Protein AF-0000000082424110 (afdb_homodimer)

Radius of gyration: 26.28 Å; Cα contacts (8 Å, |Δi|>4): 1183; chains: 2; bounding box: 87×70×85 Å

Organism: NCBI:txid245042

Structure (mmCIF, N/CA/C/O backbone):
data_AF-0000000082424110-model_v1
#
loop_
_entity.id
_entity.type
_entity.pdbx_description
1 polymer 'rRNA methyltransferase 3'
#
loop_
_atom_site.group_PDB
_atom_site.id
_atom_site.type_symbol
_atom_site.label_atom_id
_atom_site.label_alt_id
_atom_site.label_comp_id
_atom_site.label_asym_id
_atom_site.label_entity_id
_atom_site.label_seq_id
_atom_site.pdbx_PDB_ins_code
_atom_site.Cartn_x
_atom_site.Cartn_y
_atom_site.Cartn_z
_atom_site.occupancy
_atom_site.B_iso_or_equiv
_atom_site.auth_seq_id
_atom_site.auth_comp_id
_atom_site.auth_asym_id
_atom_site.auth_atom_id
_atom_site.pdbx_PDB_model_num
ATOM 1 N N . LYS A 1 1 ? -2.545 -5.008 -34.219 1 56.53 1 LYS A N 1
ATOM 2 C CA . LYS A 1 1 ? -2.785 -6.344 -33.688 1 56.53 1 LYS A CA 1
ATOM 3 C C . LYS A 1 1 ? -2.18 -6.504 -32.281 1 56.53 1 LYS A C 1
ATOM 5 O O . LYS A 1 1 ? -2.873 -6.891 -31.344 1 56.53 1 LYS A O 1
ATOM 10 N N . VAL A 1 2 ? -0.87 -6.203 -32.281 1 58.41 2 VAL A N 1
ATOM 11 C CA . VAL A 1 2 ? -0.17 -6.34 -31.016 1 58.41 2 VAL A CA 1
ATOM 12 C C . VAL A 1 2 ? -0.842 -5.465 -29.969 1 58.41 2 VAL A C 1
ATOM 14 O O . VAL A 1 2 ? -1.063 -5.906 -28.828 1 58.41 2 VAL A O 1
ATOM 17 N N . VAL A 1 3 ? -1.273 -4.34 -30.469 1 57.69 3 VAL A N 1
ATOM 18 C CA . VAL A 1 3 ? -1.892 -3.359 -29.578 1 57.69 3 VAL A CA 1
ATOM 19 C C . VAL A 1 3 ? -3.209 -3.91 -29.047 1 57.69 3 VAL A C 1
ATOM 21 O O . VAL A 1 3 ? -3.523 -3.732 -27.859 1 57.69 3 VAL A O 1
ATOM 24 N N . THR A 1 4 ? -3.883 -4.547 -29.984 1 59.84 4 THR A N 1
ATOM 25 C CA . THR A 1 4 ? -5.188 -5.078 -29.594 1 59.84 4 THR A CA 1
ATOM 26 C C . THR A 1 4 ? -5.039 -6.148 -28.531 1 59.84 4 THR A C 1
ATOM 28 O O . THR A 1 4 ? -5.828 -6.203 -27.578 1 59.84 4 THR A O 1
ATOM 31 N N . ILE A 1 5 ? -4.039 -6.977 -28.641 1 59.06 5 ILE A N 1
ATOM 32 C CA . ILE A 1 5 ? -3.789 -8.039 -27.672 1 59.06 5 ILE A CA 1
ATOM 33 C C . ILE A 1 5 ? -3.496 -7.422 -26.312 1 59.06 5 ILE A C 1
ATOM 35 O O . ILE A 1 5 ? -3.986 -7.902 -25.281 1 59.06 5 ILE A O 1
ATOM 39 N N . ALA A 1 6 ? -2.748 -6.363 -26.375 1 60.12 6 ALA A N 1
ATOM 40 C CA . ALA A 1 6 ? -2.287 -5.723 -25.141 1 60.12 6 ALA A CA 1
ATOM 41 C C . ALA A 1 6 ? -3.443 -5.055 -24.406 1 60.12 6 ALA A C 1
ATOM 43 O O . ALA A 1 6 ? -3.508 -5.098 -23.172 1 60.12 6 ALA A O 1
ATOM 44 N N . LYS A 1 7 ? -4.344 -4.578 -25.109 1 63.31 7 LYS A N 1
ATOM 45 C CA . LYS A 1 7 ? -5.277 -3.66 -24.453 1 63.31 7 LYS A CA 1
ATOM 46 C C . LYS A 1 7 ? -6.641 -4.312 -24.25 1 63.31 7 LYS A C 1
ATOM 48 O O . LYS A 1 7 ? -7.418 -3.885 -23.391 1 63.31 7 LYS A O 1
ATOM 53 N N . SER A 1 8 ? -6.844 -5.441 -24.922 1 70.75 8 SER A N 1
ATOM 54 C CA . SER A 1 8 ? -8.195 -5.988 -24.875 1 70.75 8 SER A CA 1
ATOM 55 C C . SER A 1 8 ? -8.266 -7.238 -24 1 70.75 8 SER A C 1
ATOM 57 O O . SER A 1 8 ? -7.691 -8.273 -24.344 1 70.75 8 SER A O 1
ATOM 59 N N . LYS A 1 9 ? -8.938 -7.094 -22.906 1 72.56 9 LYS A N 1
ATOM 60 C CA . LYS A 1 9 ? -9.203 -8.266 -22.078 1 72.56 9 LYS A CA 1
ATOM 61 C C . LYS A 1 9 ? -9.875 -9.367 -22.891 1 72.56 9 LYS A C 1
ATOM 63 O O . LYS A 1 9 ? -9.531 -10.547 -22.734 1 72.56 9 LYS A O 1
ATOM 68 N N . LYS A 1 10 ? -10.859 -8.953 -23.609 1 68.25 10 LYS A N 1
ATOM 69 C CA . LYS A 1 10 ? -11.578 -9.898 -24.453 1 68.25 10 LYS A CA 1
ATOM 70 C C . LYS A 1 10 ? -10.617 -10.695 -25.328 1 68.25 10 LYS A C 1
ATOM 72 O O . LYS A 1 10 ? -10.773 -11.906 -25.484 1 68.25 10 LYS A O 1
ATOM 77 N N . PHE A 1 11 ? -9.703 -10.031 -25.875 1 71.56 11 PHE A N 1
ATOM 78 C CA . PHE A 1 11 ? -8.711 -10.68 -26.719 1 71.56 11 PHE A CA 1
ATOM 79 C C . PHE A 1 11 ? -7.867 -11.664 -25.922 1 71.56 11 PHE A C 1
ATOM 81 O O . PHE A 1 11 ? -7.652 -12.797 -26.344 1 71.56 11 PHE A O 1
ATOM 88 N N . ARG A 1 12 ? -7.418 -11.266 -24.75 1 75.38 12 ARG A N 1
ATOM 89 C CA . ARG A 1 12 ? -6.625 -12.117 -23.875 1 75.38 12 ARG A CA 1
ATOM 90 C C . ARG A 1 12 ? -7.398 -13.375 -23.484 1 75.38 12 ARG A C 1
ATOM 92 O O . ARG A 1 12 ? -6.855 -14.484 -23.531 1 75.38 12 ARG A O 1
ATOM 99 N N . ASP A 1 13 ? -8.594 -13.148 -23.141 1 73.81 13 ASP A N 1
ATOM 100 C CA . ASP A 1 13 ? -9.43 -14.273 -22.719 1 73.81 13 ASP A CA 1
ATOM 101 C C . ASP A 1 13 ? -9.727 -15.203 -23.891 1 73.81 13 ASP A C 1
ATOM 103 O O . ASP A 1 13 ? -9.711 -16.438 -23.734 1 73.81 13 ASP A O 1
ATOM 107 N N . ASN A 1 14 ? -10.016 -14.586 -25 1 75.25 14 ASN A N 1
ATOM 108 C CA . ASN A 1 14 ? -10.406 -15.367 -26.156 1 75.25 14 ASN A CA 1
ATOM 109 C C . ASN A 1 14 ? -9.219 -16.109 -26.766 1 75.25 14 ASN A C 1
ATOM 111 O O . ASN A 1 14 ? -9.367 -17.25 -27.234 1 75.25 14 ASN A O 1
ATOM 115 N N . HIS A 1 15 ? -8.109 -15.57 -26.594 1 81.19 15 HIS A N 1
ATOM 116 C CA . HIS A 1 15 ? -6.977 -16.156 -27.297 1 81.19 15 HIS A CA 1
ATOM 117 C C . HIS A 1 15 ? -5.996 -16.797 -26.328 1 81.19 15 HIS A C 1
ATOM 119 O O . HIS A 1 15 ? -5.098 -17.531 -26.75 1 81.19 15 HIS A O 1
ATOM 125 N N . GLY A 1 16 ? -6.164 -16.594 -25.047 1 89.19 16 GLY A N 1
ATOM 126 C CA . GLY A 1 16 ? -5.289 -17.188 -24.047 1 89.19 16 GLY A CA 1
ATOM 127 C C . GLY A 1 16 ? -3.871 -16.641 -24.109 1 89.19 16 GLY A C 1
ATOM 128 O O . GLY A 1 16 ? -2.906 -17.406 -23.969 1 89.19 16 GLY A O 1
ATOM 129 N N . LYS A 1 17 ? -3.822 -15.375 -24.453 1 92.12 17 LYS A N 1
ATOM 130 C CA . LYS A 1 17 ? -2.512 -14.75 -24.594 1 92.12 17 LYS A CA 1
ATOM 131 C C . LYS A 1 17 ? -2.385 -13.539 -23.672 1 92.12 17 LYS A C 1
ATOM 133 O O . LYS A 1 17 ? -3.389 -12.93 -23.297 1 92.12 17 LYS A O 1
ATOM 138 N N . VAL A 1 18 ? -1.139 -13.32 -23.25 1 93 18 VAL A N 1
ATOM 139 C CA . VAL A 1 18 ? -0.855 -12.133 -22.453 1 93 18 VAL A CA 1
ATOM 140 C C . VAL A 1 18 ? 0.313 -11.367 -23.062 1 93 18 VAL A C 1
ATOM 142 O O . VAL A 1 18 ? 1.153 -11.945 -23.75 1 93 18 VAL A O 1
ATOM 145 N N . LEU A 1 19 ? 0.313 -10.094 -22.859 1 92.56 19 LEU A N 1
ATOM 146 C CA . LEU A 1 19 ? 1.378 -9.219 -23.344 1 92.56 19 LEU A CA 1
ATOM 147 C C . LEU A 1 19 ? 2.275 -8.773 -22.188 1 92.56 19 LEU A C 1
ATOM 149 O O . LEU A 1 19 ? 1.79 -8.258 -21.172 1 92.56 19 LEU A O 1
ATOM 153 N N . LEU A 1 20 ? 3.514 -9.047 -22.328 1 94.19 20 LEU A N 1
ATOM 154 C CA . LEU A 1 20 ? 4.504 -8.625 -21.344 1 94.19 20 LEU A CA 1
ATOM 155 C C . LEU A 1 20 ? 5.465 -7.605 -21.938 1 94.19 20 LEU A C 1
ATOM 157 O O . LEU A 1 20 ? 5.852 -7.715 -23.109 1 94.19 20 LEU A O 1
ATOM 161 N N . GLU A 1 21 ? 5.773 -6.688 -21.109 1 92.81 21 GLU A N 1
ATOM 162 C CA . GLU A 1 21 ? 6.652 -5.625 -21.578 1 92.81 21 GLU A CA 1
ATOM 163 C C . GLU A 1 21 ? 7.859 -5.457 -20.656 1 92.81 21 GLU A C 1
ATOM 165 O O . GLU A 1 21 ? 7.734 -5.547 -19.438 1 92.81 21 GLU A O 1
ATOM 170 N N . GLY A 1 22 ? 9.031 -5.203 -21.281 1 91.81 22 GLY A N 1
ATOM 171 C CA . GLY A 1 22 ? 10.234 -4.898 -20.531 1 91.81 22 GLY A CA 1
ATOM 172 C C . GLY A 1 22 ? 11.086 -6.121 -20.25 1 91.81 22 GLY A C 1
ATOM 173 O O . GLY A 1 22 ? 10.562 -7.234 -20.125 1 91.81 22 GLY A O 1
ATOM 174 N N . HIS A 1 23 ? 12.328 -5.922 -20.125 1 92.44 23 HIS A N 1
ATOM 175 C CA . HIS A 1 23 ? 13.312 -6.992 -19.984 1 92.44 23 HIS A CA 1
ATOM 176 C C . HIS A 1 23 ? 13.078 -7.785 -18.703 1 92.44 23 HIS A C 1
ATOM 178 O O . HIS A 1 23 ? 13.031 -9.016 -18.719 1 92.44 23 HIS A O 1
ATOM 184 N N . ARG A 1 24 ? 12.914 -7.066 -17.672 1 91.62 24 ARG A N 1
ATOM 185 C CA . ARG A 1 24 ? 12.82 -7.727 -16.375 1 91.62 24 ARG A CA 1
ATOM 186 C C . ARG A 1 24 ? 11.602 -8.648 -16.312 1 91.62 24 ARG A C 1
ATOM 188 O O . ARG A 1 24 ? 11.719 -9.812 -15.914 1 91.62 24 ARG A O 1
ATOM 195 N N . LEU A 1 25 ? 10.461 -8.156 -16.734 1 94 25 LEU A N 1
ATOM 196 C CA . LEU A 1 25 ? 9.227 -8.93 -16.672 1 94 25 LEU A CA 1
ATOM 197 C C . LEU A 1 25 ? 9.289 -10.141 -17.594 1 94 25 LEU A C 1
ATOM 199 O O . LEU A 1 25 ? 8.875 -11.234 -17.234 1 94 25 LEU A O 1
ATOM 203 N N . ILE A 1 26 ? 9.812 -9.953 -18.719 1 95.19 26 ILE A N 1
ATOM 204 C CA . ILE A 1 26 ? 9.922 -11.031 -19.703 1 95.19 26 ILE A CA 1
ATOM 205 C C . ILE A 1 26 ? 10.922 -12.078 -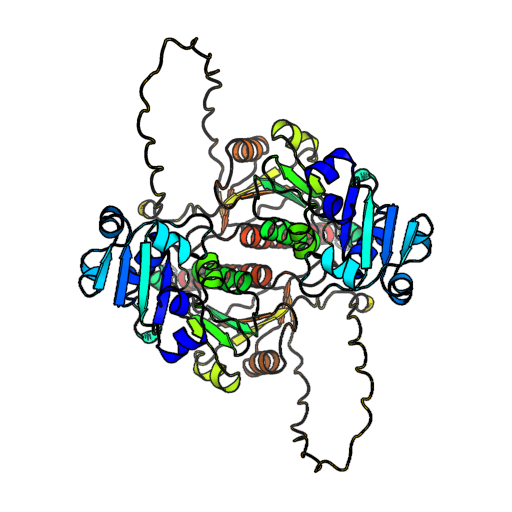19.203 1 95.19 26 ILE A C 1
ATOM 207 O O . ILE A 1 26 ? 10.672 -13.281 -19.312 1 95.19 26 ILE A O 1
ATOM 211 N N . LYS A 1 27 ? 12 -11.617 -18.672 1 94.62 27 LYS A N 1
ATOM 212 C CA . LYS A 1 27 ? 12.977 -12.547 -18.109 1 94.62 27 LYS A CA 1
ATOM 213 C C . LYS A 1 27 ? 12.367 -13.375 -16.984 1 94.62 27 LYS A C 1
ATOM 215 O O . LYS A 1 27 ? 12.539 -14.594 -16.938 1 94.62 27 LYS A O 1
ATOM 220 N N . ASP A 1 28 ? 11.648 -12.734 -16.062 1 94.12 28 ASP A N 1
ATOM 221 C CA . ASP A 1 28 ? 10.969 -13.438 -14.977 1 94.12 28 ASP A CA 1
ATOM 222 C C . ASP A 1 28 ? 9.984 -14.477 -15.516 1 94.12 28 ASP A C 1
ATOM 224 O O . ASP A 1 28 ? 9.898 -15.586 -14.992 1 94.12 28 ASP A O 1
ATOM 228 N N . ALA A 1 29 ? 9.258 -14.094 -16.547 1 95.75 29 ALA A N 1
ATOM 229 C CA . ALA A 1 29 ? 8.289 -14.992 -17.156 1 95.75 29 ALA A CA 1
ATOM 230 C C . ALA A 1 29 ? 8.969 -16.234 -17.75 1 95.75 29 ALA A C 1
ATOM 232 O O . ALA A 1 29 ? 8.547 -17.359 -17.484 1 95.75 29 ALA A O 1
ATOM 233 N N . LEU A 1 30 ? 10.023 -16 -18.453 1 95.19 30 LEU A N 1
ATOM 234 C CA . LEU A 1 30 ? 10.75 -17.094 -19.094 1 95.19 30 LEU A CA 1
ATOM 235 C C . LEU A 1 30 ? 11.352 -18.031 -18.047 1 95.19 30 LEU A C 1
ATOM 237 O O . LEU A 1 30 ? 11.258 -19.25 -18.188 1 95.19 30 LEU A O 1
ATOM 241 N N . GLU A 1 31 ? 11.867 -17.438 -17.047 1 92.75 31 GLU A N 1
ATOM 242 C CA . GLU A 1 31 ? 12.492 -18.219 -15.984 1 92.75 31 GLU A CA 1
ATOM 243 C C . GLU A 1 31 ? 11.461 -19.047 -15.234 1 92.75 31 GLU A C 1
ATOM 245 O O . GLU A 1 31 ? 11.773 -20.141 -14.734 1 92.75 31 GLU A O 1
ATOM 250 N N . ALA A 1 32 ? 10.266 -18.578 -15.18 1 93.75 32 ALA A N 1
ATOM 251 C CA . ALA A 1 32 ? 9.203 -19.281 -14.477 1 93.75 32 ALA A CA 1
ATOM 252 C C . ALA A 1 32 ? 8.523 -20.312 -15.383 1 93.75 32 ALA A C 1
ATOM 254 O O . ALA A 1 32 ? 7.578 -20.984 -14.977 1 93.75 32 ALA A O 1
ATOM 255 N N . GLY A 1 33 ? 8.961 -20.359 -16.625 1 92.69 33 GLY A N 1
ATOM 256 C CA . GLY A 1 33 ? 8.469 -21.391 -17.531 1 92.69 33 GLY A CA 1
ATOM 257 C C . GLY A 1 33 ? 7.324 -20.922 -18.406 1 92.69 33 GLY A C 1
ATOM 258 O O . GLY A 1 33 ? 6.656 -21.734 -19.062 1 92.69 33 GLY A O 1
ATOM 259 N N . ALA A 1 34 ? 7.031 -19.609 -18.359 1 94.62 34 ALA A N 1
ATOM 260 C CA . ALA A 1 34 ? 6.031 -19.094 -19.281 1 94.62 34 ALA A CA 1
ATOM 261 C C . ALA A 1 34 ? 6.461 -19.312 -20.734 1 94.62 34 ALA A C 1
ATOM 263 O O . ALA A 1 34 ? 7.652 -19.25 -21.047 1 94.62 34 ALA A O 1
ATOM 264 N N . VAL A 1 35 ? 5.504 -19.516 -21.609 1 94 35 VAL A N 1
ATOM 265 C CA . VAL A 1 35 ? 5.789 -19.906 -22.984 1 94 35 VAL A CA 1
ATOM 266 C C . VAL A 1 35 ? 5.676 -18.688 -23.906 1 94 35 VAL A C 1
ATOM 268 O O . VAL A 1 35 ? 4.574 -18.203 -24.172 1 94 35 VAL A O 1
ATOM 271 N N . PRO A 1 36 ? 6.797 -18.266 -24.391 1 95.31 36 PRO A N 1
ATOM 272 C CA . PRO A 1 36 ? 6.734 -17.156 -25.344 1 95.31 36 PRO A CA 1
ATOM 273 C C . PRO A 1 36 ? 6.246 -17.578 -26.734 1 95.31 36 PRO A C 1
ATOM 275 O O . PRO A 1 36 ? 6.621 -18.656 -27.203 1 95.31 36 PRO A O 1
ATOM 278 N N . GLN A 1 37 ? 5.348 -16.797 -27.281 1 94.5 37 GLN A N 1
ATOM 279 C CA . GLN A 1 37 ? 4.902 -17.031 -28.641 1 94.5 37 GLN A CA 1
ATOM 280 C C . GLN A 1 37 ? 5.645 -16.125 -29.625 1 94.5 37 GLN A C 1
ATOM 282 O O . GLN A 1 37 ? 6.211 -16.594 -30.609 1 94.5 37 GLN A O 1
ATOM 287 N N . THR A 1 38 ? 5.629 -14.859 -29.344 1 94.69 38 THR A N 1
ATOM 288 C CA . THR A 1 38 ? 6.305 -13.875 -30.188 1 94.69 38 THR A CA 1
ATOM 289 C C . THR A 1 38 ? 7.016 -12.828 -29.328 1 94.69 38 THR A C 1
ATOM 291 O O . THR A 1 38 ? 6.441 -12.32 -28.359 1 94.69 38 THR A O 1
ATOM 294 N N . LEU A 1 39 ? 8.273 -12.555 -29.625 1 95.38 39 LEU A N 1
ATOM 295 C CA . LEU A 1 39 ? 9.023 -11.469 -29 1 95.38 39 LEU A CA 1
ATOM 296 C C . LEU A 1 39 ? 9.312 -10.359 -30.016 1 95.38 39 LEU A C 1
ATOM 298 O O . LEU A 1 39 ? 9.867 -10.617 -31.078 1 95.38 39 LEU A O 1
ATOM 302 N N . PHE A 1 40 ? 8.875 -9.156 -29.703 1 94.69 40 PHE A N 1
ATOM 303 C CA . PHE A 1 40 ? 9.18 -7.973 -30.5 1 94.69 40 PHE A CA 1
ATOM 304 C C . PHE A 1 40 ? 10.312 -7.176 -29.859 1 94.69 40 PHE A C 1
ATOM 306 O O . PHE A 1 40 ? 10.297 -6.895 -28.672 1 94.69 40 PHE A O 1
ATOM 313 N N . PHE A 1 41 ? 11.344 -6.883 -30.594 1 95.69 41 PHE A N 1
ATOM 314 C CA . PHE A 1 41 ? 12.492 -6.176 -30.047 1 95.69 41 PHE A CA 1
ATOM 315 C C . PHE A 1 41 ? 13.039 -5.16 -31.047 1 95.69 41 PHE A C 1
ATOM 317 O O . PHE A 1 41 ? 12.953 -5.363 -32.25 1 95.69 41 PHE A O 1
ATOM 324 N N . SER A 1 42 ? 13.531 -4.07 -30.516 1 95.5 42 SER A N 1
ATOM 325 C CA . SER A 1 42 ? 14.031 -3.012 -31.391 1 95.5 42 SER A CA 1
ATOM 326 C C . SER A 1 42 ? 15.523 -3.189 -31.672 1 95.5 42 SER A C 1
ATOM 328 O O . SER A 1 42 ? 16.016 -2.746 -32.719 1 95.5 42 SER A O 1
ATOM 330 N N . THR A 1 43 ? 16.266 -3.756 -30.734 1 94.94 43 THR A N 1
ATOM 331 C CA . THR A 1 43 ? 17.688 -4.051 -30.922 1 94.94 43 THR A CA 1
ATOM 332 C C . THR A 1 43 ? 18 -5.473 -30.469 1 94.94 43 THR A C 1
ATOM 334 O O . THR A 1 43 ? 17.391 -5.992 -29.547 1 94.94 43 THR A O 1
ATOM 337 N N . VAL A 1 44 ? 18.938 -6.074 -31.078 1 92.31 44 VAL A N 1
ATOM 338 C CA . VAL A 1 44 ? 19.328 -7.449 -30.797 1 92.31 44 VAL A CA 1
ATOM 339 C C . VAL A 1 44 ? 19.859 -7.547 -29.359 1 92.31 44 VAL A C 1
ATOM 341 O O . VAL A 1 44 ? 19.75 -8.594 -28.719 1 92.31 44 VAL A O 1
ATOM 344 N N . GLY A 1 45 ? 20.359 -6.445 -28.891 1 91.94 45 GLY A N 1
ATOM 345 C CA . GLY A 1 45 ? 20.859 -6.391 -27.531 1 91.94 45 GLY A CA 1
ATOM 346 C C . GLY A 1 45 ? 19.828 -6.77 -26.5 1 91.94 45 GLY A C 1
ATOM 347 O O . GLY A 1 45 ? 20.156 -7.352 -25.453 1 91.94 45 GLY A O 1
ATOM 348 N N . HIS A 1 46 ? 18.625 -6.496 -26.781 1 91.19 46 HIS A N 1
ATOM 349 C CA . HIS A 1 46 ? 17.547 -6.82 -25.859 1 91.19 46 HIS A CA 1
ATOM 350 C C . HIS A 1 46 ? 17.375 -8.328 -25.703 1 91.19 46 HIS A C 1
ATOM 352 O O . HIS A 1 46 ? 17.047 -8.82 -24.625 1 91.19 46 HIS A O 1
ATOM 358 N N . LEU A 1 47 ? 17.609 -9.07 -26.766 1 91.75 47 LEU A N 1
ATOM 359 C CA . LEU A 1 47 ? 17.453 -10.523 -26.75 1 91.75 47 LEU A CA 1
ATOM 360 C C . LEU A 1 47 ? 18.609 -11.188 -26 1 91.75 47 LEU A C 1
ATOM 362 O O . LEU A 1 47 ? 18.438 -12.242 -25.391 1 91.75 47 LEU A O 1
ATOM 366 N N . LYS A 1 48 ? 19.734 -10.516 -26.016 1 90.31 48 LYS A N 1
ATOM 367 C CA . LYS A 1 48 ? 20.938 -11.078 -25.406 1 90.31 48 LYS A CA 1
ATOM 368 C C . LYS A 1 48 ? 20.812 -11.109 -23.891 1 90.31 48 LYS A C 1
ATOM 370 O O . LYS A 1 48 ? 21.5 -11.875 -23.219 1 90.31 48 LYS A O 1
ATOM 375 N N . LEU A 1 49 ? 19.938 -10.281 -23.391 1 89.06 49 LEU A N 1
ATOM 376 C CA . LEU A 1 49 ? 19.734 -10.195 -21.953 1 89.06 49 LEU A CA 1
ATOM 377 C C . LEU A 1 49 ? 18.781 -11.273 -21.469 1 89.06 49 LEU A C 1
ATOM 379 O O . LEU A 1 49 ? 18.594 -11.445 -20.266 1 89.06 49 LEU A O 1
ATOM 383 N N . LEU A 1 50 ? 18.156 -12.023 -22.438 1 93.56 50 LEU A N 1
ATOM 384 C CA . LEU A 1 50 ? 17.172 -13.039 -22.094 1 93.56 50 LEU A CA 1
ATOM 385 C C . LEU A 1 50 ? 17.797 -14.43 -22.094 1 93.56 50 LEU A C 1
ATOM 387 O O . LEU A 1 50 ? 18.797 -14.664 -22.781 1 93.56 50 LEU A O 1
ATOM 391 N N . PRO A 1 51 ? 17.266 -15.297 -21.297 1 90.88 51 PRO A N 1
ATOM 392 C CA . PRO A 1 51 ? 17.766 -16.672 -21.375 1 90.88 51 PRO A CA 1
ATOM 393 C C . PRO A 1 51 ? 17.547 -17.312 -22.75 1 90.88 51 PRO A C 1
ATOM 395 O O . PRO A 1 51 ? 16.406 -17.594 -23.125 1 90.88 51 PRO A O 1
ATOM 398 N N . GLU A 1 52 ? 18.578 -17.656 -23.391 1 88.5 52 GLU A N 1
ATOM 399 C CA . GLU A 1 52 ? 18.562 -18.062 -24.797 1 88.5 52 GLU A CA 1
ATOM 400 C C . GLU A 1 52 ? 17.75 -19.344 -24.984 1 88.5 52 GLU A C 1
ATOM 402 O O . GLU A 1 52 ? 16.984 -19.453 -25.953 1 88.5 52 GLU A O 1
ATOM 407 N N . ALA A 1 53 ? 17.953 -20.219 -24.094 1 88.38 53 ALA A N 1
ATOM 408 C CA . ALA A 1 53 ? 17.297 -21.516 -24.219 1 88.38 53 ALA A CA 1
ATOM 409 C C . ALA A 1 53 ? 15.773 -21.375 -24.203 1 88.38 53 ALA A C 1
ATOM 411 O O . ALA A 1 53 ? 15.07 -22.172 -24.828 1 88.38 53 ALA A O 1
ATOM 412 N N . GLN A 1 54 ? 15.336 -20.297 -23.609 1 88.38 54 GLN A N 1
ATOM 413 C CA . GLN A 1 54 ? 13.898 -20.156 -23.406 1 88.38 54 GLN A CA 1
ATOM 414 C C . GLN A 1 54 ? 13.258 -19.359 -24.547 1 88.38 54 GLN A C 1
ATOM 416 O O . GLN A 1 54 ? 12.031 -19.344 -24.688 1 88.38 54 GLN A O 1
ATOM 421 N N . ILE A 1 55 ? 14.07 -18.719 -25.344 1 91.56 55 ILE A N 1
ATOM 422 C CA . ILE A 1 55 ? 13.453 -17.891 -26.375 1 91.56 55 ILE A CA 1
ATOM 423 C C . ILE A 1 55 ? 13.57 -18.578 -27.734 1 91.56 55 ILE A C 1
ATOM 425 O O . ILE A 1 55 ? 13.07 -18.078 -28.734 1 91.56 55 ILE A O 1
ATOM 429 N N . LYS A 1 56 ? 14.18 -19.719 -27.75 1 88.06 56 LYS A N 1
ATOM 430 C CA . LYS A 1 56 ? 14.422 -20.422 -29 1 88.06 56 LYS A CA 1
ATOM 431 C C . LYS A 1 56 ? 13.117 -20.797 -29.688 1 88.06 56 LYS A C 1
ATOM 433 O O . LYS A 1 56 ? 13.039 -20.812 -30.922 1 88.06 56 LYS A O 1
ATOM 438 N N . ARG A 1 57 ? 12.156 -21.047 -28.938 1 85.75 57 ARG A N 1
ATOM 439 C CA . ARG A 1 57 ? 10.906 -21.531 -29.516 1 85.75 57 ARG A CA 1
ATOM 440 C C . ARG A 1 57 ? 9.977 -20.375 -29.859 1 85.75 57 ARG A C 1
ATOM 442 O O . ARG A 1 57 ? 8.938 -20.562 -30.484 1 85.75 57 ARG A O 1
ATOM 449 N N . ALA A 1 58 ? 10.32 -19.203 -29.547 1 94.25 58 ALA A N 1
ATOM 450 C CA . ALA A 1 58 ? 9.469 -18.047 -29.797 1 94.25 58 ALA A CA 1
ATOM 451 C C . ALA A 1 58 ? 9.742 -17.453 -31.172 1 94.25 58 ALA A C 1
ATOM 453 O O . ALA A 1 58 ? 10.852 -17.562 -31.703 1 94.25 58 ALA A O 1
ATOM 454 N N . SER A 1 59 ? 8.742 -16.922 -31.844 1 95.5 59 SER A N 1
ATOM 455 C CA . SER A 1 59 ? 8.953 -16.078 -33 1 95.5 59 SER A CA 1
ATOM 456 C C . SER A 1 59 ? 9.617 -14.758 -32.625 1 95.5 59 SER A C 1
ATOM 458 O O . SER A 1 59 ? 9.117 -14.031 -31.781 1 95.5 59 SER A O 1
ATOM 460 N N . LEU A 1 60 ? 10.781 -14.516 -33.188 1 95.69 60 LEU A N 1
ATOM 461 C CA . LEU A 1 60 ? 11.508 -13.289 -32.906 1 95.69 60 LEU A CA 1
ATOM 462 C C . LEU A 1 60 ? 11.297 -12.266 -34 1 95.69 60 LEU A C 1
ATOM 464 O O . LEU A 1 60 ? 11.609 -12.531 -35.188 1 95.69 60 LEU A O 1
ATOM 468 N N . VAL A 1 61 ? 10.727 -11.125 -33.656 1 95.69 61 VAL A N 1
ATOM 469 C CA . VAL A 1 61 ? 10.367 -10.133 -34.656 1 95.69 61 VAL A CA 1
ATOM 470 C C . VAL A 1 61 ? 11.039 -8.797 -34.344 1 95.69 61 VAL A C 1
ATOM 472 O O . VAL A 1 61 ? 10.703 -8.156 -33.344 1 95.69 61 VAL A O 1
ATOM 475 N N . LYS A 1 62 ? 11.977 -8.43 -35.094 1 95.62 62 LYS A N 1
ATOM 476 C CA . LYS A 1 62 ? 12.586 -7.109 -34.938 1 95.62 62 LYS A CA 1
ATOM 477 C C . LYS A 1 62 ? 11.672 -6.012 -35.469 1 95.62 62 LYS A C 1
ATOM 479 O O . LYS A 1 62 ? 11.141 -6.117 -36.594 1 95.62 62 LYS A O 1
ATOM 484 N N . VAL A 1 63 ? 11.422 -5.055 -34.719 1 94.56 63 VAL A N 1
ATOM 485 C CA . VAL A 1 63 ? 10.562 -3.943 -35.125 1 94.56 63 VAL A CA 1
ATOM 486 C C . VAL A 1 63 ? 11.25 -2.619 -34.812 1 94.56 63 VAL A C 1
ATOM 488 O O . VAL A 1 63 ? 12.258 -2.594 -34.094 1 94.56 63 VAL A O 1
ATOM 491 N N . LYS A 1 64 ? 10.711 -1.486 -35.344 1 94.12 64 LYS A N 1
ATOM 492 C CA . LYS A 1 64 ? 11.227 -0.167 -35 1 94.12 64 LYS A CA 1
ATOM 493 C C . LYS A 1 64 ? 10.852 0.211 -33.562 1 94.12 64 LYS A C 1
ATOM 495 O O . LYS A 1 64 ? 9.781 -0.153 -33.062 1 94.12 64 LYS A O 1
ATOM 500 N N . PHE A 1 65 ? 11.75 0.942 -33 1 93 65 PHE A N 1
ATOM 501 C CA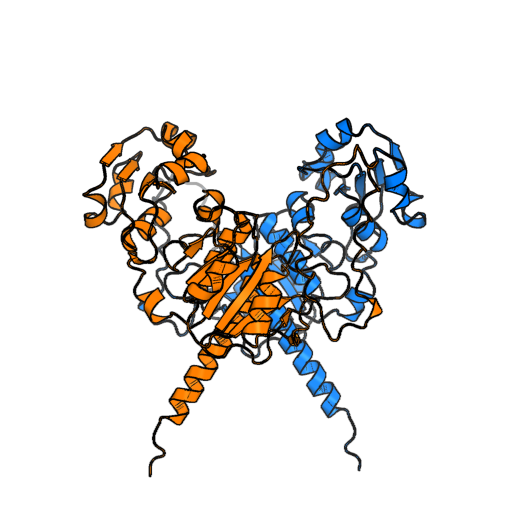 . PHE A 1 65 ? 11.477 1.4 -31.625 1 93 65 PHE A CA 1
ATOM 502 C C . PHE A 1 65 ? 10.172 2.184 -31.578 1 93 65 PHE A C 1
ATOM 504 O O . PHE A 1 65 ? 9.422 2.082 -30.609 1 93 65 PHE A O 1
ATOM 511 N N . GLU A 1 66 ? 9.875 2.893 -32.594 1 91.06 66 GLU A N 1
ATOM 512 C CA . GLU A 1 66 ? 8.664 3.707 -32.688 1 91.06 66 GLU A CA 1
ATOM 513 C C . GLU A 1 66 ? 7.406 2.838 -32.625 1 91.06 66 GLU A C 1
ATOM 515 O O . GLU A 1 66 ? 6.383 3.25 -32.094 1 91.06 66 GLU A O 1
ATOM 520 N N . ASP A 1 67 ? 7.516 1.674 -33.188 1 89 67 ASP A N 1
ATOM 521 C CA . ASP A 1 67 ? 6.391 0.742 -33.125 1 89 67 ASP A CA 1
ATOM 522 C C . ASP A 1 67 ? 6.121 0.28 -31.703 1 89 67 ASP A C 1
ATOM 524 O O . ASP A 1 67 ? 4.977 0.28 -31.25 1 89 67 ASP A O 1
ATOM 528 N N . ILE A 1 68 ? 7.203 -0.014 -31.016 1 88.69 68 ILE A N 1
ATOM 529 C CA . ILE A 1 68 ? 7.074 -0.47 -29.641 1 88.69 68 ILE A CA 1
ATOM 530 C C . ILE A 1 68 ? 6.508 0.654 -28.766 1 88.69 68 ILE A C 1
ATOM 532 O O . ILE A 1 68 ? 5.66 0.415 -27.906 1 88.69 68 ILE A O 1
ATOM 536 N N . LYS A 1 69 ? 6.938 1.781 -29 1 86.75 69 LYS A N 1
ATOM 537 C CA . LYS A 1 69 ? 6.449 2.945 -28.266 1 86.75 69 LYS A CA 1
ATOM 538 C C . LYS A 1 69 ? 4.941 3.1 -28.422 1 86.75 69 LYS A C 1
ATOM 540 O O . LYS A 1 69 ? 4.246 3.465 -27.469 1 86.75 69 LYS A O 1
ATOM 545 N N . THR A 1 70 ? 4.48 2.775 -29.562 1 85.12 70 THR A N 1
ATOM 546 C CA . THR A 1 70 ? 3.059 2.916 -29.859 1 85.12 70 THR A CA 1
ATOM 547 C C . THR A 1 70 ? 2.248 1.827 -29.172 1 85.12 70 THR A C 1
ATOM 549 O O . THR A 1 70 ? 1.107 2.059 -28.766 1 85.12 70 THR A O 1
ATOM 552 N N . TRP A 1 71 ? 2.891 0.692 -29.031 1 82.94 71 TRP A N 1
ATOM 553 C CA . TRP A 1 71 ? 2.186 -0.447 -28.453 1 82.94 71 TRP A CA 1
ATOM 554 C C . TRP A 1 71 ? 2.266 -0.42 -26.938 1 82.94 71 TRP A C 1
ATOM 556 O O . TRP A 1 71 ? 1.439 -1.031 -26.25 1 82.94 71 TRP A O 1
ATOM 566 N N . SER A 1 72 ? 3.225 0.311 -26.438 1 82.12 72 SER A N 1
ATOM 567 C CA . SER A 1 72 ? 3.545 0.25 -25.016 1 82.12 72 SER A CA 1
ATOM 568 C C . SER A 1 72 ? 2.66 1.193 -24.219 1 82.12 72 SER A C 1
ATOM 570 O O . SER A 1 72 ? 2.285 2.266 -24.688 1 82.12 72 SER A O 1
ATOM 572 N N . ASP A 1 73 ? 2.283 0.753 -23.078 1 77.5 73 ASP A N 1
ATOM 573 C CA . ASP A 1 73 ? 1.569 1.591 -22.125 1 77.5 73 ASP A CA 1
ATOM 574 C C . ASP A 1 73 ? 2.541 2.293 -21.172 1 77.5 73 ASP A C 1
ATOM 576 O O . ASP A 1 73 ? 2.121 3.045 -20.297 1 77.5 73 ASP A O 1
ATOM 580 N N . LEU A 1 74 ? 3.803 2.043 -21.391 1 77.81 74 LEU A N 1
ATOM 581 C CA . LEU A 1 74 ? 4.801 2.627 -20.5 1 77.81 74 LEU A CA 1
ATOM 582 C C . LEU A 1 74 ? 5.211 4.016 -20.984 1 77.81 74 LEU A C 1
ATOM 584 O O . LEU A 1 74 ? 5.242 4.277 -22.188 1 77.81 74 LEU A O 1
ATOM 588 N N . VAL A 1 75 ? 5.52 4.855 -20.016 1 73.62 75 VAL A N 1
ATOM 589 C CA . VAL A 1 75 ? 6.023 6.188 -20.328 1 73.62 75 VAL A CA 1
ATOM 590 C C . VAL A 1 75 ? 7.391 6.074 -21 1 73.62 75 VAL A C 1
ATOM 592 O O . VAL A 1 75 ? 7.699 6.836 -21.922 1 73.62 75 VAL A O 1
ATOM 595 N N . THR A 1 76 ? 8.18 5.098 -20.5 1 79.69 76 THR A N 1
ATOM 596 C CA . THR A 1 76 ? 9.5 4.875 -21.078 1 79.69 76 THR A CA 1
ATOM 597 C C . THR A 1 76 ? 9.664 3.418 -21.5 1 79.69 76 THR A C 1
ATOM 599 O O . THR A 1 76 ? 10.258 2.619 -20.766 1 79.69 76 THR A O 1
ATOM 602 N N . PRO A 1 77 ? 9.242 3.18 -22.656 1 85.81 77 PRO A N 1
ATOM 603 C CA . PRO A 1 77 ? 9.367 1.795 -23.125 1 85.81 77 PRO A CA 1
ATOM 604 C C . PRO A 1 77 ? 10.812 1.336 -23.234 1 85.81 77 PRO A C 1
ATOM 606 O O . PRO A 1 77 ? 11.695 2.141 -23.547 1 85.81 77 PRO A O 1
ATOM 609 N N . GLN A 1 78 ? 11.055 0.083 -23.031 1 86.75 78 GLN A N 1
ATOM 610 C CA . GLN A 1 78 ? 12.414 -0.443 -23.016 1 86.75 78 GLN A CA 1
ATOM 611 C C . GLN A 1 78 ? 12.773 -1.067 -24.359 1 86.75 78 GLN A C 1
ATOM 613 O O . GLN A 1 78 ? 13.906 -1.492 -24.578 1 86.75 78 GLN A O 1
ATOM 618 N N . GLY A 1 79 ? 11.82 -1.23 -25.328 1 91.31 79 GLY A N 1
ATOM 619 C CA . GLY A 1 79 ? 12.125 -1.734 -26.656 1 91.31 79 GLY A CA 1
ATOM 620 C C . GLY A 1 79 ? 11.922 -3.232 -26.797 1 91.31 79 GLY A C 1
ATOM 621 O O . GLY A 1 79 ? 12.391 -3.846 -27.75 1 91.31 79 GLY A O 1
ATOM 622 N N . LEU A 1 80 ? 11.367 -3.826 -25.828 1 94.25 80 LEU A N 1
ATOM 623 C CA . LEU A 1 80 ? 11.125 -5.266 -25.812 1 94.25 80 LEU A CA 1
ATOM 624 C C . LEU A 1 80 ? 9.711 -5.578 -25.344 1 94.25 80 LEU A C 1
ATOM 626 O O . LEU A 1 80 ? 9.297 -5.125 -24.266 1 94.25 80 LEU A O 1
ATOM 630 N N . LEU A 1 81 ? 8.977 -6.258 -26.234 1 93.56 81 LEU A N 1
ATOM 631 C CA . LEU A 1 81 ? 7.621 -6.719 -25.953 1 93.56 81 LEU A CA 1
ATOM 632 C C . LEU A 1 81 ? 7.473 -8.203 -26.281 1 93.56 81 LEU A C 1
ATOM 634 O O . LEU A 1 81 ? 8.102 -8.703 -27.219 1 93.56 81 LEU A O 1
ATOM 638 N N . GLY A 1 82 ? 6.648 -8.898 -25.5 1 93.56 82 GLY A N 1
ATOM 639 C CA . GLY A 1 82 ? 6.457 -10.312 -25.766 1 93.56 82 GLY A CA 1
ATOM 640 C C . GLY A 1 82 ? 5.016 -10.758 -25.594 1 93.56 82 GLY A C 1
ATOM 641 O O . GLY A 1 82 ? 4.328 -10.32 -24.672 1 93.56 82 GLY A O 1
ATOM 642 N N . ILE A 1 83 ? 4.586 -11.531 -26.516 1 93 83 ILE A N 1
ATOM 643 C CA . ILE A 1 83 ? 3.311 -12.227 -26.406 1 93 83 ILE A CA 1
ATOM 644 C C . ILE A 1 83 ? 3.539 -13.641 -25.875 1 93 83 ILE A C 1
ATOM 646 O O . ILE A 1 83 ? 4.348 -14.391 -26.422 1 93 83 ILE A O 1
ATOM 650 N N . PHE A 1 84 ? 2.883 -13.914 -24.844 1 95.06 84 PHE A N 1
ATOM 651 C CA . PHE A 1 84 ? 2.998 -15.219 -24.188 1 95.06 84 PHE A CA 1
ATOM 652 C C . PHE A 1 84 ? 1.647 -15.922 -24.156 1 95.06 84 PHE A C 1
ATOM 654 O O . PHE A 1 84 ? 0.602 -15.273 -24.156 1 95.06 84 PHE A O 1
ATOM 661 N N . SER A 1 85 ? 1.744 -17.281 -24.125 1 93.38 85 SER A N 1
ATOM 662 C CA . SER A 1 85 ? 0.548 -17.984 -23.688 1 93.38 85 SER A CA 1
ATOM 663 C C . SER A 1 85 ? 0.199 -17.656 -22.25 1 93.38 85 SER A C 1
ATOM 665 O O . SER A 1 85 ? 1.087 -17.547 -21.391 1 93.38 85 SER A O 1
ATOM 667 N N . LYS A 1 86 ? -1.039 -17.453 -22.031 1 92.75 86 LYS A N 1
ATOM 668 C CA . LYS A 1 86 ? -1.449 -17.203 -20.641 1 92.75 86 LYS A CA 1
ATOM 669 C C . LYS A 1 86 ? -0.945 -18.312 -19.719 1 92.75 86 LYS A C 1
ATOM 671 O O . LYS A 1 86 ? -1.212 -19.484 -19.953 1 92.75 86 LYS A O 1
ATOM 676 N N . PRO A 1 87 ? -0.272 -17.938 -18.703 1 93.25 87 PRO A N 1
ATOM 677 C CA . PRO A 1 87 ? 0.328 -18.953 -17.844 1 93.25 87 PRO A CA 1
ATOM 678 C C . PRO A 1 87 ? -0.713 -19.766 -17.078 1 93.25 87 PRO A C 1
ATOM 680 O O . PRO A 1 87 ? -1.709 -19.203 -16.609 1 93.25 87 PRO A O 1
ATOM 683 N N . ASP A 1 88 ? -0.492 -21.062 -17.016 1 93.56 88 ASP A N 1
ATOM 684 C CA . ASP A 1 88 ? -1.198 -21.969 -16.109 1 93.56 88 ASP A CA 1
ATOM 685 C C . ASP A 1 88 ? -0.431 -22.156 -14.812 1 93.56 88 ASP A C 1
ATOM 687 O O . ASP A 1 88 ? 0.647 -22.75 -14.797 1 93.56 88 ASP A O 1
ATOM 691 N N . PRO A 1 89 ? -1.015 -21.734 -13.719 1 93.75 89 PRO A N 1
ATOM 692 C CA . PRO A 1 89 ? -0.287 -21.812 -12.453 1 93.75 89 PRO A CA 1
ATOM 693 C C . PRO A 1 89 ? 0.179 -23.219 -12.117 1 93.75 89 PRO A C 1
ATOM 695 O O . PRO A 1 89 ? 1.209 -23.406 -11.469 1 93.75 89 PRO A O 1
ATOM 698 N N . ALA A 1 90 ? -0.487 -24.203 -12.555 1 92.62 90 ALA A N 1
ATOM 699 C CA . ALA A 1 90 ? -0.146 -25.594 -12.258 1 92.62 90 ALA A CA 1
ATOM 700 C C . ALA A 1 90 ? 1.062 -26.047 -13.07 1 92.62 90 ALA A C 1
ATOM 702 O O . ALA A 1 90 ? 1.719 -27.031 -12.719 1 92.62 90 ALA A O 1
ATOM 703 N N . LYS A 1 91 ? 1.402 -25.359 -14.086 1 93.12 91 LYS A N 1
ATOM 704 C CA . LYS A 1 91 ? 2.455 -25.797 -15 1 93.12 91 LYS A CA 1
ATOM 705 C C . LYS A 1 91 ? 3.697 -24.922 -14.867 1 93.12 91 LYS A C 1
ATOM 707 O O . LYS A 1 91 ? 4.746 -25.234 -15.438 1 93.12 91 LYS A O 1
ATOM 712 N N . MET A 1 92 ? 3.531 -23.891 -14.125 1 94.12 92 MET A N 1
ATOM 713 C CA . MET A 1 92 ? 4.645 -22.969 -13.977 1 94.12 92 MET A CA 1
ATOM 714 C C . MET A 1 92 ? 5.727 -23.547 -13.078 1 94.12 92 MET A C 1
ATOM 716 O O . MET A 1 92 ? 5.43 -24.312 -12.156 1 94.12 92 MET A O 1
ATOM 720 N N . SER A 1 93 ? 6.934 -23.203 -13.438 1 94.25 93 SER A N 1
ATOM 721 C CA . SER A 1 93 ? 8.086 -23.531 -12.602 1 94.25 93 SER A CA 1
ATOM 722 C C . SER A 1 93 ? 8.562 -22.312 -11.82 1 94.25 93 SER A C 1
ATOM 724 O O . SER A 1 93 ? 9.508 -21.641 -12.242 1 94.25 93 SER A O 1
ATOM 726 N N . TYR A 1 94 ? 8 -22.125 -10.68 1 93.81 94 TYR A N 1
ATOM 727 C CA . TYR A 1 94 ? 8.336 -20.953 -9.867 1 93.81 94 TYR A CA 1
ATOM 728 C C . TYR A 1 94 ? 9.773 -21.031 -9.375 1 93.81 94 TYR A C 1
ATOM 730 O O . TYR A 1 94 ? 10.32 -22.109 -9.188 1 93.81 94 TYR A O 1
ATOM 738 N N . PRO A 1 95 ? 10.383 -19.875 -9.156 1 93.31 95 PRO A N 1
ATOM 739 C CA . PRO A 1 95 ? 11.781 -19.828 -8.734 1 93.31 95 PRO A CA 1
ATOM 740 C C . PRO A 1 95 ? 12.039 -20.625 -7.453 1 93.31 95 PRO A C 1
ATOM 742 O O . PRO A 1 95 ? 11.211 -20.609 -6.543 1 93.31 95 PRO A O 1
ATOM 745 N N . ALA A 1 96 ? 13.195 -21.219 -7.395 1 93.81 96 ALA A N 1
ATOM 746 C CA . ALA A 1 96 ? 13.57 -22.062 -6.262 1 93.81 96 ALA A CA 1
ATOM 747 C C . ALA A 1 96 ? 13.5 -21.281 -4.949 1 93.81 96 ALA A C 1
ATOM 749 O O . ALA A 1 96 ? 13.086 -21.812 -3.922 1 93.81 96 ALA A O 1
ATOM 750 N N . ALA A 1 97 ? 13.906 -20.031 -5.027 1 92.75 97 ALA A N 1
ATOM 751 C CA . ALA A 1 97 ? 13.898 -19.203 -3.824 1 92.75 97 ALA A CA 1
ATOM 752 C C . ALA A 1 97 ? 12.477 -19.031 -3.293 1 92.75 97 ALA A C 1
ATOM 754 O O . ALA A 1 97 ? 12.258 -19.047 -2.08 1 92.75 97 ALA A O 1
ATOM 755 N N . GLN A 1 98 ? 11.578 -18.844 -4.184 1 93.56 98 GLN A N 1
ATOM 756 C CA . GLN A 1 98 ? 10.188 -18.688 -3.785 1 93.56 98 GLN A CA 1
ATOM 757 C C . GLN A 1 98 ? 9.641 -19.969 -3.168 1 93.56 98 GLN A C 1
ATOM 759 O O . GLN A 1 98 ? 8.953 -19.938 -2.148 1 93.56 98 GLN A O 1
ATOM 764 N N . LEU A 1 99 ? 9.961 -21.062 -3.811 1 95.06 99 LEU A N 1
ATOM 765 C CA . LEU A 1 99 ? 9.492 -22.359 -3.324 1 95.06 99 LEU A CA 1
ATOM 766 C C . LEU A 1 99 ? 10.062 -22.656 -1.943 1 95.06 99 LEU A C 1
ATOM 768 O O . LEU A 1 99 ? 9.352 -23.156 -1.066 1 95.06 99 LEU A O 1
ATOM 772 N N . ALA A 1 100 ? 11.305 -22.266 -1.746 1 95.75 100 ALA A N 1
ATOM 773 C CA . ALA A 1 100 ? 12 -22.547 -0.492 1 95.75 100 ALA A CA 1
ATOM 774 C C . ALA A 1 100 ? 11.469 -21.656 0.636 1 95.75 100 ALA A C 1
ATOM 776 O O . ALA A 1 100 ? 11.57 -22.016 1.812 1 95.75 100 ALA A O 1
ATOM 777 N N . ASN A 1 101 ? 10.891 -20.547 0.29 1 96.06 101 ASN A N 1
ATOM 778 C CA . ASN A 1 101 ? 10.445 -19.578 1.301 1 96.06 101 ASN A CA 1
ATOM 779 C C . ASN A 1 101 ? 8.922 -19.5 1.354 1 96.06 101 ASN A C 1
ATOM 781 O O . ASN A 1 101 ? 8.367 -18.562 1.95 1 96.06 101 ASN A O 1
ATOM 785 N N . SER A 1 102 ? 8.336 -20.484 0.687 1 97.06 102 SER A N 1
ATOM 786 C CA . SER A 1 102 ? 6.875 -20.516 0.676 1 97.06 102 SER A CA 1
ATOM 787 C C . SER A 1 102 ? 6.32 -20.844 2.059 1 97.06 102 SER A C 1
ATOM 789 O O . SER A 1 102 ? 6.852 -21.703 2.758 1 97.06 102 SER A O 1
ATOM 791 N N . LEU A 1 103 ? 5.301 -20.062 2.504 1 98.12 103 LEU A N 1
ATOM 792 C CA . LEU A 1 103 ? 4.605 -20.281 3.768 1 98.12 103 LEU A CA 1
ATOM 793 C C . LEU A 1 103 ? 3.191 -20.797 3.527 1 98.12 103 LEU A C 1
ATOM 795 O O . LEU A 1 103 ? 2.609 -20.562 2.467 1 98.12 103 LEU A O 1
ATOM 799 N N . PRO A 1 104 ? 2.66 -21.672 4.438 1 98.12 104 PRO A N 1
ATOM 800 C CA . PRO A 1 104 ? 1.271 -22.109 4.312 1 98.12 104 PRO A CA 1
ATOM 801 C C . PRO A 1 104 ? 0.262 -21 4.566 1 98.12 104 PRO A C 1
ATOM 803 O O . PRO A 1 104 ? -0.644 -21.156 5.387 1 98.12 104 PRO A O 1
ATOM 806 N N . LEU A 1 105 ? 0.441 -19.953 3.861 1 98.69 105 LEU A N 1
ATOM 807 C CA . LEU A 1 105 ? -0.341 -18.719 3.904 1 98.69 105 LEU A CA 1
ATOM 808 C C . LEU A 1 105 ? -0.917 -18.391 2.529 1 98.69 105 LEU A C 1
ATOM 810 O O . LEU A 1 105 ? -0.172 -18.25 1.557 1 98.69 105 LEU A O 1
ATOM 814 N N . LEU A 1 106 ? -2.201 -18.375 2.443 1 98.88 106 LEU A N 1
ATOM 815 C CA . LEU A 1 106 ? -2.879 -18.062 1.19 1 98.88 106 LEU A CA 1
ATOM 816 C C . LEU A 1 106 ? -3.602 -16.719 1.282 1 98.88 106 LEU A C 1
ATOM 818 O O . LEU A 1 106 ? -3.98 -16.297 2.373 1 98.88 106 LEU A O 1
ATOM 822 N N . LEU A 1 107 ? -3.74 -16.078 0.175 1 98.88 107 LEU A N 1
ATOM 823 C CA . LEU A 1 107 ? -4.434 -14.797 0.088 1 98.88 107 LEU A CA 1
ATOM 824 C C . LEU A 1 107 ? -5.652 -14.906 -0.827 1 98.88 107 LEU A C 1
ATOM 826 O O . LEU A 1 107 ? -5.57 -15.477 -1.913 1 98.88 107 LEU A O 1
ATOM 830 N N . ILE A 1 108 ? -6.758 -14.438 -0.391 1 98.88 108 ILE A N 1
ATOM 831 C CA . ILE A 1 108 ? -7.969 -14.328 -1.201 1 98.88 108 ILE A CA 1
ATOM 832 C C . ILE A 1 108 ? -8.32 -12.852 -1.405 1 98.88 108 ILE A C 1
ATOM 834 O O . ILE A 1 108 ? -8.539 -12.117 -0.438 1 98.88 108 ILE A O 1
ATOM 838 N N . CYS A 1 109 ? -8.289 -12.438 -2.645 1 98.56 109 CYS A N 1
ATOM 839 C CA . CYS A 1 109 ? -8.711 -11.078 -2.979 1 98.56 109 CYS A CA 1
ATOM 840 C C . CYS A 1 109 ? -10.188 -11.031 -3.33 1 98.56 109 CYS A C 1
ATOM 842 O O . CYS A 1 109 ? -10.625 -11.664 -4.293 1 98.56 109 CYS A O 1
ATOM 844 N N . ASN A 1 110 ? -10.938 -10.312 -2.541 1 98.06 110 ASN A N 1
ATOM 845 C CA . ASN A 1 110 ? -12.383 -10.18 -2.695 1 98.06 110 ASN A CA 1
ATOM 846 C C . ASN A 1 110 ? -12.758 -8.883 -3.41 1 98.06 110 ASN A C 1
ATOM 848 O O . ASN A 1 110 ? -12.883 -7.84 -2.775 1 98.06 110 ASN A O 1
ATOM 852 N N . ASN A 1 111 ? -12.945 -8.945 -4.676 1 96.19 111 ASN A N 1
ATOM 853 C CA . ASN A 1 111 ? -13.469 -7.859 -5.496 1 96.19 111 ASN A CA 1
ATOM 854 C C . ASN A 1 111 ? -12.531 -6.66 -5.504 1 96.19 111 ASN A C 1
ATOM 856 O O . ASN A 1 111 ? -12.953 -5.527 -5.27 1 96.19 111 ASN A O 1
ATOM 860 N N . ILE A 1 112 ? -11.227 -6.898 -5.695 1 97.62 112 ILE A N 1
ATOM 861 C CA . ILE A 1 112 ? -10.25 -5.832 -5.887 1 97.62 112 ILE A CA 1
ATOM 862 C C . ILE A 1 112 ? -10.336 -5.305 -7.316 1 97.62 112 ILE A C 1
ATOM 864 O O . ILE A 1 112 ? -9.93 -5.984 -8.258 1 97.62 112 ILE A O 1
ATOM 868 N N . ARG A 1 113 ? -10.75 -4.066 -7.473 1 95.69 113 ARG A N 1
ATOM 869 C CA . ARG A 1 113 ? -11.078 -3.57 -8.805 1 95.69 113 ARG A CA 1
ATOM 870 C C . ARG A 1 113 ? -9.969 -2.672 -9.344 1 95.69 113 ARG A C 1
ATOM 872 O O . ARG A 1 113 ? -9.789 -2.557 -10.555 1 95.69 113 ARG A O 1
ATOM 879 N N . ASP A 1 114 ? -9.242 -2.041 -8.562 1 95.81 114 ASP A N 1
ATOM 880 C CA . ASP A 1 114 ? -8.188 -1.136 -8.992 1 95.81 114 ASP A CA 1
ATOM 881 C C . ASP A 1 114 ? -6.941 -1.911 -9.43 1 95.81 114 ASP A C 1
ATOM 883 O O . ASP A 1 114 ? -6.371 -2.672 -8.641 1 95.81 114 ASP A O 1
ATOM 887 N N . PRO A 1 115 ? -6.438 -1.73 -10.625 1 96.5 115 PRO A N 1
ATOM 888 C CA . PRO A 1 115 ? -5.289 -2.494 -11.117 1 96.5 115 PRO A CA 1
ATOM 889 C C . PRO A 1 115 ? -4.016 -2.232 -10.32 1 96.5 115 PRO A C 1
ATOM 891 O O . PRO A 1 115 ? -3.232 -3.154 -10.086 1 96.5 115 PRO A O 1
ATOM 894 N N . GLY A 1 116 ? -3.805 -0.996 -9.922 1 96.19 116 GLY A N 1
ATOM 895 C CA . GLY A 1 116 ? -2.648 -0.696 -9.094 1 96.19 116 GLY A CA 1
ATOM 896 C C . GLY A 1 116 ? -2.662 -1.428 -7.762 1 96.19 116 GLY A C 1
ATOM 897 O O . GLY A 1 116 ? -1.641 -1.975 -7.34 1 96.19 116 GLY A O 1
ATOM 898 N N . ASN A 1 117 ? -3.84 -1.463 -7.152 1 97.19 117 ASN A N 1
ATOM 899 C CA . ASN A 1 117 ? -3.994 -2.174 -5.891 1 97.19 117 ASN A CA 1
ATOM 900 C C . ASN A 1 117 ? -3.734 -3.668 -6.051 1 97.19 117 ASN A C 1
ATOM 902 O O . ASN A 1 117 ? -2.982 -4.262 -5.277 1 97.19 117 ASN A O 1
ATOM 906 N N . LEU A 1 118 ? -4.348 -4.219 -7.09 1 98.44 118 LEU A N 1
ATOM 907 C CA . LEU A 1 118 ? -4.18 -5.66 -7.262 1 98.44 118 LEU A CA 1
ATOM 908 C C . LEU A 1 118 ? -2.717 -6.012 -7.5 1 98.44 118 LEU A C 1
ATOM 910 O O . LEU A 1 118 ? -2.191 -6.945 -6.887 1 98.44 118 LEU A O 1
ATOM 914 N N . GLY A 1 119 ? -2.078 -5.27 -8.406 1 98.12 119 GLY A N 1
ATOM 915 C CA . GLY A 1 119 ? -0.667 -5.527 -8.648 1 98.12 119 GLY A CA 1
ATOM 916 C C . GLY A 1 119 ? 0.179 -5.43 -7.391 1 98.12 119 GLY A C 1
ATOM 917 O O . GLY A 1 119 ? 1.011 -6.301 -7.125 1 98.12 119 GLY A O 1
ATOM 918 N N . THR A 1 120 ? -0.047 -4.406 -6.617 1 97.69 120 THR A N 1
ATOM 919 C CA . THR A 1 120 ? 0.702 -4.168 -5.391 1 97.69 120 THR A CA 1
ATOM 920 C C . THR A 1 120 ? 0.429 -5.266 -4.367 1 97.69 120 THR A C 1
ATOM 922 O O . THR A 1 120 ? 1.335 -5.691 -3.646 1 97.69 120 THR A O 1
ATOM 925 N N . ILE A 1 121 ? -0.799 -5.711 -4.312 1 98.69 121 ILE A N 1
ATOM 926 C CA . ILE A 1 121 ? -1.181 -6.793 -3.41 1 98.69 121 ILE A CA 1
ATOM 927 C C . ILE A 1 121 ? -0.451 -8.07 -3.805 1 98.69 121 ILE A C 1
ATOM 929 O O . ILE A 1 121 ? 0.087 -8.781 -2.947 1 98.69 121 ILE A O 1
ATOM 933 N N . LEU A 1 122 ? -0.407 -8.359 -5.109 1 98.62 122 LEU A N 1
ATOM 934 C CA . LEU A 1 122 ? 0.303 -9.531 -5.602 1 98.62 122 LEU A CA 1
ATOM 935 C C . LEU A 1 122 ? 1.786 -9.461 -5.25 1 98.62 122 LEU A C 1
ATOM 937 O O . LEU A 1 122 ? 2.387 -10.461 -4.855 1 98.62 122 LEU A O 1
ATOM 941 N N . ARG A 1 123 ? 2.328 -8.273 -5.391 1 98.19 123 ARG A N 1
ATOM 942 C CA . ARG A 1 123 ? 3.727 -8.047 -5.039 1 98.19 123 ARG A CA 1
ATOM 943 C C . ARG A 1 123 ? 3.973 -8.32 -3.561 1 98.19 123 ARG A C 1
ATOM 945 O O . ARG A 1 123 ? 4.969 -8.945 -3.197 1 98.19 123 ARG A O 1
ATOM 952 N N . SER A 1 124 ? 3.092 -7.879 -2.686 1 98.5 124 SER A N 1
ATOM 953 C CA . SER A 1 124 ? 3.186 -8.133 -1.253 1 98.5 124 SER A CA 1
ATOM 954 C C . SER A 1 124 ? 3.051 -9.625 -0.949 1 98.5 124 SER A C 1
ATOM 956 O O . SER A 1 124 ? 3.752 -10.156 -0.084 1 98.5 124 SER A O 1
ATOM 958 N N . ALA A 1 125 ? 2.143 -10.289 -1.657 1 98.81 125 ALA A N 1
ATOM 959 C CA . ALA A 1 125 ? 1.933 -11.719 -1.455 1 98.81 125 ALA A CA 1
ATOM 960 C C . ALA A 1 125 ? 3.188 -12.516 -1.807 1 98.81 125 ALA A C 1
ATOM 962 O O . ALA A 1 125 ? 3.611 -13.383 -1.045 1 98.81 125 ALA A O 1
ATOM 963 N N . ALA A 1 126 ? 3.775 -12.18 -2.951 1 98.25 126 ALA A N 1
ATOM 964 C CA . ALA A 1 126 ? 5.02 -12.82 -3.357 1 98.25 126 ALA A CA 1
ATOM 965 C C . ALA A 1 126 ? 6.129 -12.555 -2.344 1 98.25 126 ALA A C 1
ATOM 967 O O . ALA A 1 126 ? 6.855 -13.477 -1.953 1 98.25 126 ALA A O 1
ATOM 968 N N . GLY A 1 127 ? 6.23 -11.289 -1.929 1 97.75 127 GLY A N 1
ATOM 969 C CA . GLY A 1 127 ? 7.25 -10.898 -0.971 1 97.75 127 GLY A CA 1
ATOM 970 C C . GLY A 1 127 ? 7.094 -11.57 0.379 1 97.75 127 GLY A C 1
ATOM 971 O O . GLY A 1 127 ? 8.086 -11.867 1.05 1 97.75 127 GLY A O 1
ATOM 972 N N . ALA A 1 128 ? 5.844 -11.789 0.801 1 98.25 128 ALA A N 1
ATOM 973 C CA . ALA A 1 128 ? 5.562 -12.422 2.088 1 98.25 128 ALA A CA 1
ATOM 974 C C . ALA A 1 128 ? 5.777 -13.93 2.012 1 98.25 128 ALA A C 1
ATOM 976 O O . ALA A 1 128 ? 5.902 -14.602 3.041 1 98.25 128 ALA A O 1
ATOM 977 N N . GLY A 1 129 ? 5.805 -14.445 0.799 1 98.25 129 GLY A N 1
ATOM 978 C CA . GLY A 1 129 ? 5.973 -15.883 0.63 1 98.25 129 GLY A CA 1
ATOM 979 C C . GLY A 1 129 ? 4.664 -16.641 0.65 1 98.25 129 GLY A C 1
ATOM 980 O O . GLY A 1 129 ? 4.613 -17.797 1.098 1 98.25 129 GLY A O 1
ATOM 981 N N . CYS A 1 130 ? 3.578 -16.016 0.203 1 98.62 130 CYS A N 1
ATOM 982 C CA . CYS A 1 130 ? 2.291 -16.703 0.132 1 98.62 130 CYS A CA 1
ATOM 983 C C . CYS A 1 130 ? 2.369 -17.922 -0.775 1 98.62 130 CYS A C 1
ATOM 985 O O . CYS A 1 130 ? 3.033 -17.891 -1.813 1 98.62 130 CYS A O 1
ATOM 987 N N . LYS A 1 131 ? 1.64 -18.891 -0.392 1 98.12 131 LYS A N 1
ATOM 988 C CA . LYS A 1 131 ? 1.613 -20.125 -1.164 1 98.12 131 LYS A CA 1
ATOM 989 C C . LYS A 1 131 ? 0.807 -19.969 -2.449 1 98.12 131 LYS A C 1
ATOM 991 O O . LYS A 1 131 ? 1.125 -20.562 -3.473 1 98.12 131 LYS A O 1
ATOM 996 N N . LYS A 1 132 ? -0.191 -19.172 -2.336 1 98.06 132 LYS A N 1
ATOM 997 C CA . LYS A 1 132 ? -1.146 -19.031 -3.432 1 98.06 132 LYS A CA 1
ATOM 998 C C . LYS A 1 132 ? -2.02 -17.797 -3.232 1 98.06 132 LYS A C 1
ATOM 1000 O O . LYS A 1 132 ? -2.273 -17.375 -2.098 1 98.06 132 LYS A O 1
ATOM 1005 N N . VAL A 1 133 ? -2.439 -17.219 -4.379 1 98.81 133 VAL A N 1
ATOM 1006 C CA . VAL A 1 133 ? -3.383 -16.109 -4.34 1 98.81 133 VAL A CA 1
ATOM 1007 C C . VAL A 1 133 ? -4.637 -16.453 -5.133 1 98.81 133 VAL A C 1
ATOM 1009 O O . VAL A 1 133 ? -4.551 -16.906 -6.281 1 98.81 133 VAL A O 1
ATOM 1012 N N . LEU A 1 134 ? -5.781 -16.297 -4.516 1 98.88 134 LEU A N 1
ATOM 1013 C CA . LEU A 1 134 ? -7.074 -16.516 -5.16 1 98.88 134 LEU A CA 1
ATOM 1014 C C . LEU A 1 134 ? -7.781 -15.18 -5.41 1 98.88 134 LEU A C 1
ATOM 1016 O O . LEU A 1 134 ? -7.875 -14.344 -4.512 1 98.88 134 LEU A O 1
ATOM 1020 N N . LEU A 1 135 ? -8.211 -14.969 -6.641 1 98.69 135 LEU A N 1
ATOM 1021 C CA . LEU A 1 135 ? -8.969 -13.781 -7.023 1 98.69 135 LEU A CA 1
ATOM 1022 C C . LEU A 1 135 ? -10.414 -14.141 -7.348 1 98.69 135 LEU A C 1
ATOM 1024 O O . LEU A 1 135 ? -10.672 -14.93 -8.266 1 98.69 135 LEU A O 1
ATOM 1028 N N . THR A 1 136 ? -11.312 -13.547 -6.629 1 98.19 136 THR A N 1
ATOM 1029 C CA . THR A 1 136 ? -12.727 -13.812 -6.887 1 98.19 136 THR A CA 1
ATOM 1030 C C . THR A 1 136 ? -13.211 -13.039 -8.109 1 98.19 136 THR A C 1
ATOM 1032 O O . THR A 1 136 ? -12.547 -12.102 -8.562 1 98.19 136 THR A O 1
ATOM 1035 N N . LYS A 1 137 ? -14.375 -13.469 -8.648 1 96.88 137 LYS A N 1
ATOM 1036 C CA . LYS A 1 137 ? -15.039 -12.68 -9.68 1 96.88 137 LYS A CA 1
ATOM 1037 C C . LYS A 1 137 ? -15.266 -11.242 -9.211 1 96.88 137 LYS A C 1
ATOM 1039 O O . LYS A 1 137 ? -15.625 -11.008 -8.055 1 96.88 137 LYS A O 1
ATOM 1044 N N . GLY A 1 138 ? -15.07 -10.312 -10.125 1 94.94 138 GLY A N 1
ATOM 1045 C CA . GLY A 1 138 ? -15.141 -8.898 -9.789 1 94.94 138 GLY A CA 1
ATOM 1046 C C . GLY A 1 138 ? -13.781 -8.242 -9.68 1 94.94 138 GLY A C 1
ATOM 1047 O O . GLY A 1 138 ? -13.656 -7.023 -9.82 1 94.94 138 GLY A O 1
ATOM 1048 N N . CYS A 1 139 ? -12.75 -9.062 -9.359 1 97.25 139 CYS A N 1
ATOM 1049 C CA . CYS A 1 139 ? -11.391 -8.523 -9.383 1 97.25 139 CYS A CA 1
ATOM 1050 C C . CYS A 1 139 ? -10.977 -8.141 -10.797 1 97.25 139 CYS A C 1
ATOM 1052 O O . CYS A 1 139 ? -11.398 -8.773 -11.766 1 97.25 139 CYS A O 1
ATOM 1054 N N . VAL A 1 140 ? -10.227 -7.141 -10.852 1 96.94 140 VAL A N 1
ATOM 1055 C CA . VAL A 1 140 ? -9.656 -6.758 -12.133 1 96.94 140 VAL A CA 1
ATOM 1056 C C . VAL A 1 140 ? -8.812 -7.906 -12.688 1 96.94 140 VAL A C 1
ATOM 1058 O O . VAL A 1 140 ? -8.297 -8.727 -11.922 1 96.94 140 VAL A O 1
ATOM 1061 N N . ASP A 1 141 ? -8.703 -7.98 -14.031 1 95.75 141 ASP A N 1
ATOM 1062 C CA . ASP A 1 141 ? -7.895 -9 -14.68 1 95.75 141 ASP A CA 1
ATOM 1063 C C . ASP A 1 141 ? -6.426 -8.883 -14.273 1 95.75 141 ASP A C 1
ATOM 1065 O O . ASP A 1 141 ? -5.789 -7.863 -14.516 1 95.75 141 ASP A O 1
ATOM 1069 N N . PRO A 1 142 ? -5.867 -9.953 -13.648 1 97.06 142 PRO A N 1
ATOM 1070 C CA . PRO A 1 142 ? -4.484 -9.859 -13.18 1 97.06 142 PRO A CA 1
ATOM 1071 C C . PRO A 1 142 ? -3.479 -9.695 -14.312 1 97.06 142 PRO A C 1
ATOM 1073 O O . PRO A 1 142 ? -2.332 -9.305 -14.078 1 97.06 142 PRO A O 1
ATOM 1076 N N . TRP A 1 143 ? -3.848 -9.836 -15.539 1 95.25 143 TRP A N 1
ATOM 1077 C CA . TRP A 1 143 ? -2.914 -9.82 -16.656 1 95.25 143 TRP A CA 1
ATOM 1078 C C . TRP A 1 143 ? -3.016 -8.508 -17.438 1 95.25 143 TRP A C 1
ATOM 1080 O O . TRP A 1 143 ? -2.363 -8.344 -18.469 1 95.25 143 TRP A O 1
ATOM 1090 N N . GLU A 1 144 ? -3.803 -7.621 -16.875 1 92.31 144 GLU A N 1
ATOM 1091 C CA . GLU A 1 144 ? -3.822 -6.289 -17.469 1 92.31 144 GLU A CA 1
ATOM 1092 C C . GLU A 1 144 ? -2.494 -5.57 -17.25 1 92.31 144 GLU A C 1
ATOM 1094 O O . GLU A 1 144 ? -1.853 -5.742 -16.219 1 92.31 144 GLU A O 1
ATOM 1099 N N . PRO A 1 145 ? -2.125 -4.715 -18.203 1 90.44 145 PRO A N 1
ATOM 1100 C CA . PRO A 1 145 ? -0.806 -4.078 -18.172 1 90.44 145 PRO A CA 1
ATOM 1101 C C . PRO A 1 145 ? -0.54 -3.318 -16.875 1 90.44 145 PRO A C 1
ATOM 1103 O O . PRO A 1 145 ? 0.565 -3.387 -16.328 1 90.44 145 PRO A O 1
ATOM 1106 N N . LYS A 1 146 ? -1.5 -2.631 -16.406 1 92.25 146 LYS A N 1
ATOM 1107 C CA . LYS A 1 146 ? -1.303 -1.848 -15.188 1 92.25 146 LYS A CA 1
ATOM 1108 C C . LYS A 1 146 ? -1.048 -2.754 -13.984 1 92.25 146 LYS A C 1
ATOM 1110 O O . LYS A 1 146 ? -0.263 -2.412 -13.102 1 92.25 146 LYS A O 1
ATOM 1115 N N . VAL A 1 147 ? -1.761 -3.883 -13.938 1 96.62 147 VAL A N 1
ATOM 1116 C CA . VAL A 1 147 ? -1.541 -4.84 -12.859 1 96.62 147 VAL A CA 1
ATOM 1117 C C . VAL A 1 147 ? -0.141 -5.441 -12.977 1 96.62 147 VAL A C 1
ATOM 1119 O O . VAL A 1 147 ? 0.577 -5.559 -11.977 1 96.62 147 VAL A O 1
ATOM 1122 N N . LEU A 1 148 ? 0.25 -5.781 -14.195 1 95.38 148 LEU A N 1
ATOM 1123 C CA . LEU A 1 148 ? 1.571 -6.344 -14.445 1 95.38 148 LEU A CA 1
ATOM 1124 C C . LEU A 1 148 ? 2.668 -5.379 -14.008 1 95.38 148 LEU A C 1
ATOM 1126 O O . LEU A 1 148 ? 3.635 -5.781 -13.359 1 95.38 148 LEU A O 1
ATOM 1130 N N . ARG A 1 149 ? 2.494 -4.188 -14.266 1 92.69 149 ARG A N 1
ATOM 1131 C CA . ARG A 1 149 ? 3.488 -3.182 -13.906 1 92.69 149 ARG A CA 1
ATOM 1132 C C . ARG A 1 149 ? 3.592 -3.031 -12.391 1 92.69 149 ARG A C 1
ATOM 1134 O O . ARG A 1 149 ? 4.695 -3.021 -11.836 1 92.69 149 ARG A O 1
ATOM 1141 N N . ALA A 1 150 ? 2.451 -2.951 -11.75 1 94.44 150 ALA A N 1
ATOM 1142 C CA . ALA A 1 150 ? 2.43 -2.764 -10.305 1 94.44 150 ALA A CA 1
ATOM 1143 C C . ALA A 1 150 ? 2.908 -4.02 -9.578 1 94.44 150 ALA A C 1
ATOM 1145 O O . ALA A 1 150 ? 3.459 -3.936 -8.477 1 94.44 150 ALA A O 1
ATOM 1146 N N . GLY A 1 151 ? 2.727 -5.16 -10.203 1 96.25 151 GLY A N 1
ATOM 1147 C CA . GLY A 1 151 ? 3.094 -6.426 -9.594 1 96.25 151 GLY A CA 1
ATOM 1148 C C . GLY A 1 151 ? 4.59 -6.688 -9.617 1 96.25 151 GLY A C 1
ATOM 1149 O O . GLY A 1 151 ? 5.098 -7.488 -8.836 1 96.25 151 GLY A O 1
ATOM 1150 N N . MET A 1 152 ? 5.301 -6.043 -10.594 1 93.5 152 MET A N 1
ATOM 1151 C CA . MET A 1 152 ? 6.758 -6.105 -10.695 1 93.5 152 MET A CA 1
ATOM 1152 C C . MET A 1 152 ? 7.242 -7.551 -10.672 1 93.5 152 MET A C 1
ATOM 1154 O O . MET A 1 152 ? 8.148 -7.895 -9.906 1 93.5 152 MET A O 1
ATOM 1158 N N . GLY A 1 153 ? 6.578 -8.453 -11.438 1 95.19 153 GLY A N 1
ATOM 1159 C CA . GLY A 1 153 ? 7.043 -9.82 -11.625 1 95.19 153 GLY A CA 1
ATOM 1160 C C . GLY A 1 153 ? 6.41 -10.797 -10.656 1 95.19 153 GLY A C 1
ATOM 1161 O O . GLY A 1 153 ? 6.641 -12.008 -10.75 1 95.19 153 GLY A O 1
ATOM 1162 N N . ALA A 1 154 ? 5.551 -10.312 -9.734 1 97.19 154 ALA A N 1
ATOM 1163 C CA . ALA A 1 154 ? 4.895 -11.164 -8.75 1 97.19 154 ALA A CA 1
ATOM 1164 C C . ALA A 1 154 ? 4.125 -12.297 -9.422 1 97.19 154 ALA A C 1
ATOM 1166 O O . ALA A 1 154 ? 4.023 -13.398 -8.875 1 97.19 154 ALA A O 1
ATOM 1167 N N . HIS A 1 155 ? 3.686 -12.086 -10.633 1 97.31 155 HIS A N 1
ATOM 1168 C CA . HIS A 1 155 ? 2.895 -13.031 -11.406 1 97.31 155 HIS A CA 1
ATOM 1169 C C . HIS A 1 155 ? 3.67 -14.32 -11.664 1 97.31 155 HIS A C 1
ATOM 1171 O O . HIS A 1 155 ? 3.074 -15.367 -11.922 1 97.31 155 HIS A O 1
ATOM 1177 N N . PHE A 1 156 ? 4.902 -14.25 -11.586 1 97.12 156 PHE A N 1
ATOM 1178 C CA . PHE A 1 156 ? 5.742 -15.391 -11.93 1 97.12 156 PHE A CA 1
ATOM 1179 C C . PHE A 1 156 ? 6.461 -15.922 -10.695 1 97.12 156 PHE A C 1
ATOM 1181 O O . PHE A 1 156 ? 7.438 -16.672 -10.812 1 97.12 156 PHE A O 1
ATOM 1188 N N . ARG A 1 157 ? 5.977 -15.516 -9.523 1 96.94 157 ARG A N 1
ATOM 1189 C CA . ARG A 1 157 ? 6.59 -15.945 -8.266 1 96.94 157 ARG A CA 1
ATOM 1190 C C . ARG A 1 157 ? 5.57 -16.625 -7.367 1 96.94 157 ARG A C 1
ATOM 1192 O O . ARG A 1 157 ? 5.934 -17.469 -6.539 1 96.94 157 ARG A O 1
ATOM 1199 N N . VAL A 1 158 ? 4.328 -16.297 -7.5 1 97.12 158 VAL A N 1
ATOM 1200 C CA . VAL A 1 158 ? 3.277 -16.891 -6.684 1 97.12 158 VAL A CA 1
ATOM 1201 C C . VAL A 1 158 ? 2.117 -17.328 -7.578 1 97.12 158 VAL A C 1
ATOM 1203 O O . VAL A 1 158 ? 1.723 -16.594 -8.492 1 97.12 158 VAL A O 1
ATOM 1206 N N . PRO A 1 159 ? 1.597 -18.531 -7.41 1 97.81 159 PRO A N 1
ATOM 1207 C CA . PRO A 1 159 ? 0.441 -18.969 -8.195 1 97.81 159 PRO A CA 1
ATOM 1208 C C . PRO A 1 159 ? -0.789 -18.094 -7.973 1 97.81 159 PRO A C 1
ATOM 1210 O O . PRO A 1 159 ? -1.138 -17.797 -6.824 1 97.81 159 PRO A O 1
ATOM 1213 N N . ILE A 1 160 ? -1.412 -17.703 -9.062 1 98.38 160 ILE A N 1
ATOM 1214 C CA . ILE A 1 160 ? -2.609 -16.875 -9.039 1 98.38 160 ILE A CA 1
ATOM 1215 C C . ILE A 1 160 ? -3.762 -17.609 -9.727 1 98.38 160 ILE A C 1
ATOM 1217 O O . ILE A 1 160 ? -3.65 -18 -10.883 1 98.38 160 ILE A O 1
ATOM 1221 N N . VAL A 1 161 ? -4.805 -17.859 -9.055 1 98.19 161 VAL A N 1
ATOM 1222 C CA . VAL A 1 161 ? -6.035 -18.406 -9.617 1 98.19 161 VAL A CA 1
ATOM 1223 C C . VAL A 1 161 ? -7.129 -17.328 -9.617 1 98.19 161 VAL A C 1
ATOM 1225 O O . VAL A 1 161 ? -7.547 -16.875 -8.555 1 98.19 161 VAL A O 1
ATOM 1228 N N . ALA A 1 162 ? -7.57 -17.016 -10.82 1 97 162 ALA A N 1
ATOM 1229 C CA . ALA A 1 162 ? -8.422 -15.836 -10.938 1 97 162 ALA A CA 1
ATOM 1230 C C . ALA A 1 162 ? -9.836 -16.219 -11.359 1 97 162 ALA A C 1
ATOM 1232 O O . ALA A 1 162 ? -10.094 -17.375 -11.719 1 97 162 ALA A O 1
ATOM 1233 N N . ASN A 1 163 ? -10.695 -15.258 -11.273 1 96 163 ASN A N 1
ATOM 1234 C CA . ASN A 1 163 ? -12.07 -15.328 -11.75 1 96 163 ASN A CA 1
ATOM 1235 C C . ASN A 1 163 ? -12.844 -16.453 -11.062 1 96 163 ASN A C 1
ATOM 1237 O O . ASN A 1 163 ? -13.547 -17.219 -11.719 1 96 163 ASN A O 1
ATOM 1241 N N . LEU A 1 164 ? -12.695 -16.547 -9.766 1 97.94 164 LEU A N 1
ATOM 1242 C CA . LEU A 1 164 ? -13.336 -17.609 -9 1 97.94 164 LEU A CA 1
ATOM 1243 C C . LEU A 1 164 ? -14.688 -17.156 -8.469 1 97.94 164 LEU A C 1
ATOM 1245 O O . LEU A 1 164 ? -14.805 -16.078 -7.887 1 97.94 164 LEU A O 1
ATOM 1249 N N . ASP A 1 165 ? -15.641 -18 -8.68 1 97.56 165 ASP A N 1
ATOM 1250 C CA . ASP A 1 165 ? -16.859 -17.875 -7.891 1 97.56 165 ASP A CA 1
ATOM 1251 C C . ASP A 1 165 ? -16.625 -18.297 -6.441 1 97.56 165 ASP A C 1
ATOM 1253 O O . ASP A 1 165 ? -15.82 -19.188 -6.176 1 97.56 165 ASP A O 1
ATOM 1257 N N . TRP A 1 166 ? -17.375 -17.703 -5.531 1 96.75 166 TRP A N 1
ATOM 1258 C CA . TRP A 1 166 ? -17.188 -18 -4.117 1 96.75 166 TRP A CA 1
ATOM 1259 C C . TRP A 1 166 ? -17.438 -19.484 -3.846 1 96.75 166 TRP A C 1
ATOM 1261 O O . TRP A 1 166 ? -16.812 -20.078 -2.955 1 96.75 166 TRP A O 1
ATOM 1271 N N . GLU A 1 167 ? -18.25 -20.109 -4.641 1 96.56 167 GLU A N 1
ATOM 1272 C CA . GLU A 1 167 ? -18.531 -21.547 -4.496 1 96.56 167 GLU A CA 1
ATOM 1273 C C . GLU A 1 167 ? -17.312 -22.391 -4.824 1 96.56 167 GLU A C 1
ATOM 1275 O O . GLU A 1 167 ? -17.172 -23.5 -4.32 1 96.56 167 GLU A O 1
ATOM 1280 N N . SER A 1 168 ? -16.453 -21.797 -5.605 1 97.38 168 SER A N 1
ATOM 1281 C CA . SER A 1 168 ? -15.281 -22.547 -6.059 1 97.38 168 SER A CA 1
ATOM 1282 C C . SER A 1 168 ? -14.07 -22.266 -5.18 1 97.38 168 SER A C 1
ATOM 1284 O O . SER A 1 168 ? -13.07 -22.984 -5.238 1 97.38 168 SER A O 1
ATOM 1286 N N . VAL A 1 169 ? -14.086 -21.281 -4.32 1 98.12 169 VAL A N 1
ATOM 1287 C CA . VAL A 1 169 ? -12.945 -20.844 -3.52 1 98.12 169 VAL A CA 1
ATOM 1288 C C . VAL A 1 169 ? -12.5 -21.984 -2.596 1 98.12 169 VAL A C 1
ATOM 1290 O O . VAL A 1 169 ? -11.32 -22.328 -2.547 1 98.12 169 VAL A O 1
ATOM 1293 N N . PRO A 1 170 ? -13.438 -22.703 -1.91 1 97.62 170 PRO A N 1
ATOM 1294 C CA . PRO A 1 170 ? -13.016 -23.734 -0.96 1 97.62 170 PRO A CA 1
ATOM 1295 C C . PRO A 1 170 ? -12.258 -24.875 -1.628 1 97.62 170 PRO A C 1
ATOM 1297 O O . PRO A 1 170 ? -11.367 -25.469 -1.013 1 97.62 170 PRO A O 1
ATOM 1300 N N . THR A 1 171 ? -12.547 -25.156 -2.902 1 97.19 171 THR A N 1
ATOM 1301 C CA . THR A 1 171 ? -11.898 -26.25 -3.6 1 97.19 171 THR A CA 1
ATOM 1302 C C . THR A 1 171 ? -10.445 -25.922 -3.912 1 97.19 171 THR A C 1
ATOM 1304 O O . THR A 1 171 ? -9.664 -26.797 -4.262 1 97.19 171 THR A O 1
ATOM 1307 N N . ASN A 1 172 ? -10.094 -24.672 -3.805 1 97.75 172 ASN A N 1
ATOM 1308 C CA . ASN A 1 172 ? -8.727 -24.219 -4.07 1 97.75 172 ASN A CA 1
ATOM 1309 C C . ASN A 1 172 ? -7.938 -24.047 -2.777 1 97.75 172 ASN A C 1
ATOM 1311 O O . ASN A 1 172 ? -6.797 -23.594 -2.801 1 97.75 172 ASN A O 1
ATOM 1315 N N . LEU A 1 173 ? -8.562 -24.344 -1.684 1 98.19 173 LEU A N 1
ATOM 1316 C CA . LEU A 1 173 ? -7.93 -24.219 -0.375 1 98.19 173 LEU A CA 1
ATOM 1317 C C . LEU A 1 173 ? -7.609 -25.578 0.217 1 98.19 173 LEU A C 1
ATOM 1319 O O . LEU A 1 173 ? -8.344 -26.547 -0.011 1 98.19 173 LEU A O 1
ATOM 1323 N N . PRO A 1 174 ? -6.496 -25.672 0.945 1 97.12 174 PRO A N 1
ATOM 1324 C CA . PRO A 1 174 ? -6.191 -26.953 1.585 1 97.12 174 PRO A CA 1
ATOM 1325 C C . PRO A 1 174 ? -7.195 -27.312 2.674 1 97.12 174 PRO A C 1
ATOM 1327 O O . PRO A 1 174 ? -7.836 -26.438 3.256 1 97.12 174 PRO A O 1
ATOM 1330 N N . ALA A 1 175 ? -7.223 -28.594 2.947 1 95.44 175 ALA A N 1
ATOM 1331 C CA . ALA A 1 175 ? -8.094 -29.078 4.016 1 95.44 175 ALA A CA 1
ATOM 1332 C C . ALA A 1 175 ? -7.648 -28.531 5.371 1 95.44 175 ALA A C 1
ATOM 1334 O O . ALA A 1 175 ? -6.453 -28.422 5.645 1 95.44 175 ALA A O 1
ATOM 1335 N N . GLY A 1 176 ? -8.633 -28.234 6.203 1 96.12 176 GLY A N 1
ATOM 1336 C CA . GLY A 1 176 ? -8.344 -27.812 7.566 1 96.12 176 GLY A CA 1
ATOM 1337 C C . GLY A 1 176 ? -7.898 -26.375 7.66 1 96.12 176 GLY A C 1
ATOM 1338 O O . GLY A 1 176 ? -7.496 -25.906 8.734 1 96.12 176 GLY A O 1
ATOM 1339 N N . ILE A 1 177 ? -8.031 -25.641 6.598 1 97.69 177 ILE A N 1
ATOM 1340 C CA . ILE A 1 177 ? -7.551 -24.25 6.559 1 97.69 177 ILE A CA 1
ATOM 1341 C C . ILE A 1 177 ? -8.477 -23.359 7.387 1 97.69 177 ILE A C 1
ATOM 1343 O O . ILE A 1 177 ? -9.688 -23.609 7.449 1 97.69 177 ILE A O 1
ATOM 1347 N N . GLN A 1 178 ? -7.918 -22.422 8.023 1 98.19 178 GLN A N 1
ATOM 1348 C CA . GLN A 1 178 ? -8.672 -21.328 8.633 1 98.19 178 GLN A CA 1
ATOM 1349 C C . GLN A 1 178 ? -8.586 -20.062 7.781 1 98.19 178 GLN A C 1
ATOM 1351 O O . GLN A 1 178 ? -7.5 -19.656 7.379 1 98.19 178 GLN A O 1
ATOM 1356 N N . VAL A 1 179 ? -9.773 -19.531 7.473 1 98.56 179 VAL A N 1
ATOM 1357 C CA . VAL A 1 179 ? -9.828 -18.328 6.648 1 98.56 179 VAL A CA 1
ATOM 1358 C C . VAL A 1 179 ? -10.172 -17.125 7.516 1 98.56 179 VAL A C 1
ATOM 1360 O O . VAL A 1 179 ? -11.242 -17.078 8.125 1 98.56 179 VAL A O 1
ATOM 1363 N N . CYS A 1 180 ? -9.305 -16.203 7.598 1 98.62 180 CYS A N 1
ATOM 1364 C CA . CYS A 1 180 ? -9.523 -14.953 8.32 1 98.62 180 CYS A CA 1
ATOM 1365 C C . CYS A 1 180 ? -9.852 -13.82 7.352 1 98.62 180 CYS A C 1
ATOM 1367 O O . CYS A 1 180 ? -9.57 -13.922 6.156 1 98.62 180 CYS A O 1
ATOM 1369 N N . VAL A 1 181 ? -10.492 -12.812 7.902 1 98 181 VAL A N 1
ATOM 1370 C CA . VAL A 1 181 ? -10.828 -11.664 7.074 1 98 181 VAL A CA 1
ATOM 1371 C C . VAL A 1 181 ? -10.234 -10.391 7.676 1 98 181 VAL A C 1
ATOM 1373 O O . VAL A 1 181 ? -10.273 -10.203 8.898 1 98 181 VAL A O 1
ATOM 1376 N N . ALA A 1 182 ? -9.586 -9.547 6.809 1 96.44 182 ALA A N 1
ATOM 1377 C CA . ALA A 1 182 ? -9.062 -8.266 7.27 1 96.44 182 ALA A CA 1
ATOM 1378 C C . ALA A 1 182 ? -10.188 -7.242 7.426 1 96.44 182 ALA A C 1
ATOM 1380 O O . ALA A 1 182 ? -11.039 -7.105 6.539 1 96.44 182 ALA A O 1
ATOM 1381 N N . ASP A 1 183 ? -10.125 -6.52 8.5 1 89.69 183 ASP A N 1
A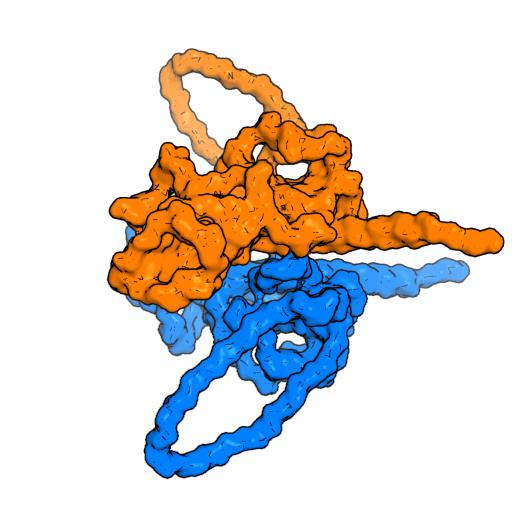TOM 1382 C CA . ASP A 1 183 ? -11.195 -5.582 8.844 1 89.69 183 ASP A CA 1
ATOM 1383 C C . ASP A 1 183 ? -10.641 -4.367 9.586 1 89.69 183 ASP A C 1
ATOM 1385 O O . ASP A 1 183 ? -9.508 -4.398 10.078 1 89.69 183 ASP A O 1
ATOM 1389 N N . ASN A 1 184 ? -11.336 -3.252 9.516 1 84.12 184 ASN A N 1
ATOM 1390 C CA . ASN A 1 184 ? -10.891 -2.08 10.266 1 84.12 184 ASN A CA 1
ATOM 1391 C C . ASN A 1 184 ? -11.891 -1.685 11.344 1 84.12 184 ASN A C 1
ATOM 1393 O O . ASN A 1 184 ? -11.719 -0.665 12.016 1 84.12 184 ASN A O 1
ATOM 1397 N N . ASP A 1 185 ? -12.93 -2.49 11.461 1 78.44 185 ASP A N 1
ATOM 1398 C CA . ASP A 1 185 ? -13.914 -2.215 12.5 1 78.44 185 ASP A CA 1
ATOM 1399 C C . ASP A 1 185 ? -13.406 -2.662 13.875 1 78.44 185 ASP A C 1
ATOM 1401 O O . ASP A 1 185 ? -13.484 -3.844 14.211 1 78.44 185 ASP A O 1
ATOM 1405 N N . ASP A 1 186 ? -12.961 -1.656 14.578 1 73.44 186 ASP A N 1
ATOM 1406 C CA . ASP A 1 186 ? -12.297 -1.916 15.852 1 73.44 186 ASP A CA 1
ATOM 1407 C C . ASP A 1 186 ? -13.312 -2.314 16.922 1 73.44 186 ASP A C 1
ATOM 1409 O O . ASP A 1 186 ? -14.188 -1.527 17.281 1 73.44 186 ASP A O 1
ATOM 1413 N N . PRO A 1 187 ? -13.219 -3.457 17.359 1 69.19 187 PRO A N 1
ATOM 1414 C CA . PRO A 1 187 ? -14.156 -3.924 18.391 1 69.19 187 PRO A CA 1
ATOM 1415 C C . PRO A 1 187 ? -14.102 -3.082 19.656 1 69.19 187 PRO A C 1
ATOM 1417 O O . PRO A 1 187 ? -15.078 -3.033 20.406 1 69.19 187 PRO A O 1
ATOM 1420 N N . ASP A 1 188 ? -12.938 -2.508 19.938 1 67 188 ASP A N 1
ATOM 1421 C CA . ASP A 1 188 ? -12.758 -1.753 21.188 1 67 188 ASP A CA 1
ATOM 1422 C C . ASP A 1 188 ? -13.133 -0.285 20.984 1 67 188 ASP A C 1
ATOM 1424 O O . ASP A 1 188 ? -13.094 0.501 21.938 1 67 188 ASP A O 1
ATOM 1428 N N . ALA A 1 189 ? -13.43 0.031 19.75 1 64.19 189 ALA A N 1
ATOM 1429 C CA . ALA A 1 189 ? -13.789 1.434 19.547 1 64.19 189 ALA A CA 1
ATOM 1430 C C . ALA A 1 189 ? -15.109 1.771 20.219 1 64.19 189 ALA A C 1
ATOM 1432 O O . ALA A 1 189 ? -16.031 0.944 20.266 1 64.19 189 ALA A O 1
ATOM 1433 N N . PRO A 1 190 ? -15.109 2.865 21.016 1 55.84 190 PRO A N 1
ATOM 1434 C CA . PRO A 1 190 ? -16.391 3.215 21.641 1 55.84 190 PRO A CA 1
ATOM 1435 C C . PRO A 1 190 ? -17.547 3.219 20.641 1 55.84 190 PRO A C 1
ATOM 1437 O O . PRO A 1 190 ? -17.344 3.521 19.453 1 55.84 190 PRO A O 1
ATOM 1440 N N . ALA A 1 191 ? -18.547 2.451 20.875 1 47.78 191 ALA A N 1
ATOM 1441 C CA . ALA A 1 191 ? -19.734 2.244 20.062 1 47.78 191 ALA A CA 1
ATOM 1442 C C . ALA A 1 191 ? -20.047 3.486 19.234 1 47.78 191 ALA A C 1
ATOM 1444 O O . ALA A 1 191 ? -20.766 3.408 18.234 1 47.78 191 ALA A O 1
ATOM 1445 N N . GLY A 1 192 ? -19.969 4.656 19.562 1 42.12 192 GLY A N 1
ATOM 1446 C CA . GLY A 1 192 ? -20.5 5.848 18.922 1 42.12 192 GLY A CA 1
ATOM 1447 C C . GLY A 1 192 ? -19.734 6.254 17.688 1 42.12 192 GLY A C 1
ATOM 1448 O O . GLY A 1 192 ? -20.109 7.215 17 1 42.12 192 GLY A O 1
ATOM 1449 N N . THR A 1 193 ? -18.594 5.852 17.562 1 40.97 193 THR A N 1
ATOM 1450 C CA . THR A 1 193 ? -17.766 6.43 16.516 1 40.97 193 THR A CA 1
ATOM 1451 C C . THR A 1 193 ? -17.953 5.688 15.195 1 40.97 193 THR A C 1
ATOM 1453 O O . THR A 1 193 ? -17.203 5.887 14.242 1 40.97 193 THR A O 1
ATOM 1456 N N . ALA A 1 194 ? -18.625 4.664 15.211 1 40.06 194 ALA A N 1
ATOM 1457 C CA . ALA A 1 194 ? -18.859 3.979 13.938 1 40.06 194 ALA A CA 1
ATOM 1458 C C . ALA A 1 194 ? -19.625 4.871 12.969 1 40.06 194 ALA A C 1
ATOM 1460 O O . ALA A 1 194 ? -20.828 5.078 13.125 1 40.06 194 ALA A O 1
ATOM 1461 N N . GLY A 1 195 ? -19.25 6 12.539 1 34.12 195 GLY A N 1
ATOM 1462 C CA . GLY A 1 195 ? -19.953 6.742 11.508 1 34.12 195 GLY A CA 1
ATOM 1463 C C . GLY A 1 195 ? -20.234 5.918 10.266 1 34.12 195 GLY A C 1
ATOM 1464 O O . GLY A 1 195 ? -19.469 5.953 9.305 1 34.12 195 GLY A O 1
ATOM 1465 N N . SER A 1 196 ? -20.641 4.809 10.375 1 33.66 196 SER A N 1
ATOM 1466 C CA . SER A 1 196 ? -21.141 4.246 9.125 1 33.66 196 SER A CA 1
ATOM 1467 C C . SER A 1 196 ? -22.156 5.18 8.461 1 33.66 196 SER A C 1
ATOM 1469 O O . SER A 1 196 ? -23.156 5.543 9.07 1 33.66 196 SER A O 1
ATOM 1471 N N . ALA A 1 197 ? -21.75 6.141 7.582 1 32.03 197 ALA A N 1
ATOM 1472 C CA . ALA A 1 197 ? -22.828 6.77 6.832 1 32.03 197 ALA A CA 1
ATOM 1473 C C . ALA A 1 197 ? -23.922 5.758 6.496 1 32.03 197 ALA A C 1
ATOM 1475 O O . ALA A 1 197 ? -23.641 4.656 6.027 1 32.03 197 ALA A O 1
ATOM 1476 N N . PRO A 1 198 ? -25.062 5.887 7.066 1 30.23 198 PRO A N 1
ATOM 1477 C CA . PRO A 1 198 ? -26.172 5.035 6.633 1 30.23 198 PRO A CA 1
ATOM 1478 C C . PRO A 1 198 ? -26.297 4.953 5.113 1 30.23 198 PRO A C 1
ATOM 1480 O O . PRO A 1 198 ? -26.031 5.934 4.418 1 30.23 198 PRO A O 1
ATOM 1483 N N . ALA A 1 199 ? -26.172 3.895 4.504 1 31.2 199 ALA A N 1
ATOM 1484 C CA . ALA A 1 199 ? -26.516 3.682 3.1 1 31.2 199 ALA A CA 1
ATOM 1485 C C . ALA A 1 199 ? -27.75 4.477 2.711 1 31.2 199 ALA A C 1
ATOM 1487 O O . ALA A 1 199 ? -28.75 4.469 3.432 1 31.2 199 ALA A O 1
ATOM 1488 N N . SER A 1 200 ? -27.656 5.676 2.057 1 29.53 200 SER A N 1
ATOM 1489 C CA . SER A 1 200 ? -28.812 6.418 1.547 1 29.53 200 SER A CA 1
ATOM 1490 C C . SER A 1 200 ? -29.891 5.477 1.034 1 29.53 200 SER A C 1
ATOM 1492 O O . SER A 1 200 ? -29.609 4.539 0.289 1 29.53 200 SER A O 1
ATOM 1494 N N . PRO A 1 201 ? -31.047 5.488 1.574 1 30.41 201 PRO A N 1
ATOM 1495 C CA . PRO A 1 201 ? -32.156 4.676 1.048 1 30.41 201 PRO A CA 1
ATOM 1496 C C . PRO A 1 201 ? -32.438 4.973 -0.419 1 30.41 201 PRO A C 1
ATOM 1498 O O . PRO A 1 201 ? -32.469 6.137 -0.826 1 30.41 201 PRO A O 1
ATOM 1501 N N . LYS A 1 202 ? -32.094 4.152 -1.375 1 32.59 202 LYS A N 1
ATOM 1502 C CA . LYS A 1 202 ? -32.469 4.227 -2.785 1 32.59 202 LYS A CA 1
ATOM 1503 C C . LYS A 1 202 ? -33.906 4.66 -2.949 1 32.59 202 LYS A C 1
ATOM 1505 O O . LYS A 1 202 ? -34.781 4.258 -2.166 1 32.59 202 LYS A O 1
ATOM 1510 N N . PRO A 1 203 ? -34.25 5.695 -3.617 1 32.25 203 PRO A N 1
ATOM 1511 C CA . PRO A 1 203 ? -35.625 6.137 -3.859 1 32.25 203 PRO A CA 1
ATOM 1512 C C . PRO A 1 203 ? -36.531 5.016 -4.395 1 32.25 203 PRO A C 1
ATOM 1514 O O . PRO A 1 203 ? -36.031 4.102 -5.062 1 32.25 203 PRO A O 1
ATOM 1517 N N . PRO A 1 204 ? -37.75 4.812 -3.834 1 31.55 204 PRO A N 1
ATOM 1518 C CA . PRO A 1 204 ? -38.656 3.766 -4.301 1 31.55 204 PRO A CA 1
ATOM 1519 C C . PRO A 1 204 ? -39.062 3.947 -5.762 1 31.55 204 PRO A C 1
ATOM 1521 O O . PRO A 1 204 ? -39.531 5.02 -6.148 1 31.55 204 PRO A O 1
ATOM 1524 N N . VAL A 1 205 ? -38.281 3.545 -6.699 1 30.81 205 VAL A N 1
ATOM 1525 C CA . VAL A 1 205 ? -38.719 3.562 -8.086 1 30.81 205 VAL A CA 1
ATOM 1526 C C . VAL A 1 205 ? -40.156 3.029 -8.172 1 30.81 205 VAL A C 1
ATOM 1528 O O . VAL A 1 205 ? -40.531 2.143 -7.41 1 30.81 205 VAL A O 1
ATOM 1531 N N . LYS A 1 206 ? -41.031 3.705 -8.773 1 32.44 206 LYS A N 1
ATOM 1532 C CA . LYS A 1 206 ? -42.406 3.422 -9.062 1 32.44 206 LYS A CA 1
ATOM 1533 C C . LYS A 1 206 ? -42.594 2.012 -9.609 1 32.44 206 LYS A C 1
ATOM 1535 O O . LYS A 1 206 ? -41.812 1.573 -10.469 1 32.44 206 LYS A O 1
ATOM 1540 N N . PRO A 1 207 ? -43.5 1.09 -9.008 1 29.47 207 PRO A N 1
ATOM 1541 C CA . PRO A 1 207 ? -43.75 -0.32 -9.328 1 29.47 207 PRO A CA 1
ATOM 1542 C C . PRO A 1 207 ? -44.188 -0.531 -10.773 1 29.47 207 PRO A C 1
ATOM 1544 O O . PRO A 1 207 ? -45.188 0.057 -11.211 1 29.47 207 PRO A O 1
ATOM 1547 N N . SER A 1 208 ? -43.438 -0.358 -11.82 1 32.78 208 SER A N 1
ATOM 1548 C CA . SER A 1 208 ? -44.062 -0.7 -13.094 1 32.78 208 SER A CA 1
ATOM 1549 C C . SER A 1 208 ? -44.844 -2.006 -13 1 32.78 208 SER A C 1
ATOM 1551 O O . SER A 1 208 ? -44.594 -2.812 -12.102 1 32.78 208 SER A O 1
ATOM 1553 N N . PRO A 1 209 ? -45.656 -2.434 -14.086 1 33 209 PRO A N 1
ATOM 1554 C CA . PRO A 1 209 ? -46.656 -3.484 -14.047 1 33 209 PRO A CA 1
ATOM 1555 C C . PRO A 1 209 ? -46.188 -4.754 -13.352 1 33 209 PRO A C 1
ATOM 1557 O O . PRO A 1 209 ? -44.969 -4.941 -13.18 1 33 209 PRO A O 1
ATOM 1560 N N . LYS A 1 210 ? -47.219 -5.832 -13.375 1 31.11 210 LYS A N 1
ATOM 1561 C CA . LYS A 1 210 ? -47.25 -7.066 -12.602 1 31.11 210 LYS A CA 1
ATOM 1562 C C . LYS A 1 210 ? -46.031 -7.93 -12.867 1 31.11 210 LYS A C 1
ATOM 1564 O O . LYS A 1 210 ? -46 -8.703 -13.828 1 31.11 210 LYS A O 1
ATOM 1569 N N . ALA A 1 211 ? -44.938 -7.375 -13.156 1 28.25 211 ALA A N 1
ATOM 1570 C CA . ALA A 1 211 ? -43.938 -8.383 -13.508 1 28.25 211 ALA A CA 1
ATOM 1571 C C . ALA A 1 211 ? -44 -9.57 -12.555 1 28.25 211 ALA A C 1
ATOM 1573 O O . ALA A 1 211 ? -44.281 -9.406 -11.367 1 28.25 211 ALA A O 1
ATOM 1574 N N . ALA A 1 212 ? -44.031 -10.812 -13.117 1 33.09 212 ALA A N 1
ATOM 1575 C CA . ALA A 1 212 ? -44.156 -12.102 -12.438 1 33.09 212 ALA A CA 1
ATOM 1576 C C . ALA A 1 212 ? -43.312 -12.133 -11.164 1 33.09 212 ALA A C 1
ATOM 1578 O O . ALA A 1 212 ? -42.281 -11.492 -11.086 1 33.09 212 ALA A O 1
ATOM 1579 N N . PRO A 1 213 ? -43.969 -12.344 -9.977 1 32.34 213 PRO A N 1
ATOM 1580 C CA . PRO A 1 213 ? -43.188 -12.414 -8.75 1 32.34 213 PRO A CA 1
ATOM 1581 C C . PRO A 1 213 ? -41.812 -13.086 -8.969 1 32.34 213 PRO A C 1
ATOM 1583 O O . PRO A 1 213 ? -41.781 -14.234 -9.422 1 32.34 213 PRO A O 1
ATOM 1586 N N . GLU A 1 214 ? -41 -12.492 -9.766 1 32.22 214 GLU A N 1
ATOM 1587 C CA . GLU A 1 214 ? -39.719 -13.211 -9.617 1 32.22 214 GLU A CA 1
ATOM 1588 C C . GLU A 1 214 ? -39.531 -13.703 -8.18 1 32.22 214 GLU A C 1
ATOM 1590 O O . GLU A 1 214 ? -39.75 -12.953 -7.23 1 32.22 214 GLU A O 1
ATOM 1595 N N . HIS A 1 215 ? -40 -14.859 -7.949 1 31.2 215 HIS A N 1
ATOM 1596 C CA . HIS A 1 215 ? -39.594 -15.508 -6.711 1 31.2 215 HIS A CA 1
ATOM 1597 C C . HIS A 1 215 ? -38.219 -15.016 -6.262 1 31.2 215 HIS A C 1
ATOM 1599 O O . HIS A 1 215 ? -37.219 -15.203 -6.965 1 31.2 215 HIS A O 1
ATOM 1605 N N . GLU A 1 216 ? -38.156 -13.727 -6.023 1 33.91 216 GLU A N 1
ATOM 1606 C CA . GLU A 1 216 ? -37 -13.43 -5.203 1 33.91 216 GLU A CA 1
ATOM 1607 C C . GLU A 1 216 ? -36.625 -14.617 -4.312 1 33.91 216 GLU A C 1
ATOM 1609 O O . GLU A 1 216 ? -37.438 -15.055 -3.494 1 33.91 216 GLU A O 1
ATOM 1614 N N . ASP A 1 217 ? -36.25 -15.68 -4.91 1 32.81 217 ASP A N 1
ATOM 1615 C CA . ASP A 1 217 ? -35.656 -16.703 -4.043 1 32.81 217 ASP A CA 1
ATOM 1616 C C . ASP A 1 217 ? -35.188 -16.109 -2.725 1 32.81 217 ASP A C 1
ATOM 1618 O O . ASP A 1 217 ? -34.312 -15.227 -2.713 1 32.81 217 ASP A O 1
ATOM 1622 N N . GLU A 1 218 ? -36.125 -15.797 -1.879 1 35.47 218 GLU A N 1
ATOM 1623 C CA . GLU A 1 218 ? -35.844 -15.672 -0.448 1 35.47 218 GLU A CA 1
ATOM 1624 C C . GLU A 1 218 ? -34.625 -16.484 -0.044 1 35.47 218 GLU A C 1
ATOM 1626 O O . GLU A 1 218 ? -34.75 -17.594 0.491 1 35.47 218 GLU A O 1
ATOM 1631 N N . GLU A 1 219 ? -33.938 -16.953 -0.908 1 35.75 219 GLU A N 1
ATOM 1632 C CA . GLU A 1 219 ? -32.75 -17.469 -0.216 1 35.75 219 GLU A CA 1
ATOM 1633 C C . GLU A 1 219 ? -32.406 -16.609 0.993 1 35.75 219 GLU A C 1
ATOM 1635 O O . GLU A 1 219 ? -32.281 -15.383 0.875 1 35.75 219 GLU A O 1
ATOM 1640 N N . GLY A 1 220 ? -32.906 -16.953 2.137 1 37.47 220 GLY A N 1
ATOM 1641 C CA . GLY A 1 220 ? -32.688 -16.391 3.459 1 37.47 220 GLY A CA 1
ATOM 1642 C C . GLY A 1 220 ? -31.469 -15.492 3.529 1 37.47 220 GLY A C 1
ATOM 1643 O O . GLY A 1 220 ? -30.375 -15.891 3.146 1 37.47 220 GLY A O 1
ATOM 1644 N N . ALA A 1 221 ? -31.594 -14.258 3.219 1 44 221 ALA A N 1
ATOM 1645 C CA . ALA A 1 221 ? -30.547 -13.359 3.691 1 44 221 ALA A CA 1
ATOM 1646 C C . ALA A 1 221 ? -29.828 -13.953 4.895 1 44 221 ALA A C 1
ATOM 1648 O O . ALA A 1 221 ? -30.297 -13.859 6.027 1 44 221 ALA A O 1
ATOM 1649 N N . ALA A 1 222 ? -29.469 -15.289 4.77 1 48.94 222 ALA A N 1
ATOM 1650 C CA . ALA A 1 222 ? -28.734 -15.914 5.867 1 48.94 222 ALA A CA 1
ATOM 1651 C C . ALA A 1 222 ? -27.922 -14.883 6.652 1 48.94 222 ALA A C 1
ATOM 1653 O O . ALA A 1 222 ? -27.219 -14.07 6.066 1 48.94 222 ALA A O 1
ATOM 1654 N N . ALA A 1 223 ? -28.281 -14.562 7.902 1 66.94 223 ALA A N 1
ATOM 1655 C CA . ALA A 1 223 ? -27.641 -13.68 8.875 1 66.94 223 ALA A CA 1
ATOM 1656 C C . ALA A 1 223 ? -26.125 -13.727 8.75 1 66.94 223 ALA A C 1
ATOM 1658 O O . ALA A 1 223 ? -25.531 -14.805 8.594 1 66.94 223 ALA A O 1
ATOM 1659 N N . ILE A 1 224 ? -25.516 -12.633 8.234 1 76.56 224 ILE A N 1
ATOM 1660 C CA . ILE A 1 224 ? -24.062 -12.531 8.266 1 76.56 224 ILE A CA 1
ATOM 1661 C C . ILE A 1 224 ? -23.531 -13.047 9.602 1 76.56 224 ILE A C 1
ATOM 1663 O O . ILE A 1 224 ? -23.953 -12.586 10.664 1 76.56 224 ILE A O 1
ATOM 1667 N N . PRO A 1 225 ? -22.859 -14.133 9.469 1 85.19 225 PRO A N 1
ATOM 1668 C CA . PRO A 1 225 ? -22.344 -14.711 10.719 1 85.19 225 PRO A CA 1
ATOM 1669 C C . PRO A 1 225 ? -21.5 -13.727 11.523 1 85.19 225 PRO A C 1
ATOM 1671 O O . PRO A 1 225 ? -20.875 -12.836 10.953 1 85.19 225 PRO A O 1
ATOM 1674 N N . GLU A 1 226 ? -21.672 -13.797 12.789 1 87.5 226 GLU A N 1
ATOM 1675 C CA . GLU A 1 226 ? -20.812 -13.016 13.68 1 87.5 226 GLU A CA 1
ATOM 1676 C C . GLU A 1 226 ? -19.438 -13.656 13.836 1 87.5 226 GLU A C 1
ATOM 1678 O O . GLU A 1 226 ? -19.328 -14.82 14.227 1 87.5 226 GLU A O 1
ATOM 1683 N N . LEU A 1 227 ? -18.438 -13.039 13.352 1 93.44 227 LEU A N 1
ATOM 1684 C CA . LEU A 1 227 ? -17.062 -13.5 13.484 1 93.44 227 LEU A CA 1
ATOM 1685 C C . LEU A 1 227 ? -16.359 -12.82 14.664 1 93.44 227 LEU A C 1
ATOM 1687 O O . LEU A 1 227 ? -16.547 -11.625 14.883 1 93.44 227 LEU A O 1
ATOM 1691 N N . ALA A 1 228 ? -15.648 -13.625 15.414 1 95 228 ALA A N 1
ATOM 1692 C CA . ALA A 1 228 ? -14.828 -13.023 16.453 1 95 228 ALA A CA 1
ATOM 1693 C C . ALA A 1 228 ? -13.781 -12.086 15.867 1 95 228 ALA A C 1
ATOM 1695 O O . ALA A 1 228 ? -13.242 -12.352 14.789 1 95 228 ALA A O 1
ATOM 1696 N N . ALA A 1 229 ? -13.578 -11.023 16.594 1 96.06 229 ALA A N 1
ATOM 1697 C CA . ALA A 1 229 ? -12.609 -10.023 16.141 1 96.06 229 ALA A CA 1
ATOM 1698 C C . ALA A 1 229 ? -11.398 -9.977 17.062 1 96.06 229 ALA A C 1
ATOM 1700 O O . ALA A 1 229 ? -11.523 -10.133 18.281 1 96.06 229 ALA A O 1
ATOM 1701 N N . GLN A 1 230 ? -10.281 -9.82 16.469 1 96.75 230 GLN A N 1
ATOM 1702 C CA . GLN A 1 230 ? -9.047 -9.57 17.203 1 96.75 230 GLN A CA 1
ATOM 1703 C C . GLN A 1 230 ? -8.125 -8.633 16.422 1 96.75 230 GLN A C 1
ATOM 1705 O O . GLN A 1 230 ? -8.305 -8.438 15.227 1 96.75 230 GLN A O 1
ATOM 1710 N N . HIS A 1 231 ? -7.23 -8.055 17.109 1 97.25 231 HIS A N 1
ATOM 1711 C CA . HIS A 1 231 ? -6.234 -7.246 16.406 1 97.25 231 HIS A CA 1
ATOM 1712 C C . HIS A 1 231 ? -5.324 -8.117 15.547 1 97.25 231 HIS A C 1
ATOM 1714 O O . HIS A 1 231 ? -4.996 -9.242 15.922 1 97.25 231 HIS A O 1
ATOM 1720 N N . TYR A 1 232 ? -4.852 -7.543 14.5 1 97.62 232 TYR A N 1
ATOM 1721 C CA . TYR A 1 232 ? -4.109 -8.289 13.492 1 97.62 232 TYR A CA 1
ATOM 1722 C C . TYR A 1 232 ? -2.795 -8.812 14.055 1 97.62 232 TYR A C 1
ATOM 1724 O O . TYR A 1 232 ? -2.221 -9.766 13.516 1 97.62 232 TYR A O 1
ATOM 1732 N N . TYR A 1 233 ? -2.33 -8.188 15.094 1 96.94 233 TYR A N 1
ATOM 1733 C CA . TYR A 1 233 ? -1.03 -8.57 15.641 1 96.94 233 TYR A CA 1
ATOM 1734 C C . TYR A 1 233 ? -1.175 -9.648 16.703 1 96.94 233 TYR A C 1
ATOM 1736 O O . TYR A 1 233 ? -0.177 -10.148 17.219 1 96.94 233 TYR A O 1
ATOM 1744 N N . GLU A 1 234 ? -2.391 -9.953 17.047 1 96.62 234 GLU A N 1
ATOM 1745 C CA . GLU A 1 234 ? -2.635 -11.078 17.938 1 96.62 234 GLU A CA 1
ATOM 1746 C C . GLU A 1 234 ? -2.525 -12.414 17.203 1 96.62 234 GLU A C 1
ATOM 1748 O O . GLU A 1 234 ? -2.578 -12.445 15.969 1 96.62 234 GLU A O 1
ATOM 1753 N N . ASP A 1 235 ? -2.465 -13.461 17.906 1 96.31 235 ASP A N 1
ATOM 1754 C CA . ASP A 1 235 ? -2.201 -14.789 17.359 1 96.31 235 ASP A CA 1
ATOM 1755 C C . ASP A 1 235 ? -3.352 -15.25 16.469 1 96.31 235 ASP A C 1
ATOM 1757 O O . ASP A 1 235 ? -4.488 -15.375 16.922 1 96.31 235 ASP A O 1
ATOM 1761 N N . TRP A 1 236 ? -3.051 -15.508 15.156 1 97.44 236 TRP A N 1
ATOM 1762 C CA . TRP A 1 236 ? -4.105 -15.992 14.273 1 97.44 236 TRP A CA 1
ATOM 1763 C C . TRP A 1 236 ? -3.537 -16.906 13.195 1 97.44 236 TRP A C 1
ATOM 1765 O O . TRP A 1 236 ? -4.262 -17.719 12.617 1 97.44 236 TRP A O 1
ATOM 1775 N N . ALA A 1 237 ? -2.254 -16.734 12.883 1 97.06 237 ALA A N 1
ATOM 1776 C CA . ALA A 1 237 ? -1.683 -17.422 11.727 1 97.06 237 ALA A CA 1
ATOM 1777 C C . ALA A 1 237 ? -1.227 -18.844 12.102 1 97.06 237 ALA A C 1
ATOM 1779 O O . ALA A 1 237 ? -0.051 -19.062 12.406 1 97.06 237 ALA A O 1
ATOM 1780 N N . ARG A 1 238 ? -2.094 -19.781 12.117 1 94.62 238 ARG A N 1
ATOM 1781 C CA . ARG A 1 238 ? -1.809 -21.203 12.305 1 94.62 238 ARG A CA 1
ATOM 1782 C C . ARG A 1 238 ? -1.963 -21.969 10.992 1 94.62 238 ARG A C 1
ATOM 1784 O O . ARG A 1 238 ? -3.037 -21.969 10.391 1 94.62 238 ARG A O 1
ATOM 1791 N N . ALA A 1 239 ? -0.971 -22.625 10.57 1 94.19 239 ALA A N 1
ATOM 1792 C CA . ALA A 1 239 ? -0.896 -23.25 9.258 1 94.19 239 ALA A CA 1
ATOM 1793 C C . ALA A 1 239 ? -1.896 -24.391 9.141 1 94.19 239 ALA A C 1
ATOM 1795 O O . ALA A 1 239 ? -2.08 -25.172 10.086 1 94.19 239 ALA A O 1
ATOM 1796 N N . PRO A 1 240 ? -2.615 -24.516 8.062 1 97.5 240 PRO A N 1
ATOM 1797 C CA . PRO A 1 240 ? -2.703 -23.594 6.938 1 97.5 240 PRO A CA 1
ATOM 1798 C C . PRO A 1 240 ? -3.701 -22.469 7.184 1 97.5 240 PRO A C 1
ATOM 1800 O O . PRO A 1 240 ? -4.727 -22.672 7.84 1 97.5 240 PRO A O 1
ATOM 1803 N N . VAL A 1 241 ? -3.4 -21.359 6.66 1 98.62 241 VAL A N 1
ATOM 1804 C CA . VAL A 1 241 ? -4.258 -20.219 6.949 1 98.62 241 VAL A CA 1
ATOM 1805 C C . VAL A 1 241 ? -4.395 -19.344 5.703 1 98.62 241 VAL A C 1
ATOM 1807 O O . VAL A 1 241 ? -3.488 -19.297 4.867 1 98.62 241 VAL A O 1
ATOM 1810 N N . ALA A 1 242 ? -5.5 -18.734 5.512 1 98.81 242 ALA A N 1
ATOM 1811 C CA . ALA A 1 242 ? -5.75 -17.781 4.434 1 98.81 242 ALA A CA 1
ATOM 1812 C C . ALA A 1 242 ? -6.312 -16.469 4.977 1 98.81 242 ALA A C 1
ATOM 1814 O O . ALA A 1 242 ? -6.941 -16.453 6.039 1 98.81 242 ALA A O 1
ATOM 1815 N N . VAL A 1 243 ? -6.082 -15.461 4.273 1 98.69 243 VAL A N 1
ATOM 1816 C CA . VAL A 1 243 ? -6.645 -14.156 4.625 1 98.69 243 VAL A CA 1
ATOM 1817 C C . VAL A 1 243 ? -7.41 -13.586 3.438 1 98.69 243 VAL A C 1
ATOM 1819 O O . VAL A 1 243 ? -6.945 -13.664 2.297 1 98.69 243 VAL A O 1
ATOM 1822 N N . VAL A 1 244 ? -8.586 -13.055 3.729 1 98.75 244 VAL A N 1
ATOM 1823 C CA . VAL A 1 244 ? -9.383 -12.367 2.719 1 98.75 244 VAL A CA 1
ATOM 1824 C C . VAL A 1 244 ? -9.18 -10.859 2.834 1 98.75 244 VAL A C 1
ATOM 1826 O O . VAL A 1 244 ? -9.289 -10.289 3.924 1 98.75 244 VAL A O 1
ATOM 1829 N N . ILE A 1 245 ? -8.859 -10.203 1.722 1 98.25 245 ILE A N 1
ATOM 1830 C CA . ILE A 1 245 ? -8.773 -8.75 1.617 1 98.25 245 ILE A CA 1
ATOM 1831 C C . ILE A 1 245 ? -9.906 -8.227 0.734 1 98.25 245 ILE A C 1
ATOM 1833 O O . ILE A 1 245 ? -10.062 -8.664 -0.407 1 98.25 245 ILE A O 1
ATOM 1837 N N . GLY A 1 246 ? -10.656 -7.309 1.28 1 96.25 246 GLY A N 1
ATOM 1838 C CA . GLY A 1 246 ? -11.773 -6.734 0.545 1 96.25 246 GLY A CA 1
ATOM 1839 C C . GLY A 1 246 ? -11.359 -5.598 -0.371 1 96.25 246 GLY A C 1
ATOM 1840 O O . GLY A 1 246 ? -10.305 -4.988 -0.18 1 96.25 246 GLY A O 1
ATOM 1841 N N . GLY A 1 247 ? -12.242 -5.289 -1.313 1 91.56 247 GLY A N 1
ATOM 1842 C CA . GLY A 1 247 ? -12.016 -4.219 -2.27 1 91.56 247 GLY A CA 1
ATOM 1843 C C . GLY A 1 247 ? -12.328 -2.842 -1.707 1 91.56 247 GLY A C 1
ATOM 1844 O O . GLY A 1 247 ? -12.82 -2.721 -0.583 1 91.56 247 GLY A O 1
ATOM 1845 N N . GLU A 1 248 ? -12.031 -1.752 -2.459 1 81.88 248 GLU A N 1
ATOM 1846 C CA . GLU A 1 248 ? -12.094 -0.346 -2.07 1 81.88 248 GLU A CA 1
ATOM 1847 C C . GLU A 1 248 ? -13.539 0.111 -1.887 1 81.88 248 GLU A C 1
ATOM 1849 O O . GLU A 1 248 ? -13.82 0.958 -1.037 1 81.88 248 GLU A O 1
ATOM 1854 N N . THR A 1 249 ? -14.438 -0.452 -2.648 1 77.5 249 THR A N 1
ATOM 1855 C CA . THR A 1 249 ? -15.789 0.095 -2.697 1 77.5 249 THR A CA 1
ATOM 1856 C C . THR A 1 249 ? -16.719 -0.666 -1.751 1 77.5 249 THR A C 1
ATOM 1858 O O . THR A 1 249 ? -17.422 -0.058 -0.938 1 77.5 249 THR A O 1
ATOM 1861 N N . HIS A 1 250 ? -16.578 -1.972 -1.677 1 77.88 250 HIS A N 1
ATOM 1862 C CA . HIS A 1 250 ? -17.609 -2.766 -1.012 1 77.88 250 HIS A CA 1
ATOM 1863 C C . HIS A 1 250 ? -17.047 -3.459 0.227 1 77.88 250 HIS A C 1
ATOM 1865 O O . HIS A 1 250 ? -17.812 -3.93 1.074 1 77.88 250 HIS A O 1
ATOM 1871 N N . GLY A 1 251 ? -15.75 -3.383 0.3 1 86.19 251 GLY A N 1
ATOM 1872 C CA . GLY A 1 251 ? -15.164 -4.121 1.406 1 86.19 251 GLY A CA 1
ATOM 1873 C C . GLY A 1 251 ? -15.414 -5.617 1.326 1 86.19 251 GLY A C 1
ATOM 1874 O O . GLY A 1 251 ? -15.289 -6.215 0.256 1 86.19 251 GLY A O 1
ATOM 1875 N N . LEU A 1 252 ? -15.68 -6.211 2.451 1 89.25 252 LEU A N 1
ATOM 1876 C CA . LEU A 1 252 ? -15.875 -7.656 2.52 1 89.25 252 LEU A CA 1
ATOM 1877 C C . LEU A 1 252 ? -17.297 -8.031 2.133 1 89.25 252 LEU A C 1
ATOM 1879 O O . LEU A 1 252 ? -18.25 -7.363 2.545 1 89.25 252 LEU A O 1
ATOM 1883 N N . SER A 1 253 ? -17.438 -9.047 1.338 1 92.5 253 SER A N 1
ATOM 1884 C CA . SER A 1 253 ? -18.75 -9.531 0.921 1 92.5 253 SER A CA 1
ATOM 1885 C C . SER A 1 253 ? -19.297 -10.57 1.894 1 92.5 253 SER A C 1
ATOM 1887 O O . SER A 1 253 ? -18.531 -11.195 2.635 1 92.5 253 SER A O 1
ATOM 1889 N N . PRO A 1 254 ? -20.594 -10.789 1.84 1 94.12 254 PRO A N 1
ATOM 1890 C CA . PRO A 1 254 ? -21.203 -11.797 2.715 1 94.12 254 PRO A CA 1
ATOM 1891 C C . PRO A 1 254 ? -20.625 -13.188 2.498 1 94.12 254 PRO A C 1
ATOM 1893 O O . PRO A 1 254 ? -20.344 -13.898 3.465 1 94.12 254 PRO A O 1
ATOM 1896 N N . PRO A 1 255 ? -20.359 -13.633 1.26 1 95.94 255 PRO A N 1
ATOM 1897 C CA . PRO A 1 255 ? -19.766 -14.953 1.076 1 95.94 255 PRO A CA 1
ATOM 1898 C C . PRO A 1 255 ? -18.391 -15.078 1.735 1 95.94 255 PRO A C 1
ATOM 1900 O O . PRO A 1 255 ? -18.031 -16.141 2.234 1 95.94 255 PRO A O 1
ATOM 1903 N N . ALA A 1 256 ? -17.594 -13.984 1.718 1 96.44 256 ALA A N 1
ATOM 1904 C CA . ALA A 1 256 ? -16.297 -13.984 2.383 1 96.44 256 ALA A CA 1
ATOM 1905 C C . ALA A 1 256 ? -16.453 -14.242 3.881 1 96.44 256 ALA A C 1
ATOM 1907 O O . ALA A 1 256 ? -15.711 -15.039 4.461 1 96.44 256 ALA A O 1
ATOM 1908 N N . LEU A 1 257 ? -17.422 -13.562 4.477 1 96.31 257 LEU A N 1
ATOM 1909 C CA . LEU A 1 257 ? -17.688 -13.703 5.906 1 96.31 257 LEU A CA 1
ATOM 1910 C C . LEU A 1 257 ? -18.188 -15.102 6.238 1 96.31 257 LEU A C 1
ATOM 1912 O O . LEU A 1 257 ? -17.797 -15.672 7.262 1 96.31 257 LEU A O 1
ATOM 1916 N N . ARG A 1 258 ? -18.984 -15.641 5.375 1 97 258 ARG A N 1
ATOM 1917 C CA . ARG A 1 258 ? -19.516 -16.984 5.578 1 97 258 ARG A CA 1
ATOM 1918 C C . ARG A 1 258 ? -18.406 -18.031 5.48 1 97 258 ARG A C 1
ATOM 1920 O O . ARG A 1 258 ? -18.359 -18.984 6.266 1 97 258 ARG A O 1
ATOM 1927 N N . LEU A 1 259 ? -17.531 -17.844 4.516 1 97.44 259 LEU A N 1
ATOM 1928 C CA . LEU A 1 259 ? -16.391 -18.75 4.379 1 97.44 259 LEU A CA 1
ATOM 1929 C C . LEU A 1 259 ? -15.516 -18.719 5.629 1 97.44 259 LEU A C 1
ATOM 1931 O O . LEU A 1 259 ? -15.094 -19.766 6.125 1 97.44 259 LEU A O 1
ATOM 1935 N N . ALA A 1 260 ? -15.219 -17.5 6.109 1 97.75 260 ALA A N 1
ATOM 1936 C CA . ALA A 1 260 ? -14.43 -17.375 7.328 1 97.75 260 ALA A CA 1
ATOM 1937 C C . ALA A 1 260 ? -15.102 -18.078 8.5 1 97.75 260 ALA A C 1
ATOM 1939 O O . ALA A 1 260 ? -14.445 -18.828 9.234 1 97.75 260 ALA A O 1
ATOM 1940 N N . ALA A 1 261 ? -16.359 -17.875 8.648 1 96.94 261 ALA A N 1
ATOM 1941 C CA . ALA A 1 261 ? -17.094 -18.484 9.75 1 96.94 261 ALA A CA 1
ATOM 1942 C C . ALA A 1 261 ? -17.078 -20.016 9.648 1 96.94 261 ALA A C 1
ATOM 1944 O O . ALA A 1 261 ? -16.875 -20.703 10.648 1 96.94 261 ALA A O 1
ATOM 1945 N N . SER A 1 262 ? -17.266 -20.516 8.453 1 96.38 262 SER A N 1
ATOM 1946 C CA . SER A 1 262 ? -17.359 -21.953 8.227 1 96.38 262 SER A CA 1
ATOM 1947 C C . SER A 1 262 ? -16.031 -22.656 8.484 1 96.38 262 SER A C 1
ATOM 1949 O O . SER A 1 262 ? -16 -23.859 8.719 1 96.38 262 SER A O 1
ATOM 1951 N N . THR A 1 263 ? -14.93 -21.875 8.523 1 97.31 263 THR A N 1
ATOM 1952 C CA . THR A 1 263 ? -13.609 -22.469 8.719 1 97.31 263 THR A CA 1
ATOM 1953 C C . THR A 1 263 ? -13.047 -22.094 10.086 1 97.31 263 THR A C 1
ATOM 1955 O O . THR A 1 263 ? -11.859 -22.297 10.352 1 97.31 263 THR A O 1
ATOM 1958 N N . GLY A 1 264 ? -13.859 -21.453 10.859 1 96 264 GLY A N 1
ATOM 1959 C CA . GLY A 1 264 ? -13.422 -21.078 12.195 1 96 264 GLY A CA 1
ATOM 1960 C C . GLY A 1 264 ? -12.477 -19.891 12.195 1 96 264 GLY A C 1
ATOM 1961 O O . GLY A 1 264 ? -11.633 -19.766 13.094 1 96 264 GLY A O 1
ATOM 1962 N N . GLY A 1 265 ? -12.594 -19.047 11.164 1 96.69 265 GLY A N 1
ATOM 1963 C CA . GLY A 1 265 ? -11.695 -17.906 11.039 1 96.69 265 GLY A CA 1
ATOM 1964 C C . GLY A 1 265 ? -12.117 -16.734 11.906 1 96.69 265 GLY A C 1
ATOM 1965 O O . GLY A 1 265 ? -13.062 -16.844 12.688 1 96.69 265 GLY A O 1
ATOM 1966 N N . LYS A 1 266 ? -11.305 -15.656 11.82 1 96.44 266 LYS A N 1
ATOM 1967 C CA . LYS A 1 266 ? -11.492 -14.453 12.625 1 96.44 266 LYS A CA 1
ATOM 1968 C C . LYS A 1 266 ? -11.445 -13.195 11.758 1 96.44 266 LYS A C 1
ATOM 1970 O O . LYS A 1 266 ? -11.016 -13.25 10.609 1 96.44 266 LYS A O 1
ATOM 1975 N N . ARG A 1 267 ? -12.039 -12.156 12.383 1 96.81 267 ARG A N 1
ATOM 1976 C CA . ARG A 1 267 ? -11.797 -10.828 11.828 1 96.81 267 ARG A CA 1
ATOM 1977 C C . ARG A 1 267 ? -10.492 -10.242 12.367 1 96.81 267 ARG A C 1
ATOM 1979 O O . ARG A 1 267 ? -10.32 -10.117 13.578 1 96.81 267 ARG A O 1
ATOM 1986 N N . LEU A 1 268 ? -9.586 -10.008 11.484 1 97.81 268 LEU A N 1
ATOM 1987 C CA . LEU A 1 268 ? -8.312 -9.391 11.852 1 97.81 268 LEU A CA 1
ATOM 1988 C C . LEU A 1 268 ? -8.398 -7.871 11.719 1 97.81 268 LEU A C 1
ATOM 1990 O O . LEU A 1 268 ? -8.359 -7.336 10.609 1 97.81 268 LEU A O 1
ATOM 1994 N N . VAL A 1 269 ? -8.422 -7.188 12.82 1 96.94 269 VAL A N 1
ATOM 1995 C CA . VAL A 1 269 ? -8.688 -5.754 12.844 1 96.94 269 VAL A CA 1
ATOM 1996 C C . VAL A 1 269 ? -7.371 -4.98 12.836 1 96.94 269 VAL A C 1
ATOM 1998 O O . VAL A 1 269 ? -6.492 -5.227 13.664 1 96.94 269 VAL A O 1
ATOM 2001 N N . ILE A 1 270 ? -7.199 -4.137 11.883 1 97 270 ILE A N 1
ATOM 2002 C CA . ILE A 1 270 ? -6.148 -3.125 11.898 1 97 270 ILE A CA 1
ATOM 2003 C C . ILE A 1 270 ? -6.68 -1.835 12.516 1 97 270 ILE A C 1
ATOM 2005 O O . ILE A 1 270 ? -7.457 -1.111 11.883 1 97 270 ILE A O 1
ATOM 2009 N N . PRO A 1 271 ? -6.344 -1.566 13.688 1 95.38 271 PRO A N 1
ATOM 2010 C CA . PRO A 1 271 ? -6.93 -0.396 14.344 1 95.38 271 PRO A CA 1
ATOM 2011 C C . PRO A 1 271 ? -6.492 0.92 13.703 1 95.38 271 PRO A C 1
ATOM 2013 O O . PRO A 1 271 ? -5.293 1.202 13.625 1 95.38 271 PRO A O 1
ATOM 2016 N N . VAL A 1 272 ? -7.375 1.695 13.266 1 95.88 272 VAL A N 1
ATOM 2017 C CA . VAL A 1 272 ? -7.113 3.016 12.703 1 95.88 272 VAL A CA 1
ATOM 2018 C C . VAL A 1 272 ? -7.723 4.09 13.594 1 95.88 272 VAL A C 1
ATOM 2020 O O . VAL A 1 272 ? -8.688 3.834 14.312 1 95.88 272 VAL A O 1
ATOM 2023 N N . VAL A 1 273 ? -7.109 5.281 13.586 1 95.81 273 VAL A N 1
ATOM 2024 C CA . VAL A 1 273 ? -7.633 6.398 14.367 1 95.81 273 VAL A CA 1
ATOM 2025 C C . VAL A 1 273 ? -9.086 6.664 13.984 1 95.81 273 VAL A C 1
ATOM 2027 O O . VAL A 1 273 ? -9.43 6.688 12.797 1 95.81 273 VAL A O 1
ATOM 2030 N N . PRO A 1 274 ? -9.938 6.844 14.984 1 92.06 274 PRO A N 1
ATOM 2031 C CA . PRO A 1 274 ? -11.336 7.145 14.664 1 92.06 274 PRO A CA 1
ATOM 2032 C C . PRO A 1 274 ? -11.484 8.344 13.727 1 92.06 274 PRO A C 1
ATOM 2034 O O . PRO A 1 274 ? -10.773 9.344 13.883 1 92.06 274 PRO A O 1
ATOM 2037 N N . GLY A 1 275 ? -12.391 8.203 12.75 1 88.25 275 GLY A N 1
ATOM 2038 C CA . GLY A 1 275 ? -12.586 9.258 11.773 1 88.25 275 GLY A CA 1
ATOM 2039 C C . GLY A 1 275 ? -11.867 9 10.461 1 88.25 275 GLY A C 1
ATOM 2040 O O . GLY A 1 275 ? -12.242 9.547 9.422 1 88.25 275 GLY A O 1
ATOM 2041 N N . VAL A 1 276 ? -10.719 8.305 10.594 1 88 276 VAL A N 1
ATOM 2042 C CA . VAL A 1 276 ? -10.07 7.844 9.375 1 88 276 VAL A CA 1
ATOM 2043 C C . VAL A 1 276 ? -10.828 6.652 8.797 1 88 276 VAL A C 1
ATOM 2045 O O . VAL A 1 276 ? -11.117 5.688 9.508 1 88 276 VAL A O 1
ATOM 2048 N N . ASP A 1 277 ? -11.195 6.891 7.52 1 83.38 277 ASP A N 1
ATOM 2049 C CA . ASP A 1 277 ? -11.844 5.77 6.848 1 83.38 277 ASP A CA 1
ATOM 2050 C C . ASP A 1 277 ? -10.945 4.535 6.848 1 83.38 277 ASP A C 1
ATOM 2052 O O . ASP A 1 277 ? -9.844 4.562 7.402 1 83.38 277 ASP A O 1
ATOM 2056 N N . SER A 1 278 ? -11.219 3.547 6.137 1 89.19 278 SER A N 1
ATOM 2057 C CA . SER A 1 278 ? -10.438 2.322 6.004 1 89.19 278 SER A CA 1
ATOM 2058 C C . SER A 1 278 ? -9.125 2.582 5.258 1 89.19 278 SER A C 1
ATOM 2060 O O . SER A 1 278 ? -8.961 3.631 4.633 1 89.19 278 SER A O 1
ATOM 2062 N N . LEU A 1 279 ? -8.133 1.787 5.609 1 95.19 279 LEU A N 1
ATOM 2063 C CA . LEU A 1 279 ? -6.895 1.829 4.84 1 95.19 279 LEU A CA 1
ATOM 2064 C C . LEU A 1 279 ? -7.125 1.362 3.406 1 95.19 279 LEU A C 1
ATOM 2066 O O . LEU A 1 279 ? -8.148 0.736 3.111 1 95.19 279 LEU A O 1
ATOM 2070 N N . ASN A 1 280 ? -6.242 1.827 2.555 1 95.25 280 ASN A N 1
ATOM 2071 C CA . ASN A 1 280 ? -6.184 1.256 1.214 1 95.25 280 ASN A CA 1
ATOM 2072 C C . ASN A 1 280 ? -6.051 -0.264 1.258 1 95.25 280 ASN A C 1
ATOM 2074 O O . ASN A 1 280 ? -5.312 -0.803 2.084 1 95.25 280 ASN A O 1
ATOM 2078 N N . SER A 1 281 ? -6.742 -0.939 0.347 1 96.94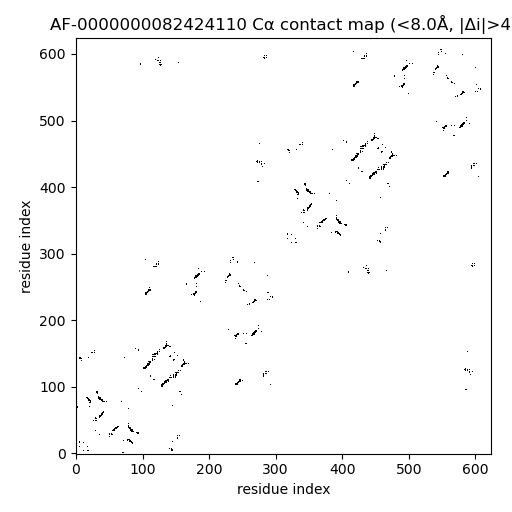 281 SER A N 1
ATOM 2079 C CA . SER A 1 281 ? -6.789 -2.398 0.354 1 96.94 281 SER A CA 1
ATOM 2080 C C . SER A 1 281 ? -5.391 -2.998 0.275 1 96.94 281 SER A C 1
ATOM 2082 O O . SER A 1 281 ? -5.102 -4.004 0.93 1 96.94 281 SER A O 1
ATOM 2084 N N . ALA A 1 282 ? -4.527 -2.4 -0.541 1 98 282 ALA A N 1
ATOM 2085 C CA . ALA A 1 282 ? -3.18 -2.941 -0.699 1 98 282 ALA A CA 1
ATOM 2086 C C . ALA A 1 282 ? -2.363 -2.766 0.579 1 98 282 ALA A C 1
ATOM 2088 O O . ALA A 1 282 ? -1.57 -3.639 0.94 1 98 282 ALA A O 1
ATOM 2089 N N . ILE A 1 283 ? -2.576 -1.646 1.296 1 98.06 283 ILE A N 1
ATOM 2090 C CA . ILE A 1 283 ? -1.891 -1.394 2.559 1 98.06 283 ILE A CA 1
ATOM 2091 C C . ILE A 1 283 ? -2.332 -2.418 3.602 1 98.06 283 ILE A C 1
ATOM 2093 O O . ILE A 1 283 ? -1.5 -3.012 4.289 1 98.06 283 ILE A O 1
ATOM 2097 N N . ALA A 1 284 ? -3.67 -2.604 3.674 1 98 284 ALA A N 1
ATOM 2098 C CA . ALA A 1 284 ? -4.207 -3.584 4.613 1 98 284 ALA A CA 1
ATOM 2099 C C . ALA A 1 284 ? -3.648 -4.977 4.332 1 98 284 ALA A C 1
ATOM 2101 O O . ALA A 1 284 ? -3.252 -5.688 5.258 1 98 284 ALA A O 1
ATOM 2102 N N . ALA A 1 285 ? -3.592 -5.34 3.055 1 98.56 285 ALA A N 1
ATOM 2103 C CA . ALA A 1 285 ? -3.037 -6.633 2.662 1 98.56 285 ALA A CA 1
ATOM 2104 C C . ALA A 1 285 ? -1.59 -6.773 3.125 1 98.56 285 ALA A C 1
ATOM 2106 O O . ALA A 1 285 ? -1.212 -7.797 3.701 1 98.56 285 ALA A O 1
ATOM 2107 N N . GLY A 1 286 ? -0.775 -5.719 2.871 1 98.56 286 GLY A N 1
ATOM 2108 C CA . GLY A 1 286 ? 0.619 -5.754 3.281 1 98.56 286 GLY A CA 1
ATOM 2109 C C . GLY A 1 286 ? 0.796 -5.938 4.777 1 98.56 286 GLY A C 1
ATOM 2110 O O . GLY A 1 286 ? 1.584 -6.777 5.215 1 98.56 286 GLY A O 1
ATOM 2111 N N . ILE A 1 287 ? 0.015 -5.188 5.57 1 98.69 287 ILE A N 1
ATOM 2112 C CA . ILE A 1 287 ? 0.105 -5.227 7.027 1 98.69 287 ILE A CA 1
ATOM 2113 C C . ILE A 1 287 ? -0.242 -6.629 7.527 1 98.69 287 ILE A C 1
ATOM 2115 O O . ILE A 1 287 ? 0.507 -7.219 8.312 1 98.69 287 ILE A O 1
ATOM 2119 N N . VAL A 1 288 ? -1.309 -7.223 7.008 1 98.69 288 VAL A N 1
ATOM 2120 C CA . VAL A 1 288 ? -1.812 -8.492 7.516 1 98.69 288 VAL A CA 1
ATOM 2121 C C . VAL A 1 288 ? -0.916 -9.633 7.031 1 98.69 288 VAL A C 1
ATOM 2123 O O . VAL A 1 288 ? -0.598 -10.547 7.797 1 98.69 288 VAL A O 1
ATOM 2126 N N . LEU A 1 289 ? -0.475 -9.594 5.793 1 98.81 289 LEU A N 1
ATOM 2127 C CA . LEU A 1 289 ? 0.345 -10.664 5.234 1 98.81 289 LEU A CA 1
ATOM 2128 C C . LEU A 1 289 ? 1.691 -10.742 5.945 1 98.81 289 LEU A C 1
ATOM 2130 O O . LEU A 1 289 ? 2.148 -11.836 6.301 1 98.81 289 LEU A O 1
ATOM 2134 N N . PHE A 1 290 ? 2.332 -9.641 6.262 1 98.62 290 PHE A N 1
ATOM 2135 C CA . PHE A 1 290 ? 3.66 -9.68 6.859 1 98.62 290 PHE A CA 1
ATOM 2136 C C . PHE A 1 290 ? 3.574 -10 8.352 1 98.62 290 PHE A C 1
ATOM 2138 O O . PHE A 1 290 ? 4.492 -10.594 8.914 1 98.62 290 PHE A O 1
ATOM 2145 N N . GLU A 1 291 ? 2.416 -9.594 8.945 1 98.62 291 GLU A N 1
ATOM 2146 C CA . GLU A 1 291 ? 2.178 -10.109 10.289 1 98.62 291 GLU A CA 1
ATOM 2147 C C . GLU A 1 291 ? 1.997 -11.625 10.281 1 98.62 291 GLU A C 1
ATOM 2149 O O . GLU A 1 291 ? 2.537 -12.328 11.141 1 98.62 291 GLU A O 1
ATOM 2154 N N . GLY A 1 292 ? 1.197 -12.156 9.312 1 98.56 292 GLY A N 1
ATOM 2155 C CA . GLY A 1 292 ? 1.067 -13.594 9.164 1 98.56 292 GLY A CA 1
ATOM 2156 C C . GLY A 1 292 ? 2.396 -14.297 8.961 1 98.56 292 GLY A C 1
ATOM 2157 O O . GLY A 1 292 ? 2.652 -15.336 9.578 1 98.56 292 GLY A O 1
ATOM 2158 N N . LYS A 1 293 ? 3.234 -13.727 8.156 1 98.25 293 LYS A N 1
ATOM 2159 C CA . LYS A 1 293 ? 4.574 -14.258 7.93 1 98.25 293 LYS A CA 1
ATOM 2160 C C . LYS A 1 293 ? 5.371 -14.312 9.227 1 98.25 293 LYS A C 1
ATOM 2162 O O . LYS A 1 293 ? 5.973 -15.336 9.555 1 98.25 293 LYS A O 1
ATOM 2167 N N . ARG A 1 294 ? 5.395 -13.211 9.953 1 97.38 294 ARG A N 1
ATOM 2168 C CA . ARG A 1 294 ? 6.109 -13.148 11.227 1 97.38 294 ARG A CA 1
ATOM 2169 C C . ARG A 1 294 ? 5.645 -14.25 12.172 1 97.38 294 ARG A C 1
ATOM 2171 O O . ARG A 1 294 ? 6.465 -14.953 12.773 1 97.38 294 ARG A O 1
ATOM 2178 N N . GLN A 1 295 ? 4.332 -14.422 12.289 1 98 295 GLN A N 1
ATOM 2179 C CA . GLN A 1 295 ? 3.771 -15.383 13.227 1 98 295 GLN A CA 1
ATOM 2180 C C . GLN A 1 295 ? 4.082 -16.812 12.797 1 98 295 GLN A C 1
ATOM 2182 O O . GLN A 1 295 ? 4.426 -17.656 13.633 1 98 295 GLN A O 1
ATOM 2187 N N . LEU A 1 296 ? 3.971 -17.109 11.523 1 97.88 296 LEU A N 1
ATOM 2188 C CA . LEU A 1 296 ? 4.246 -18.453 11.016 1 97.88 296 LEU A CA 1
ATOM 2189 C C . LEU A 1 296 ? 5.715 -18.812 11.195 1 97.88 296 LEU A C 1
ATOM 2191 O O . LEU A 1 296 ? 6.043 -19.953 11.555 1 97.88 296 LEU A O 1
ATOM 2195 N N . LEU A 1 297 ? 6.582 -17.828 10.969 1 95.12 297 LEU A N 1
ATOM 2196 C CA . LEU A 1 297 ? 8.008 -18.062 11.125 1 95.12 297 LEU A CA 1
ATOM 2197 C C . LEU A 1 297 ? 8.367 -18.281 12.594 1 95.12 297 LEU A C 1
ATOM 2199 O O . LEU A 1 297 ? 9.211 -19.125 12.922 1 95.12 297 LEU A O 1
ATOM 2203 N N . TRP A 1 298 ? 7.727 -17.516 13.461 1 93.69 298 TRP A N 1
ATOM 2204 C CA . TRP A 1 298 ? 7.953 -17.672 14.891 1 93.69 298 TRP A CA 1
ATOM 2205 C C . TRP A 1 298 ? 7.531 -19.047 15.367 1 93.69 298 TRP A C 1
ATOM 2207 O O . TRP A 1 298 ? 8.219 -19.672 16.188 1 93.69 298 TRP A O 1
ATOM 2217 N N . ARG A 1 299 ? 6.457 -19.531 14.867 1 92.31 299 ARG A N 1
ATOM 2218 C CA . ARG A 1 299 ? 5.949 -20.844 15.25 1 92.31 299 ARG A CA 1
ATOM 2219 C C . ARG A 1 299 ? 6.863 -21.953 14.742 1 92.31 299 ARG A C 1
ATOM 2221 O O . ARG A 1 299 ? 7.066 -22.969 15.422 1 92.31 299 ARG A O 1
ATOM 2228 N N . HIS A 1 300 ? 7.328 -21.781 13.586 1 88.56 300 HIS A N 1
ATOM 2229 C CA . HIS A 1 300 ? 8.25 -22.766 13.023 1 88.56 300 HIS A CA 1
ATOM 2230 C C . HIS A 1 300 ? 9.516 -22.875 13.867 1 88.56 300 HIS A C 1
ATOM 2232 O O . HIS A 1 300 ? 10.047 -23.969 14.07 1 88.56 300 HIS A O 1
ATOM 2238 N N . LYS A 1 301 ? 9.969 -21.766 14.344 1 85.69 301 LYS A N 1
ATOM 2239 C CA . LYS A 1 301 ? 11.172 -21.734 15.18 1 85.69 301 LYS A CA 1
ATOM 2240 C C . LYS A 1 301 ? 10.914 -22.406 16.516 1 85.69 301 LYS A C 1
ATOM 2242 O O . LYS A 1 301 ? 11.789 -23.109 17.047 1 85.69 301 LYS A O 1
ATOM 2247 N N . GLN A 1 302 ? 9.789 -22.219 17.062 1 85.19 302 GLN A N 1
ATOM 2248 C CA . GLN A 1 302 ? 9.438 -22.844 18.344 1 85.19 302 GLN A CA 1
ATOM 2249 C C . GLN A 1 302 ? 9.312 -24.359 18.203 1 85.19 302 GLN A C 1
ATOM 2251 O O . GLN A 1 302 ? 9.719 -25.094 19.094 1 85.19 302 GLN A O 1
ATOM 2256 N N . ASP A 1 303 ? 8.766 -24.75 17.078 1 84.19 303 ASP A N 1
ATOM 2257 C CA . ASP A 1 303 ? 8.602 -26.172 16.828 1 84.19 303 ASP A CA 1
ATOM 2258 C C . ASP A 1 303 ? 9.961 -26.859 16.641 1 84.19 303 ASP A C 1
ATOM 2260 O O . ASP A 1 303 ? 10.164 -27.984 17.062 1 84.19 303 ASP A O 1
ATOM 2264 N N . ASP A 1 304 ? 10.867 -26.203 16.031 1 78.75 304 ASP A N 1
ATOM 2265 C CA . ASP A 1 304 ? 12.211 -26.734 15.805 1 78.75 304 ASP A CA 1
ATOM 2266 C C . ASP A 1 304 ? 12.992 -26.812 17.109 1 78.75 304 ASP A C 1
ATOM 2268 O O . ASP A 1 304 ? 13.812 -27.719 17.297 1 78.75 304 ASP A O 1
ATOM 2272 N N . ARG A 1 305 ? 12.758 -25.844 17.984 1 73.25 305 ARG A N 1
ATOM 2273 C CA . ARG A 1 305 ? 13.438 -25.828 19.281 1 73.25 305 ARG A CA 1
ATOM 2274 C C . ARG A 1 305 ? 12.938 -26.953 20.172 1 73.25 305 ARG A C 1
ATOM 2276 O O . ARG A 1 305 ? 13.695 -27.484 20.984 1 73.25 305 ARG A O 1
ATOM 2283 N N . GLN A 1 306 ? 11.773 -27.219 20.047 1 69.56 306 GLN A N 1
ATOM 2284 C CA . GLN A 1 306 ? 11.195 -28.297 20.844 1 69.56 306 GLN A CA 1
ATOM 2285 C C . GLN A 1 306 ? 11.633 -29.656 20.312 1 69.56 306 GLN A C 1
ATOM 2287 O O . GLN A 1 306 ? 11.672 -30.641 21.062 1 69.56 306 GLN A O 1
ATOM 2292 N N . LYS A 1 307 ? 11.938 -29.875 19.125 1 68.19 307 LYS A N 1
ATOM 2293 C CA . LYS A 1 307 ? 12.375 -31.141 18.547 1 68.19 307 LYS A CA 1
ATOM 2294 C C . LYS A 1 307 ? 13.836 -31.422 18.875 1 68.19 307 LYS A C 1
ATOM 2296 O O . LYS A 1 307 ? 14.328 -32.531 18.656 1 68.19 307 LYS A O 1
ATOM 2301 N N . LEU A 1 308 ? 14.578 -30.484 19.391 1 60.06 308 LEU A N 1
ATOM 2302 C CA . LEU A 1 308 ? 15.953 -30.766 19.781 1 60.06 308 LEU A CA 1
ATOM 2303 C C . LEU A 1 308 ? 16 -31.547 21.094 1 60.06 308 LEU A C 1
ATOM 2305 O O . LEU A 1 308 ? 15.367 -31.156 22.078 1 60.06 308 LEU A O 1
ATOM 2309 N N . PRO A 1 309 ? 16.469 -32.75 21.062 1 49.88 309 PRO A N 1
ATOM 2310 C CA . PRO A 1 309 ? 16.578 -33.625 22.25 1 49.88 309 PRO A CA 1
ATOM 2311 C C . PRO A 1 309 ? 17.281 -32.938 23.422 1 49.88 309 PRO A C 1
ATOM 2313 O O . PRO A 1 309 ? 18.25 -32.188 23.219 1 49.88 309 PRO A O 1
ATOM 2316 N N . VAL A 1 310 ? 16.609 -32.75 24.609 1 47.56 310 VAL A N 1
ATOM 2317 C CA . VAL A 1 310 ? 17.297 -32.469 25.859 1 47.56 310 VAL A CA 1
ATOM 2318 C C . VAL A 1 310 ? 18.438 -33.469 26.062 1 47.56 310 VAL A C 1
ATOM 2320 O O . VAL A 1 310 ? 18.25 -34.656 25.906 1 47.56 310 VAL A O 1
ATOM 2323 N N . PRO A 1 311 ? 19.578 -32.781 26 1 44.38 311 PRO A N 1
ATOM 2324 C CA . PRO A 1 311 ? 20.578 -33.781 26.359 1 44.38 311 PRO A CA 1
ATOM 2325 C C . PRO A 1 311 ? 20.156 -34.625 27.578 1 44.38 311 PRO A C 1
ATOM 2327 O O . PRO A 1 311 ? 19.766 -34.062 28.594 1 44.38 311 PRO A O 1
ATOM 2330 N N . GLY A 1 312 ? 19.703 -35.75 27.344 1 31.34 312 GLY A N 1
ATOM 2331 C CA . GLY A 1 312 ? 19.672 -36.719 28.453 1 31.34 312 GLY A CA 1
ATOM 2332 C C . GLY A 1 312 ? 21.031 -36.906 29.094 1 31.34 312 GLY A C 1
ATOM 2333 O O . GLY A 1 312 ? 22.062 -36.781 28.438 1 31.34 312 GLY A O 1
ATOM 2334 N N . LYS B 1 1 ? -9.656 29.609 -15.531 1 54.78 1 LYS B N 1
ATOM 2335 C CA . LYS B 1 1 ? -8.953 30.094 -14.344 1 54.78 1 LYS B CA 1
ATOM 2336 C C . LYS B 1 1 ? -8.914 29.031 -13.25 1 54.78 1 LYS B C 1
ATOM 2338 O O . LYS B 1 1 ? -7.844 28.703 -12.742 1 54.78 1 LYS B O 1
ATOM 2343 N N . VAL B 1 2 ? -10.18 28.578 -12.93 1 57.91 2 VAL B N 1
ATOM 2344 C CA . VAL B 1 2 ? -10.266 27.594 -11.867 1 57.91 2 VAL B CA 1
ATOM 2345 C C . VAL B 1 2 ? -9.414 26.375 -12.227 1 57.91 2 VAL B C 1
ATOM 2347 O O . VAL B 1 2 ? -8.688 25.844 -11.375 1 57.91 2 VAL B O 1
ATOM 2350 N N . VAL B 1 3 ? -9.422 26.109 -13.508 1 57.31 3 VAL B N 1
ATOM 2351 C CA . VAL B 1 3 ? -8.727 24.922 -14 1 57.31 3 VAL B CA 1
ATOM 2352 C C . VAL B 1 3 ? -7.219 25.109 -13.828 1 57.31 3 VAL B C 1
ATOM 2354 O O . VAL B 1 3 ? -6.516 24.172 -13.422 1 57.31 3 VAL B O 1
ATOM 2357 N N . THR B 1 4 ? -6.816 26.344 -14.203 1 60.09 4 THR B N 1
ATOM 2358 C CA . THR B 1 4 ? -5.387 26.609 -14.125 1 60.09 4 THR B CA 1
ATOM 2359 C C . THR B 1 4 ? -4.887 26.469 -12.688 1 60.09 4 THR B C 1
ATOM 2361 O O . THR B 1 4 ? -3.803 25.922 -12.453 1 60.09 4 THR B O 1
ATOM 2364 N N . ILE B 1 5 ? -5.688 26.906 -11.742 1 57.88 5 ILE B N 1
ATOM 2365 C CA . ILE B 1 5 ? -5.324 26.828 -10.336 1 57.88 5 ILE B CA 1
ATOM 2366 C C . ILE B 1 5 ? -5.191 25.359 -9.922 1 57.88 5 ILE B C 1
ATOM 2368 O O . ILE B 1 5 ? -4.246 25 -9.219 1 57.88 5 ILE B O 1
ATOM 2372 N N . ALA B 1 6 ? -6.129 24.578 -10.461 1 58.91 6 ALA B N 1
ATOM 2373 C CA . ALA B 1 6 ? -6.242 23.188 -10.031 1 58.91 6 ALA B CA 1
ATOM 2374 C C . ALA B 1 6 ? -5.055 22.359 -10.531 1 58.91 6 ALA B C 1
ATOM 2376 O O . ALA B 1 6 ? -4.586 21.453 -9.836 1 58.91 6 ALA B O 1
ATOM 2377 N N . LYS B 1 7 ? -4.547 22.734 -11.586 1 63.06 7 LYS B N 1
ATOM 2378 C CA . LYS B 1 7 ? -3.637 21.781 -12.203 1 63.06 7 LYS B CA 1
ATOM 2379 C C . LYS B 1 7 ? -2.193 22.266 -12.141 1 63.06 7 LYS B C 1
ATOM 2381 O O . LYS B 1 7 ? -1.256 21.484 -12.273 1 63.06 7 LYS B O 1
ATOM 2386 N N . SER B 1 8 ? -2.037 23.562 -11.766 1 69.94 8 SER B N 1
ATOM 2387 C CA . SER B 1 8 ? -0.688 24.094 -11.867 1 69.94 8 SER B CA 1
ATOM 2388 C C . SER B 1 8 ? -0.042 24.219 -10.492 1 69.94 8 SER B C 1
ATOM 2390 O O . SER B 1 8 ? -0.474 25.031 -9.664 1 69.94 8 SER B O 1
ATOM 2392 N N . LYS B 1 9 ? 0.939 23.391 -10.273 1 72.31 9 LYS B N 1
ATOM 2393 C CA . LYS B 1 9 ? 1.733 23.547 -9.062 1 72.31 9 LYS B CA 1
ATOM 2394 C C . LYS B 1 9 ? 2.244 24.969 -8.906 1 72.31 9 LYS B C 1
ATOM 2396 O O . LYS B 1 9 ? 2.227 25.531 -7.809 1 72.31 9 LYS B O 1
ATOM 2401 N N . LYS B 1 10 ? 2.768 25.453 -9.992 1 68.62 10 LYS B N 1
ATOM 2402 C CA . LYS B 1 10 ? 3.275 26.828 -9.992 1 68.62 10 LYS B CA 1
ATOM 2403 C C . LYS B 1 10 ? 2.221 27.797 -9.477 1 68.62 10 LYS B C 1
ATOM 2405 O O . LYS B 1 10 ? 2.531 28.703 -8.703 1 68.62 10 LYS B O 1
ATOM 2410 N N . PHE B 1 11 ? 1.048 27.641 -9.914 1 71.25 11 PHE B N 1
ATOM 2411 C CA . PHE B 1 11 ? -0.047 28.5 -9.484 1 71.25 11 PHE B CA 1
ATOM 2412 C C . PHE B 1 11 ? -0.303 28.344 -7.988 1 71.25 11 PHE B C 1
ATOM 2414 O O . PHE B 1 11 ? -0.441 29.328 -7.266 1 71.25 11 PHE B O 1
ATOM 2421 N N . ARG B 1 12 ? -0.316 27.109 -7.508 1 75.31 12 ARG B N 1
ATOM 2422 C CA . ARG B 1 12 ? -0.528 26.828 -6.094 1 75.31 12 ARG B CA 1
ATOM 2423 C C . ARG B 1 12 ? 0.562 27.469 -5.238 1 75.31 12 ARG B C 1
ATOM 2425 O O . ARG B 1 12 ? 0.27 28.094 -4.215 1 75.31 12 ARG B O 1
ATOM 2432 N N . ASP B 1 13 ? 1.728 27.281 -5.688 1 73.81 13 ASP B N 1
ATOM 2433 C CA . ASP B 1 13 ? 2.859 27.812 -4.938 1 73.81 13 ASP B CA 1
ATOM 2434 C C . ASP B 1 13 ? 2.865 29.344 -4.961 1 73.81 13 ASP B C 1
ATOM 2436 O O . ASP B 1 13 ? 3.15 29.984 -3.949 1 73.81 13 ASP B O 1
ATOM 2440 N N . ASN B 1 14 ? 2.57 29.859 -6.133 1 74.75 14 ASN B N 1
ATOM 2441 C CA . ASN B 1 14 ? 2.631 31.297 -6.309 1 74.75 14 ASN B CA 1
ATOM 2442 C C . ASN B 1 14 ? 1.481 32 -5.59 1 74.75 14 ASN B C 1
ATOM 2444 O O . ASN B 1 14 ? 1.656 33.094 -5.047 1 74.75 14 ASN B O 1
ATOM 2448 N N . HIS B 1 15 ? 0.439 31.328 -5.473 1 80.62 15 HIS B N 1
ATOM 2449 C CA . HIS B 1 15 ? -0.739 32.031 -4.965 1 80.62 15 HIS B CA 1
ATOM 2450 C C . HIS B 1 15 ? -1.125 31.516 -3.582 1 80.62 15 HIS B C 1
ATOM 2452 O O . HIS B 1 15 ? -1.956 32.125 -2.9 1 80.62 15 HIS B O 1
ATOM 2458 N N . GLY B 1 16 ? -0.519 30.438 -3.129 1 88.81 16 GLY B N 1
ATOM 2459 C CA . GLY B 1 16 ? -0.816 29.875 -1.819 1 88.81 16 GLY B CA 1
ATOM 2460 C C . GLY B 1 16 ? -2.223 29.312 -1.716 1 88.81 16 GLY B C 1
ATOM 2461 O O . GLY B 1 16 ? -2.898 29.5 -0.702 1 88.81 16 GLY B O 1
ATOM 2462 N N . LYS B 1 17 ? -2.65 28.781 -2.838 1 91.75 17 LYS B N 1
ATOM 2463 C CA . LYS B 1 17 ? -4.008 28.25 -2.881 1 91.75 17 LYS B CA 1
ATOM 2464 C C . LYS B 1 17 ? -4.004 26.766 -3.27 1 91.75 17 LYS B C 1
ATOM 2466 O O . LYS B 1 17 ? -3.07 26.297 -3.916 1 91.75 17 LYS B O 1
ATOM 2471 N N . VAL B 1 18 ? -5.016 26.078 -2.727 1 92.69 18 VAL B N 1
ATOM 2472 C CA . VAL B 1 18 ? -5.188 24.672 -3.09 1 92.69 18 VAL B CA 1
ATOM 2473 C C . VAL B 1 18 ? -6.621 24.422 -3.555 1 92.69 18 VAL B C 1
ATOM 2475 O O . VAL B 1 18 ? -7.539 25.156 -3.158 1 92.69 18 VAL B O 1
ATOM 2478 N N . LEU B 1 19 ? -6.781 23.484 -4.418 1 92.31 19 LEU B N 1
ATOM 2479 C CA . LEU B 1 19 ? -8.094 23.109 -4.93 1 92.31 19 LEU B CA 1
ATOM 2480 C C . LEU B 1 19 ? -8.547 21.781 -4.312 1 92.31 19 LEU B C 1
ATOM 2482 O O . LEU B 1 19 ? -7.82 20.797 -4.352 1 92.31 19 LEU B O 1
ATOM 2486 N N . LEU B 1 20 ? -9.688 21.828 -3.732 1 93.94 20 LEU B N 1
ATOM 2487 C CA . LEU B 1 20 ? -10.281 20.625 -3.15 1 93.94 20 LEU B CA 1
ATOM 2488 C C . LEU B 1 20 ? -11.578 20.266 -3.871 1 93.94 20 LEU B C 1
ATOM 2490 O O . LEU B 1 20 ? -12.352 21.141 -4.258 1 93.94 20 LEU B O 1
ATOM 2494 N N . GLU B 1 21 ? -11.711 19 -4.016 1 92.69 21 GLU B N 1
ATOM 2495 C CA . GLU B 1 21 ? -12.891 18.531 -4.734 1 92.69 21 GLU B CA 1
ATOM 2496 C C . GLU B 1 21 ? -13.664 17.5 -3.914 1 92.69 21 GLU B C 1
ATOM 2498 O O . GLU B 1 21 ? -13.062 16.656 -3.25 1 92.69 21 GLU B O 1
ATOM 2503 N N . GLY B 1 22 ? -15 17.594 -4 1 91.81 22 GLY B N 1
ATOM 2504 C CA . GLY B 1 22 ? -15.867 16.609 -3.375 1 91.81 22 GLY B CA 1
ATOM 2505 C C . GLY B 1 22 ? -16.297 16.984 -1.973 1 91.81 22 GLY B C 1
ATOM 2506 O O . GLY B 1 22 ? -15.57 17.688 -1.268 1 91.81 22 GLY B O 1
ATOM 2507 N N . HIS B 1 23 ? -17.406 16.531 -1.578 1 92.5 23 HIS B N 1
ATOM 2508 C CA . HIS B 1 23 ? -18.031 16.906 -0.318 1 92.5 23 HIS B CA 1
ATOM 2509 C C . HIS B 1 23 ? -17.188 16.484 0.873 1 92.5 23 HIS B C 1
ATOM 2511 O O . HIS B 1 23 ? -16.922 17.281 1.772 1 92.5 23 HIS B O 1
ATOM 2517 N N . ARG B 1 24 ? -16.781 15.281 0.812 1 91.62 24 ARG B N 1
ATOM 2518 C CA . ARG B 1 24 ? -16.062 14.734 1.963 1 91.62 24 ARG B CA 1
ATOM 2519 C C . ARG B 1 24 ? -14.773 15.5 2.227 1 91.62 24 ARG B C 1
ATOM 2521 O O . ARG B 1 24 ? -14.508 15.898 3.361 1 91.62 24 ARG B O 1
ATOM 2528 N N . LEU B 1 25 ? -13.992 15.727 1.184 1 94.06 25 LEU B N 1
ATOM 2529 C CA . LEU B 1 25 ? -12.703 16.391 1.328 1 94.06 25 LEU B CA 1
ATOM 2530 C C . LEU B 1 25 ? -12.898 17.844 1.78 1 94.06 25 LEU B C 1
ATOM 2532 O O . LEU B 1 25 ? -12.164 18.328 2.648 1 94.06 25 LEU B O 1
ATOM 2536 N N . ILE B 1 26 ? -13.828 18.484 1.257 1 95.19 26 ILE B N 1
ATOM 2537 C CA . ILE B 1 26 ? -14.094 19.875 1.6 1 95.19 26 ILE B CA 1
ATOM 2538 C C . ILE B 1 26 ? -14.609 19.953 3.035 1 95.19 26 ILE B C 1
ATOM 2540 O O . ILE B 1 26 ? -14.203 20.844 3.795 1 95.19 26 ILE B O 1
ATOM 2544 N N . LYS B 1 27 ? -15.469 19.047 3.379 1 94.75 27 LYS B N 1
ATOM 2545 C CA . LYS B 1 27 ? -15.969 19.016 4.754 1 94.75 27 LYS B CA 1
ATOM 2546 C C . LYS B 1 27 ? -14.828 18.812 5.742 1 94.75 27 LYS B C 1
ATOM 2548 O O . LYS B 1 27 ? -14.742 19.5 6.758 1 94.75 27 LYS B O 1
ATOM 2553 N N . ASP B 1 28 ? -13.953 17.844 5.469 1 94.25 28 ASP B N 1
ATOM 2554 C CA . ASP B 1 28 ? -12.797 17.594 6.316 1 94.25 28 ASP B CA 1
ATOM 2555 C C . ASP B 1 28 ? -11.914 18.828 6.441 1 94.25 28 ASP B C 1
ATOM 2557 O O . ASP B 1 28 ? -11.422 19.141 7.531 1 94.25 28 ASP B O 1
ATOM 2561 N N . ALA B 1 29 ? -11.719 19.5 5.348 1 95.81 29 ALA B N 1
ATOM 2562 C CA . ALA B 1 29 ? -10.898 20.719 5.328 1 95.81 29 ALA B CA 1
ATOM 2563 C C . ALA B 1 29 ? -11.508 21.797 6.211 1 95.81 29 ALA B C 1
ATOM 2565 O O . ALA B 1 29 ? -10.82 22.391 7.043 1 95.81 29 ALA B O 1
ATOM 2566 N N . LEU B 1 30 ? -12.773 22 6.062 1 95.25 30 LEU B N 1
ATOM 2567 C CA . LEU B 1 30 ? -13.469 23.031 6.824 1 95.25 30 LEU B CA 1
ATOM 2568 C C . LEU B 1 30 ? -13.445 22.719 8.312 1 95.25 30 LEU B C 1
ATOM 2570 O O . LEU B 1 30 ? -13.18 23.594 9.141 1 95.25 30 LEU B O 1
ATOM 2574 N N . GLU B 1 31 ? -13.641 21.469 8.594 1 92.88 31 GLU B N 1
ATOM 2575 C CA . GLU B 1 31 ? -13.656 21.047 9.992 1 92.88 31 GLU B CA 1
ATOM 2576 C C . GLU B 1 31 ? -12.273 21.203 10.633 1 92.88 31 GLU B C 1
ATOM 2578 O O . GLU B 1 31 ? -12.164 21.438 11.836 1 92.88 31 GLU B O 1
ATOM 2583 N N . ALA B 1 32 ? -11.266 21.094 9.836 1 93.88 32 ALA B N 1
ATOM 2584 C CA . ALA B 1 32 ? -9.898 21.203 10.344 1 93.88 32 ALA B CA 1
ATOM 2585 C C . ALA B 1 32 ? -9.445 22.656 10.383 1 93.88 32 ALA B C 1
ATOM 2587 O O . ALA B 1 32 ? -8.305 22.938 10.766 1 93.88 32 ALA B O 1
ATOM 2588 N N . GLY B 1 33 ? -10.305 23.547 9.938 1 92.75 33 GLY B N 1
ATOM 2589 C CA . GLY B 1 33 ? -10 24.969 10.055 1 92.75 33 GLY B CA 1
ATOM 2590 C C . GLY B 1 33 ? -9.391 25.547 8.797 1 92.75 33 GLY B C 1
ATOM 2591 O O . GLY B 1 33 ? -8.883 26.672 8.812 1 92.75 33 GLY B O 1
ATOM 2592 N N . ALA B 1 34 ? -9.352 24.75 7.719 1 94.69 34 ALA B N 1
ATOM 2593 C CA . ALA B 1 34 ? -8.898 25.312 6.457 1 94.69 34 ALA B CA 1
ATOM 2594 C C . ALA B 1 34 ? -9.797 26.469 6.02 1 94.69 34 ALA B C 1
ATOM 2596 O O . ALA B 1 34 ? -11.008 26.453 6.25 1 94.69 34 ALA B O 1
ATOM 2597 N N . VAL B 1 35 ? -9.219 27.453 5.34 1 94 35 VAL B N 1
ATOM 2598 C CA . VAL B 1 35 ? -9.93 28.688 5.023 1 94 35 VAL B CA 1
ATOM 2599 C C . VAL B 1 35 ? -10.406 28.641 3.572 1 94 35 VAL B C 1
ATOM 2601 O O . VAL B 1 35 ? -9.602 28.75 2.645 1 94 35 VAL B O 1
ATOM 2604 N N . PRO B 1 36 ? -11.688 28.547 3.422 1 95.19 36 PRO B N 1
ATOM 2605 C CA . PRO B 1 36 ? -12.203 28.578 2.049 1 95.19 36 PRO B CA 1
ATOM 2606 C C . PRO B 1 36 ? -12.211 29.984 1.458 1 95.19 36 PRO B C 1
ATOM 2608 O O . PRO B 1 36 ? -12.531 30.953 2.156 1 95.19 36 PRO B O 1
ATOM 2611 N N . GLN B 1 37 ? -11.758 30.062 0.23 1 94.25 37 GLN B N 1
ATOM 2612 C CA . GLN B 1 37 ? -11.828 31.328 -0.491 1 94.25 37 GLN B CA 1
ATOM 2613 C C . GLN B 1 37 ? -13.047 31.375 -1.408 1 94.25 37 GLN B C 1
ATOM 2615 O O . GLN B 1 37 ? -13.844 32.312 -1.35 1 94.25 37 GLN B O 1
ATOM 2620 N N . THR B 1 38 ? -13.172 30.375 -2.221 1 94.5 38 THR B N 1
ATOM 2621 C CA . THR B 1 38 ? -14.289 30.281 -3.15 1 94.5 38 THR B CA 1
ATOM 2622 C C . THR B 1 38 ? -14.805 28.844 -3.223 1 94.5 38 THR B C 1
ATOM 2624 O O . THR B 1 38 ? -14.008 27.891 -3.32 1 94.5 38 THR B O 1
ATOM 2627 N N . LEU B 1 39 ? -16.109 28.656 -3.111 1 95.25 39 LEU B N 1
ATOM 2628 C CA . LEU B 1 39 ? -16.75 27.359 -3.322 1 95.25 39 LEU B CA 1
ATOM 2629 C C . LEU B 1 39 ? -17.609 27.375 -4.586 1 95.25 39 LEU B C 1
ATOM 2631 O O . LEU B 1 39 ? -18.469 28.25 -4.742 1 95.25 39 LEU B O 1
ATOM 2635 N N . PHE B 1 40 ? -17.328 26.484 -5.5 1 94.56 40 PHE B N 1
ATOM 2636 C CA . PHE B 1 40 ? -18.125 26.281 -6.703 1 94.56 40 PHE B CA 1
ATOM 2637 C C . PHE B 1 40 ? -19.062 25.094 -6.539 1 94.56 40 PHE B C 1
ATOM 2639 O O . PHE B 1 40 ? -18.641 24.016 -6.129 1 94.56 40 PHE B O 1
ATOM 2646 N N . PHE B 1 41 ? -20.328 25.281 -6.762 1 95.75 41 PHE B N 1
ATOM 2647 C CA . PHE B 1 41 ? -21.297 24.203 -6.562 1 95.75 41 PHE B CA 1
ATOM 2648 C C . PHE B 1 41 ? -22.359 24.219 -7.656 1 95.75 41 PHE B C 1
ATOM 2650 O O . PHE B 1 41 ? -22.703 25.281 -8.18 1 95.75 41 PHE B O 1
ATOM 2657 N N . SER B 1 42 ? -22.812 23.047 -8.016 1 95.62 42 SER B N 1
ATOM 2658 C CA . SER B 1 42 ? -23.797 22.938 -9.086 1 95.62 42 SER B CA 1
ATOM 2659 C C . SER B 1 42 ? -25.219 22.984 -8.539 1 95.62 42 SER B C 1
ATOM 2661 O O . SER B 1 42 ? -26.141 23.406 -9.234 1 95.62 42 SER B O 1
ATOM 2663 N N . THR B 1 43 ? -25.422 22.5 -7.316 1 95.06 43 THR B N 1
ATOM 2664 C CA . THR B 1 43 ? -26.719 22.562 -6.652 1 95.06 43 THR B CA 1
ATOM 2665 C C . THR B 1 43 ? -26.578 23.047 -5.215 1 95.06 43 THR B C 1
ATOM 2667 O O . THR B 1 43 ? -25.562 22.781 -4.566 1 95.06 43 THR B O 1
ATOM 2670 N N . VAL B 1 44 ? -27.547 23.703 -4.73 1 92.44 44 VAL B N 1
ATOM 2671 C CA . VAL B 1 44 ? -27.516 24.266 -3.387 1 92.44 44 VAL B CA 1
ATOM 2672 C C . VAL B 1 44 ? -27.438 23.141 -2.354 1 92.44 44 VAL B C 1
ATOM 2674 O O . VAL B 1 44 ? -26.906 23.328 -1.263 1 92.44 44 VAL B O 1
ATOM 2677 N N . GLY B 1 45 ? -27.922 22.016 -2.746 1 92.12 45 GLY B N 1
ATOM 2678 C CA . GLY B 1 45 ? -27.875 20.844 -1.877 1 92.12 45 GLY B CA 1
ATOM 2679 C C . GLY B 1 45 ? -26.469 20.5 -1.438 1 92.12 45 GLY B C 1
ATOM 2680 O O . GLY B 1 45 ? -26.25 20 -0.325 1 92.12 45 GLY B O 1
ATOM 2681 N N . HIS B 1 46 ? -25.531 20.766 -2.254 1 91.38 46 HIS B N 1
ATOM 2682 C CA . HIS B 1 46 ? -24.141 20.469 -1.93 1 91.38 46 HIS B CA 1
ATOM 2683 C C . HIS B 1 46 ? -23.656 21.328 -0.776 1 91.38 46 HIS B C 1
ATOM 2685 O O . HIS B 1 46 ? -22.844 20.875 0.042 1 91.38 46 HIS B O 1
ATOM 2691 N N . LEU B 1 47 ? -24.125 22.547 -0.679 1 91.88 47 LEU B N 1
ATOM 2692 C CA . LEU B 1 47 ? -23.703 23.484 0.368 1 91.88 47 LEU B CA 1
ATOM 2693 C C . LEU B 1 47 ? -24.328 23.109 1.705 1 91.88 47 LEU B C 1
ATOM 2695 O O . LEU B 1 47 ? -23.734 23.344 2.762 1 91.88 47 LEU B O 1
ATOM 2699 N N . LYS B 1 48 ? -25.469 22.484 1.611 1 90.5 48 LYS B N 1
ATOM 2700 C CA . LYS B 1 48 ? -26.219 22.141 2.82 1 90.5 48 LYS B CA 1
ATOM 2701 C C . LYS B 1 48 ? -25.516 21.031 3.6 1 90.5 48 LYS B C 1
ATOM 2703 O O . LYS B 1 48 ? -25.734 20.891 4.805 1 90.5 48 LYS B O 1
ATOM 2708 N N . LEU B 1 49 ? -24.703 20.312 2.908 1 89.25 49 LEU B N 1
ATOM 2709 C CA . LEU B 1 49 ? -23.984 19.203 3.527 1 89.25 49 LEU B CA 1
ATOM 2710 C C . LEU B 1 49 ? -22.734 19.688 4.23 1 89.25 49 LEU B C 1
ATOM 2712 O O . LEU B 1 49 ? -22.062 18.922 4.926 1 89.25 49 LEU B O 1
ATOM 2716 N N . LEU B 1 50 ? -22.391 21 4.059 1 93.75 50 LEU B N 1
ATOM 2717 C CA . LEU B 1 50 ? -21.172 21.562 4.633 1 93.75 50 LEU B CA 1
ATOM 2718 C C . LEU B 1 50 ? -21.484 22.312 5.918 1 93.75 50 LEU B C 1
ATOM 2720 O O . LEU B 1 50 ? -22.609 22.781 6.117 1 93.75 50 LEU B O 1
ATOM 2724 N N . PRO B 1 51 ? -20.531 22.359 6.801 1 91.06 51 PRO B N 1
ATOM 2725 C CA . PRO B 1 51 ? -20.734 23.172 7.996 1 91.06 51 PRO B CA 1
ATOM 2726 C C . PRO B 1 51 ? -20.953 24.656 7.668 1 91.06 51 PRO B C 1
ATOM 2728 O O . PRO B 1 51 ? -20.016 25.344 7.25 1 91.06 51 PRO B O 1
ATOM 2731 N N . GLU B 1 52 ? -22.062 25.156 7.977 1 88.81 52 GLU B N 1
ATOM 2732 C CA . GLU B 1 52 ? -22.516 26.484 7.555 1 88.81 52 GLU B CA 1
ATOM 2733 C C . GLU B 1 52 ? -21.609 27.578 8.102 1 88.81 52 GLU B C 1
ATOM 2735 O O . GLU B 1 52 ? -21.266 28.531 7.391 1 88.81 52 GLU B O 1
ATOM 2740 N N . ALA B 1 53 ? -21.281 27.422 9.32 1 88.5 53 ALA B N 1
ATOM 2741 C CA . ALA B 1 53 ? -20.484 28.453 9.984 1 88.5 53 ALA B CA 1
ATOM 2742 C C . ALA B 1 53 ? -19.141 28.641 9.297 1 88.5 53 ALA B C 1
ATOM 2744 O O . ALA B 1 53 ? -18.578 29.734 9.305 1 88.5 53 ALA B O 1
ATOM 2745 N N . GLN B 1 54 ? -18.719 27.594 8.633 1 88.56 54 GLN B N 1
ATOM 2746 C CA . GLN B 1 54 ? -17.375 27.641 8.078 1 88.56 54 GLN B CA 1
ATOM 2747 C C . GLN B 1 54 ? -17.375 28.109 6.629 1 88.56 54 GLN B C 1
ATOM 2749 O O . GLN B 1 54 ? -16.328 28.438 6.07 1 88.56 54 GLN B O 1
ATOM 2754 N N . ILE B 1 55 ? -18.531 28.156 6.027 1 91.69 55 ILE B N 1
ATOM 2755 C CA . ILE B 1 55 ? -18.531 28.547 4.621 1 91.69 55 ILE B CA 1
ATOM 2756 C C . ILE B 1 55 ? -19.031 29.984 4.477 1 91.69 55 ILE B C 1
ATOM 2758 O O . ILE B 1 55 ? -19.062 30.531 3.369 1 91.69 55 ILE B O 1
ATOM 2762 N N . LYS B 1 56 ? -19.375 30.594 5.559 1 88.25 56 LYS B N 1
ATOM 2763 C CA . LYS B 1 56 ? -19.938 31.938 5.531 1 88.25 56 LYS B CA 1
ATOM 2764 C C . LYS B 1 56 ? -18.953 32.938 4.941 1 88.25 56 LYS B C 1
ATOM 2766 O O . LYS B 1 56 ? -19.359 33.906 4.281 1 88.25 56 LYS B O 1
ATOM 2771 N N . ARG B 1 57 ? -17.734 32.719 5.156 1 85.81 57 ARG B N 1
ATOM 2772 C CA . ARG B 1 57 ? -16.734 33.688 4.734 1 85.81 57 ARG B CA 1
ATOM 2773 C C . ARG B 1 57 ? -16.25 33.406 3.316 1 85.81 57 ARG B C 1
ATOM 2775 O O . ARG B 1 57 ? -15.516 34.188 2.734 1 85.81 57 ARG B O 1
ATOM 2782 N N . ALA B 1 58 ? -16.672 32.344 2.74 1 94.38 58 ALA B N 1
ATOM 2783 C CA . ALA B 1 58 ? -16.219 31.984 1.403 1 94.38 58 ALA B CA 1
ATOM 2784 C C . ALA B 1 58 ? -17.109 32.594 0.328 1 94.38 58 ALA B C 1
ATOM 2786 O O . ALA B 1 58 ? -18.281 32.875 0.567 1 94.38 58 ALA B O 1
ATOM 2787 N N . SER B 1 59 ? -16.547 32.969 -0.806 1 95.5 59 SER B N 1
ATOM 2788 C CA . SER B 1 59 ? -17.344 33.312 -1.985 1 95.5 59 SER B CA 1
ATOM 2789 C C . SER B 1 59 ? -18.047 32.062 -2.527 1 95.5 59 SER B C 1
ATOM 2791 O O . SER B 1 59 ? -17.406 31.047 -2.822 1 95.5 59 SER B O 1
ATOM 2793 N N . LEU B 1 60 ? -19.359 32.094 -2.562 1 95.81 60 LEU B N 1
ATOM 2794 C CA . LEU B 1 60 ? -20.141 30.984 -3.074 1 95.81 60 LEU B CA 1
ATOM 2795 C C . LEU B 1 60 ? -20.562 31.219 -4.52 1 95.81 60 LEU B C 1
ATOM 2797 O O . LEU B 1 60 ? -21.234 32.219 -4.809 1 95.81 60 LEU B O 1
ATOM 2801 N N . VAL B 1 61 ? -20.125 30.359 -5.406 1 95.69 61 VAL B N 1
ATOM 2802 C CA . VAL B 1 61 ? -20.375 30.562 -6.832 1 95.69 61 VAL B CA 1
ATOM 2803 C C . VAL B 1 61 ? -21.109 29.359 -7.406 1 95.69 61 VAL B C 1
ATOM 2805 O O . VAL B 1 61 ? -20.547 28.266 -7.496 1 95.69 61 VAL B O 1
ATOM 2808 N N . LYS B 1 62 ? -22.312 29.531 -7.746 1 95.69 62 LYS B N 1
ATOM 2809 C CA . LYS B 1 62 ? -23.062 28.484 -8.43 1 95.69 62 LYS B CA 1
ATOM 2810 C C . LYS B 1 62 ? -22.641 28.359 -9.891 1 95.69 62 LYS B C 1
ATOM 2812 O O . LYS B 1 62 ? -22.562 29.375 -10.602 1 95.69 62 LYS B O 1
ATOM 2817 N N . VAL B 1 63 ? -22.312 27.234 -10.312 1 94.56 63 VAL B N 1
ATOM 2818 C CA . VAL B 1 63 ? -21.891 27.016 -11.695 1 94.56 63 VAL B CA 1
ATOM 2819 C C . VAL B 1 63 ? -22.641 25.797 -12.258 1 94.56 63 VAL B C 1
ATOM 2821 O O . VAL B 1 63 ? -23.297 25.062 -11.523 1 94.56 63 VAL B O 1
ATOM 2824 N N . LYS B 1 64 ? -22.562 25.578 -13.609 1 94.06 64 LYS B N 1
ATOM 2825 C CA . LYS B 1 64 ? -23.156 24.391 -14.227 1 94.06 64 LYS B CA 1
ATOM 2826 C C . LYS B 1 64 ? -22.344 23.141 -13.891 1 94.06 64 LYS B C 1
ATOM 2828 O O . LYS B 1 64 ? -21.109 23.203 -13.766 1 94.06 64 LYS B O 1
ATOM 2833 N N . PHE B 1 65 ? -23.078 22.094 -13.805 1 93.06 65 PHE B N 1
ATOM 2834 C CA . PHE B 1 65 ? -22.391 20.828 -13.531 1 93.06 65 PHE B CA 1
ATOM 2835 C C . PHE B 1 65 ? -21.344 20.547 -14.594 1 93.06 65 PHE B C 1
ATOM 2837 O O . PHE B 1 65 ? -20.266 20.016 -14.281 1 93.06 65 PHE B O 1
ATOM 2844 N N . GLU B 1 66 ? -21.594 20.938 -15.789 1 91.06 66 GLU B N 1
ATOM 2845 C CA . GLU B 1 66 ? -20.688 20.719 -16.906 1 91.06 66 GLU B CA 1
ATOM 2846 C C . GLU B 1 66 ? -19.375 21.453 -16.703 1 91.06 66 GLU B C 1
ATOM 2848 O O . GLU B 1 66 ? -18.312 20.984 -17.125 1 91.06 66 GLU B O 1
ATOM 2853 N N . ASP B 1 67 ? -19.453 22.578 -16.062 1 88.75 67 ASP B N 1
ATOM 2854 C CA . ASP B 1 67 ? -18.25 23.344 -15.766 1 88.75 67 ASP B CA 1
ATOM 2855 C C . ASP B 1 67 ? -17.375 22.594 -14.758 1 88.75 67 ASP B C 1
ATOM 2857 O O . ASP B 1 67 ? -16.156 22.469 -14.953 1 88.75 67 ASP B O 1
ATOM 2861 N N . ILE B 1 68 ? -18.031 22.062 -13.766 1 88.56 68 ILE B N 1
ATOM 2862 C CA . ILE B 1 68 ? -17.312 21.328 -12.734 1 88.56 68 ILE B CA 1
ATOM 2863 C C . ILE B 1 68 ? -16.688 20.078 -13.344 1 88.56 68 ILE B C 1
ATOM 2865 O O . ILE B 1 68 ? -15.539 19.734 -13.023 1 88.56 68 ILE B O 1
ATOM 2869 N N . LYS B 1 69 ? -17.375 19.453 -14.148 1 86.81 69 LYS B N 1
ATOM 2870 C CA . LYS B 1 69 ? -16.875 18.266 -14.82 1 86.81 69 LYS B CA 1
ATOM 2871 C C . LYS B 1 69 ? -15.594 18.562 -15.602 1 86.81 69 LYS B C 1
ATOM 2873 O O . LYS B 1 69 ? -14.672 17.75 -15.633 1 86.81 69 LYS B O 1
ATOM 2878 N N . THR B 1 70 ? -15.547 19.719 -16.141 1 84.94 70 THR B N 1
ATOM 2879 C CA . THR B 1 70 ? -14.406 20.109 -16.953 1 84.94 70 THR B CA 1
ATOM 2880 C C . THR B 1 70 ? -13.195 20.422 -16.078 1 84.94 70 THR B C 1
ATOM 2882 O O . THR B 1 70 ? -12.055 20.188 -16.469 1 84.94 70 THR B O 1
ATOM 2885 N N . TRP B 1 71 ? -13.523 20.906 -14.891 1 82.88 71 TRP B N 1
ATOM 2886 C CA . TRP B 1 71 ? -12.453 21.328 -13.992 1 82.88 71 TRP B CA 1
ATOM 2887 C C . TRP B 1 71 ? -11.953 20.141 -13.172 1 82.88 71 TRP B C 1
ATOM 2889 O O . TRP B 1 71 ? -10.828 20.172 -12.656 1 82.88 71 TRP B O 1
ATOM 2899 N N . SER B 1 72 ? -12.758 19.141 -13.102 1 82.06 72 SER B N 1
ATOM 2900 C CA . SER B 1 72 ? -12.492 18.031 -12.172 1 82.06 72 SER B CA 1
ATOM 2901 C C . SER B 1 72 ? -11.57 17 -12.797 1 82.06 72 SER B C 1
ATOM 2903 O O . SER B 1 72 ? -11.617 16.75 -14 1 82.06 72 SER B O 1
ATOM 2905 N N . ASP B 1 73 ? -10.711 16.469 -11.992 1 77.56 73 ASP B N 1
ATOM 2906 C CA . ASP B 1 73 ? -9.867 15.352 -12.391 1 77.56 73 ASP B CA 1
ATOM 2907 C C . ASP B 1 73 ? -10.531 14.023 -12.047 1 77.56 73 ASP B C 1
ATOM 2909 O O . ASP B 1 73 ? -9.961 12.953 -12.312 1 77.56 73 ASP B O 1
ATOM 2913 N N . LEU B 1 74 ? -11.695 14.125 -11.5 1 77.81 74 LEU B N 1
ATOM 2914 C CA . LEU B 1 74 ? -12.375 12.898 -11.086 1 77.81 74 LEU B CA 1
ATOM 2915 C C . LEU B 1 74 ? -13.18 12.312 -12.234 1 77.81 74 LEU B C 1
ATOM 2917 O O . LEU B 1 74 ? -13.727 13.047 -13.062 1 77.81 74 LEU B O 1
ATOM 2921 N N . VAL B 1 75 ? -13.242 10.992 -12.227 1 74 75 VAL B N 1
ATOM 2922 C CA . VAL B 1 75 ? -14.062 10.297 -13.211 1 74 75 VAL B CA 1
ATOM 2923 C C . VAL B 1 75 ? -15.539 10.617 -12.977 1 74 75 VAL B C 1
ATOM 2925 O O . VAL B 1 75 ? -16.297 10.773 -13.93 1 74 75 VAL B O 1
ATOM 2928 N N . THR B 1 76 ? -15.891 10.703 -11.68 1 80 76 THR B N 1
ATOM 2929 C CA . THR B 1 76 ? -17.266 11.031 -11.32 1 80 76 THR B CA 1
ATOM 2930 C C . THR B 1 76 ? -17.312 12.234 -10.375 1 80 76 THR B C 1
ATOM 2932 O O . THR B 1 76 ? -17.422 12.062 -9.156 1 80 76 THR B O 1
ATOM 2935 N N . PRO B 1 77 ? -17.297 13.352 -10.961 1 86.12 77 PRO B N 1
ATOM 2936 C CA . PRO B 1 77 ? -17.328 14.547 -10.117 1 86.12 77 PRO B CA 1
ATOM 2937 C C . PRO B 1 77 ? -18.609 14.648 -9.289 1 86.12 77 PRO B C 1
ATOM 2939 O O . PRO B 1 77 ? -19.672 14.211 -9.727 1 86.12 77 PRO B O 1
ATOM 2942 N N . GLN B 1 78 ? -18.516 15.227 -8.133 1 86.94 78 GLN B N 1
ATOM 2943 C CA . GLN B 1 78 ? -19.656 15.297 -7.219 1 86.94 78 GLN B CA 1
ATOM 2944 C C . GLN B 1 78 ? -20.375 16.641 -7.328 1 86.94 78 GLN B C 1
ATOM 2946 O O . GLN B 1 78 ? -21.406 16.844 -6.691 1 86.94 78 GLN B O 1
ATOM 2951 N N . GLY B 1 79 ? -19.828 17.641 -8.07 1 91.56 79 GLY B N 1
ATOM 2952 C CA . GLY B 1 79 ? -20.516 18.922 -8.281 1 91.56 79 GLY B CA 1
ATOM 2953 C C . GLY B 1 79 ? -20.094 19.984 -7.297 1 91.56 79 GLY B C 1
ATOM 2954 O O . GLY B 1 79 ? -20.766 21.016 -7.164 1 91.56 79 GLY B O 1
ATOM 2955 N N . LEU B 1 80 ? -19.094 19.734 -6.547 1 94.25 80 LEU B N 1
ATOM 2956 C CA . LEU B 1 80 ? -18.609 20.672 -5.547 1 94.25 80 LEU B CA 1
ATOM 2957 C C . LEU B 1 80 ? -17.078 20.781 -5.602 1 94.25 80 LEU B C 1
ATOM 2959 O O . LEU B 1 80 ? -16.391 19.766 -5.539 1 94.25 80 LEU B O 1
ATOM 2963 N N . LEU B 1 81 ? -16.641 22.031 -5.84 1 93.38 81 LEU B N 1
ATOM 2964 C CA . LEU B 1 81 ? -15.211 22.359 -5.855 1 93.38 81 LEU B CA 1
ATOM 2965 C C . LEU B 1 81 ? -14.922 23.547 -4.965 1 93.38 81 LEU B C 1
ATOM 2967 O O . LEU B 1 81 ? -15.75 24.469 -4.848 1 93.38 81 LEU B O 1
ATOM 2971 N N . GLY B 1 82 ? -13.75 23.562 -4.332 1 93.38 82 GLY B N 1
ATOM 2972 C CA . GLY B 1 82 ? -13.406 24.672 -3.471 1 93.38 82 GLY B CA 1
ATOM 2973 C C . GLY B 1 82 ? -11.953 25.094 -3.592 1 93.38 82 GLY B C 1
ATOM 2974 O O . GLY B 1 82 ? -11.062 24.25 -3.707 1 93.38 82 GLY B O 1
ATOM 2975 N N . ILE B 1 83 ? -11.766 26.359 -3.643 1 92.62 83 ILE B N 1
ATOM 2976 C CA . ILE B 1 83 ? -10.438 26.953 -3.543 1 92.62 83 ILE B CA 1
ATOM 2977 C C . ILE B 1 83 ? -10.172 27.391 -2.102 1 92.62 83 ILE B C 1
ATOM 2979 O O . ILE B 1 83 ? -10.969 28.125 -1.512 1 92.62 83 ILE B O 1
ATOM 2983 N N . PHE B 1 84 ? -9.133 26.891 -1.596 1 94.69 84 PHE B N 1
ATOM 2984 C CA . PHE B 1 84 ? -8.75 27.203 -0.222 1 94.69 84 PHE B CA 1
ATOM 2985 C C . PHE B 1 84 ? -7.375 27.859 -0.177 1 94.69 84 PHE B C 1
ATOM 2987 O O . PHE B 1 84 ? -6.555 27.656 -1.075 1 94.69 84 PHE B O 1
ATOM 2994 N N . SER B 1 85 ? -7.199 28.656 0.899 1 93.19 85 SER B N 1
ATOM 2995 C CA . SER B 1 85 ? -5.82 29 1.218 1 93.19 85 SER B CA 1
ATOM 2996 C C . SER B 1 85 ? -5.016 27.766 1.599 1 93.19 85 SER B C 1
ATOM 2998 O O . SER B 1 85 ? -5.52 26.891 2.295 1 93.19 85 SER B O 1
ATOM 3000 N N . LYS B 1 86 ? -3.854 27.703 1.082 1 92.62 86 LYS B N 1
ATOM 3001 C CA . LYS B 1 86 ? -3.004 26.578 1.47 1 92.62 86 LYS B CA 1
ATOM 3002 C C . LYS B 1 86 ? -2.898 26.469 2.988 1 92.62 86 LYS B C 1
ATOM 3004 O O . LYS B 1 86 ? -2.523 27.438 3.662 1 92.62 86 LYS B O 1
ATOM 3009 N N . PRO B 1 87 ? -3.191 25.344 3.492 1 93.25 87 PRO B N 1
ATOM 3010 C CA . PRO B 1 87 ? -3.213 25.219 4.953 1 93.25 87 PRO B CA 1
ATOM 3011 C C . PRO B 1 87 ? -1.823 25.328 5.574 1 93.25 87 PRO B C 1
ATOM 3013 O O . PRO B 1 87 ? -0.85 24.812 5.016 1 93.25 87 PRO B O 1
ATOM 3016 N N . ASP B 1 88 ? -1.76 26.047 6.672 1 93.56 88 ASP B N 1
ATOM 3017 C CA . ASP B 1 88 ? -0.607 26.062 7.566 1 93.56 88 ASP B CA 1
ATOM 3018 C C . ASP B 1 88 ? -0.768 25.047 8.688 1 93.56 88 ASP B C 1
ATOM 3020 O O . ASP B 1 88 ? -1.628 25.203 9.562 1 93.56 88 ASP B O 1
ATOM 3024 N N . PRO B 1 89 ? 0.097 24.062 8.719 1 93.75 89 PRO B N 1
ATOM 3025 C CA . PRO B 1 89 ? -0.065 23 9.727 1 93.75 89 PRO B CA 1
ATOM 3026 C C . PRO B 1 89 ? -0.092 23.547 11.156 1 93.75 89 PRO B C 1
ATOM 3028 O O . PRO B 1 89 ? -0.743 22.969 12.023 1 93.75 89 PRO B O 1
ATOM 3031 N N . ALA B 1 90 ? 0.541 24.625 11.406 1 92.56 90 ALA B N 1
ATOM 3032 C CA . ALA B 1 90 ? 0.611 25.188 12.75 1 92.56 90 ALA B CA 1
ATOM 3033 C C . ALA B 1 90 ? -0.705 25.875 13.133 1 92.56 90 ALA B C 1
ATOM 3035 O O . ALA B 1 90 ? -0.98 26.094 14.312 1 92.56 90 ALA B O 1
ATOM 3036 N N . LYS B 1 91 ? -1.544 26.141 12.195 1 93.12 91 LYS B N 1
ATOM 3037 C CA . LYS B 1 91 ? -2.758 26.906 12.453 1 93.12 91 LYS B CA 1
ATOM 3038 C C . LYS B 1 91 ? -4 26.031 12.328 1 93.12 91 LYS B C 1
ATOM 3040 O O . LYS B 1 91 ? -5.105 26.453 12.672 1 93.12 91 LYS B O 1
ATOM 3045 N N . MET B 1 92 ? -3.771 24.859 11.883 1 94.19 92 MET B N 1
ATOM 3046 C CA . MET B 1 92 ? -4.898 23.953 11.672 1 94.19 92 MET B CA 1
ATOM 3047 C C . MET B 1 92 ? -5.43 23.422 13 1 94.19 92 MET B C 1
ATOM 3049 O O . MET B 1 92 ? -4.664 23.25 13.953 1 94.19 92 MET B O 1
ATOM 3053 N N . SER B 1 93 ? -6.719 23.266 13.008 1 94.25 93 SER B N 1
ATOM 3054 C CA . SER B 1 93 ? -7.379 22.625 14.133 1 94.25 93 SER B CA 1
ATOM 3055 C C . SER B 1 93 ? -7.746 21.172 13.797 1 94.25 93 SER B C 1
ATOM 3057 O O . SER B 1 93 ? -8.883 20.891 13.406 1 94.25 93 SER B O 1
ATOM 3059 N N . TYR B 1 94 ? -6.844 20.297 14.055 1 93.94 94 TYR B N 1
ATOM 3060 C CA . TYR B 1 94 ? -7.051 18.891 13.727 1 93.94 94 TYR B CA 1
ATOM 3061 C C . TYR B 1 94 ? -8.156 18.297 14.586 1 93.94 94 TYR B C 1
ATOM 3063 O O . TYR B 1 94 ? -8.375 18.719 15.719 1 93.94 94 TYR B O 1
ATOM 3071 N N . PRO B 1 95 ? -8.836 17.281 14.062 1 93.44 95 PRO B N 1
ATOM 3072 C CA . PRO B 1 95 ? -9.953 16.672 14.789 1 93.44 95 PRO B CA 1
ATOM 3073 C C . PRO B 1 95 ? -9.547 16.156 16.172 1 93.44 95 PRO B C 1
ATOM 3075 O O . PRO B 1 95 ? -8.453 15.609 16.328 1 93.44 95 PRO B O 1
ATOM 3078 N N . ALA B 1 96 ? -10.461 16.25 17.078 1 93.94 96 ALA B N 1
ATOM 3079 C CA . ALA B 1 96 ? -10.219 15.844 18.453 1 93.94 96 ALA B CA 1
ATOM 3080 C C . ALA B 1 96 ? -9.812 14.383 18.531 1 93.94 96 ALA B C 1
ATOM 3082 O O . ALA B 1 96 ? -8.938 14.008 19.328 1 93.94 96 ALA B O 1
ATOM 3083 N N . ALA B 1 97 ? -10.422 13.586 17.703 1 92.88 97 ALA B N 1
ATOM 3084 C CA . ALA B 1 97 ? -10.117 12.164 17.703 1 92.88 97 ALA B CA 1
ATOM 3085 C C . ALA B 1 97 ? -8.664 11.914 17.312 1 92.88 97 ALA B C 1
ATOM 3087 O O . ALA B 1 97 ? -7.996 11.047 17.875 1 92.88 97 ALA B O 1
ATOM 3088 N N . GLN B 1 98 ? -8.227 12.648 16.359 1 93.75 98 GLN B N 1
ATOM 3089 C CA . GLN B 1 98 ? -6.84 12.508 15.922 1 93.75 98 GLN B CA 1
ATOM 3090 C C . GLN B 1 98 ? -5.875 12.945 17.016 1 93.75 98 GLN B C 1
ATOM 3092 O O . GLN B 1 98 ? -4.867 12.281 17.266 1 93.75 98 GLN B O 1
ATOM 3097 N N . LEU B 1 99 ? -6.207 14.062 17.625 1 95.25 99 LEU B N 1
ATOM 3098 C CA . LEU B 1 99 ? -5.352 14.586 18.688 1 95.25 99 LEU B CA 1
ATOM 3099 C C . LEU B 1 99 ? -5.293 13.617 19.875 1 95.25 99 LEU B C 1
ATOM 3101 O O . LEU B 1 99 ? -4.223 13.398 20.438 1 95.25 99 LEU B O 1
ATOM 3105 N N . ALA B 1 100 ? -6.41 12.984 20.141 1 95.81 100 ALA B N 1
ATOM 3106 C CA . ALA B 1 100 ? -6.512 12.07 21.281 1 95.81 100 ALA B CA 1
ATOM 3107 C C . ALA B 1 100 ? -5.77 10.766 21 1 95.81 100 ALA B C 1
ATOM 3109 O O . ALA B 1 100 ? -5.355 10.078 21.938 1 95.81 100 ALA B O 1
ATOM 3110 N N . ASN B 1 101 ? -5.582 10.445 19.75 1 96.19 101 ASN B N 1
ATOM 3111 C CA . ASN B 1 101 ? -4.977 9.164 19.391 1 96.19 101 ASN B CA 1
ATOM 3112 C C . ASN B 1 101 ? -3.592 9.359 18.781 1 96.19 101 ASN B C 1
ATOM 3114 O O . ASN B 1 101 ? -3.039 8.43 18.172 1 96.19 101 ASN B O 1
ATOM 3118 N N . SER B 1 102 ? -3.123 10.586 18.953 1 97.12 102 SER B N 1
ATOM 3119 C CA . SER B 1 102 ? -1.798 10.891 18.422 1 97.12 102 SER B CA 1
ATOM 3120 C C . SER B 1 102 ? -0.71 10.148 19.188 1 97.12 102 SER B C 1
ATOM 3122 O O . SER B 1 102 ? -0.761 10.062 20.406 1 97.12 102 SER B O 1
ATOM 3124 N N . LEU B 1 103 ? 0.232 9.523 18.453 1 98.12 103 LEU B N 1
ATOM 3125 C CA . LEU B 1 103 ? 1.383 8.828 19.016 1 98.12 103 LEU B CA 1
ATOM 3126 C C . LEU B 1 103 ? 2.67 9.602 18.75 1 98.12 103 LEU B C 1
ATOM 3128 O O . LEU B 1 103 ? 2.75 10.367 17.781 1 98.12 103 LEU B O 1
ATOM 3132 N N . PRO B 1 104 ? 3.662 9.547 19.688 1 98.12 104 PRO B N 1
ATOM 3133 C CA . PRO B 1 104 ? 4.957 10.18 19.438 1 98.12 104 PRO B CA 1
ATOM 3134 C C . PRO B 1 104 ? 5.754 9.484 18.328 1 98.12 104 PRO B C 1
ATOM 3136 O O . PRO B 1 104 ? 6.918 9.133 18.531 1 98.12 104 PRO B O 1
ATOM 3139 N N . LEU B 1 105 ? 5.125 9.336 17.234 1 98.69 105 LEU B N 1
ATOM 3140 C CA . LEU B 1 105 ? 5.617 8.68 16.031 1 98.69 105 LEU B CA 1
ATOM 3141 C C . LEU B 1 105 ? 5.551 9.625 14.828 1 98.69 105 LEU B C 1
ATOM 3143 O O . LEU B 1 105 ? 4.48 10.141 14.492 1 98.69 105 LEU B O 1
ATOM 3147 N N . LEU B 1 106 ? 6.676 9.922 14.281 1 98.88 106 LEU B N 1
ATOM 3148 C CA . LEU B 1 106 ? 6.754 10.805 13.125 1 98.88 106 LEU B CA 1
ATOM 3149 C C . LEU B 1 106 ? 7.188 10.039 11.883 1 98.88 106 LEU B C 1
ATOM 3151 O O . LEU B 1 106 ? 7.859 9.008 11.984 1 98.88 106 LEU B O 1
ATOM 3155 N N . LEU B 1 107 ? 6.762 10.5 10.75 1 98.94 107 LEU B N 1
ATOM 3156 C CA . LEU B 1 107 ? 7.117 9.898 9.469 1 98.94 107 LEU B CA 1
ATOM 3157 C C . LEU B 1 107 ? 7.895 10.883 8.602 1 98.94 107 LEU B C 1
ATOM 3159 O O . LEU B 1 107 ? 7.516 12.055 8.492 1 98.94 107 LEU B O 1
ATOM 3163 N N . ILE B 1 108 ? 8.977 10.477 8.055 1 98.88 108 ILE B N 1
ATOM 3164 C CA . ILE B 1 108 ? 9.742 11.25 7.086 1 98.88 108 ILE B CA 1
ATOM 3165 C C . ILE B 1 108 ? 9.711 10.555 5.727 1 98.88 108 ILE B C 1
ATOM 3167 O O . ILE B 1 108 ? 10.133 9.406 5.598 1 98.88 108 ILE B O 1
ATOM 3171 N N . CYS B 1 109 ? 9.141 11.227 4.766 1 98.56 109 CYS B N 1
ATOM 3172 C CA . CYS B 1 109 ? 9.133 10.711 3.4 1 98.56 109 CYS B CA 1
ATOM 3173 C C . CYS B 1 109 ? 10.328 11.227 2.613 1 98.56 109 CYS B C 1
ATOM 3175 O O . CYS B 1 109 ? 10.477 12.438 2.416 1 98.56 109 CYS B O 1
ATOM 3177 N N . ASN B 1 110 ? 11.164 10.328 2.209 1 98.06 110 ASN B N 1
ATOM 3178 C CA . ASN B 1 110 ? 12.391 10.633 1.478 1 98.06 110 ASN B CA 1
ATOM 3179 C C . ASN B 1 110 ? 12.211 10.438 -0.025 1 98.06 110 ASN B C 1
ATOM 3181 O O . ASN B 1 110 ? 12.367 9.328 -0.536 1 98.06 110 ASN B O 1
ATOM 3185 N N . ASN B 1 111 ? 11.906 11.477 -0.713 1 96.12 111 ASN B N 1
ATOM 3186 C CA . ASN B 1 111 ? 11.867 11.516 -2.172 1 96.12 111 ASN B CA 1
ATOM 3187 C C . ASN B 1 111 ? 10.781 10.602 -2.729 1 96.12 111 ASN B C 1
ATOM 3189 O O . ASN B 1 111 ? 11.047 9.789 -3.623 1 96.12 111 ASN B O 1
ATOM 3193 N N . ILE B 1 112 ? 9.578 10.641 -2.16 1 97.56 112 ILE B N 1
ATOM 3194 C CA . ILE B 1 112 ? 8.422 9.938 -2.695 1 97.56 112 ILE B CA 1
ATOM 3195 C C . ILE B 1 112 ? 7.852 10.711 -3.883 1 97.56 112 ILE B C 1
ATOM 3197 O O . ILE B 1 112 ? 7.246 11.773 -3.709 1 97.56 112 ILE B O 1
ATOM 3201 N N . ARG B 1 113 ? 7.938 10.141 -5.062 1 95.69 113 ARG B N 1
ATOM 3202 C CA . ARG B 1 113 ? 7.629 10.906 -6.27 1 95.69 113 ARG B CA 1
ATOM 3203 C C . ARG B 1 113 ? 6.25 10.547 -6.812 1 95.69 113 ARG B C 1
ATOM 3205 O O . ARG B 1 113 ? 5.602 11.367 -7.465 1 95.69 113 ARG B O 1
ATOM 3212 N N . ASP B 1 114 ? 5.785 9.422 -6.609 1 95.81 114 ASP B N 1
ATOM 3213 C CA . ASP B 1 114 ? 4.492 8.984 -7.121 1 95.81 114 ASP B CA 1
ATOM 3214 C C . ASP B 1 114 ? 3.348 9.562 -6.289 1 95.81 114 ASP B C 1
ATOM 3216 O O . ASP B 1 114 ? 3.273 9.336 -5.082 1 95.81 114 ASP B O 1
ATOM 3220 N N . PRO B 1 115 ? 2.4 10.266 -6.871 1 96.5 115 PRO B N 1
ATOM 3221 C CA . PRO B 1 115 ? 1.316 10.898 -6.117 1 96.5 115 PRO B CA 1
ATOM 3222 C C . PRO B 1 115 ? 0.418 9.891 -5.41 1 96.5 115 PRO B C 1
ATOM 3224 O O . PRO B 1 115 ? -0.027 10.133 -4.285 1 96.5 115 PRO B O 1
ATOM 3227 N N . GLY B 1 116 ? 0.143 8.773 -6.055 1 96.19 116 GLY B N 1
ATOM 3228 C CA . GLY B 1 116 ? -0.646 7.738 -5.402 1 96.19 116 GLY B CA 1
ATOM 3229 C C . GLY B 1 116 ? 0.011 7.184 -4.152 1 96.19 116 GLY B C 1
ATOM 3230 O O . GLY B 1 116 ? -0.649 7.004 -3.125 1 96.19 116 GLY B O 1
ATOM 3231 N N . ASN B 1 117 ? 1.316 6.973 -4.25 1 97.19 117 ASN B N 1
ATOM 3232 C CA . ASN B 1 117 ? 2.074 6.484 -3.102 1 97.19 117 ASN B CA 1
ATOM 3233 C C . ASN B 1 117 ? 2.055 7.492 -1.953 1 97.19 117 ASN B C 1
ATOM 3235 O O . ASN B 1 117 ? 1.776 7.129 -0.809 1 97.19 117 ASN B O 1
ATOM 3239 N N . LEU B 1 118 ? 2.316 8.734 -2.312 1 98.44 118 LEU B N 1
ATOM 3240 C CA . LEU B 1 118 ? 2.373 9.734 -1.25 1 98.44 118 LEU B CA 1
ATOM 3241 C C . LEU B 1 118 ? 1.023 9.859 -0.552 1 98.44 118 LEU B C 1
ATOM 3243 O O . LEU B 1 118 ? 0.956 9.875 0.68 1 98.44 118 LEU B O 1
ATOM 3247 N N . GLY B 1 119 ? -0.042 9.961 -1.351 1 98.12 119 GLY B N 1
ATOM 3248 C CA . GLY B 1 119 ? -1.36 10.039 -0.743 1 98.12 119 GLY B CA 1
ATOM 3249 C C . GLY B 1 119 ? -1.67 8.867 0.168 1 98.12 119 GLY B C 1
ATOM 3250 O O . GLY B 1 119 ? -2.158 9.055 1.284 1 98.12 119 GLY B O 1
ATOM 3251 N N . THR B 1 120 ? -1.36 7.68 -0.291 1 97.75 120 THR B N 1
ATOM 3252 C CA . THR B 1 120 ? -1.617 6.457 0.466 1 97.75 120 THR B CA 1
ATOM 3253 C C . THR B 1 120 ? -0.773 6.422 1.737 1 97.75 120 THR B C 1
ATOM 3255 O O . THR B 1 120 ? -1.24 5.969 2.785 1 97.75 120 THR B O 1
ATOM 3258 N N . ILE B 1 121 ? 0.44 6.887 1.635 1 98.69 121 ILE B N 1
ATOM 3259 C CA . ILE B 1 121 ? 1.333 6.953 2.787 1 98.69 121 ILE B CA 1
ATOM 3260 C C . ILE B 1 121 ? 0.764 7.914 3.828 1 98.69 121 ILE B C 1
ATOM 3262 O O . ILE B 1 121 ? 0.736 7.602 5.02 1 98.69 121 ILE B O 1
ATOM 3266 N N . LEU B 1 122 ? 0.289 9.07 3.377 1 98.62 122 LEU B N 1
ATOM 3267 C CA . LEU B 1 122 ? -0.318 10.039 4.277 1 98.62 122 LEU B CA 1
ATOM 3268 C C . LEU B 1 122 ? -1.541 9.453 4.973 1 98.62 122 LEU B C 1
ATOM 3270 O O . LEU B 1 122 ? -1.743 9.664 6.172 1 98.62 122 LEU B O 1
ATOM 3274 N N . ARG B 1 123 ? -2.309 8.711 4.203 1 98.19 123 ARG B N 1
ATOM 3275 C CA . ARG B 1 123 ? -3.486 8.047 4.75 1 98.19 123 ARG B CA 1
ATOM 3276 C C . ARG B 1 123 ? -3.096 7.047 5.832 1 98.19 123 ARG B C 1
ATOM 3278 O O . ARG B 1 123 ? -3.738 6.98 6.883 1 98.19 123 ARG B O 1
ATOM 3285 N N . SER B 1 124 ? -2.055 6.273 5.621 1 98.56 124 SER B N 1
ATOM 3286 C CA . SER B 1 124 ? -1.546 5.328 6.609 1 98.56 124 SER B CA 1
ATOM 3287 C C . SER B 1 124 ? -1.025 6.055 7.848 1 98.56 124 SER B C 1
ATOM 3289 O O . SER B 1 124 ? -1.23 5.594 8.977 1 98.56 124 SER B O 1
ATOM 3291 N N . ALA B 1 125 ? -0.351 7.176 7.633 1 98.81 125 ALA B N 1
ATOM 3292 C CA . ALA B 1 125 ? 0.188 7.957 8.742 1 98.81 125 ALA B CA 1
ATOM 3293 C C . ALA B 1 125 ? -0.931 8.484 9.641 1 98.81 125 ALA B C 1
ATOM 3295 O O . ALA B 1 125 ? -0.86 8.367 10.867 1 98.81 125 ALA B O 1
ATOM 3296 N N . ALA B 1 126 ? -1.957 9.031 9 1 98.31 126 ALA B N 1
ATOM 3297 C CA . ALA B 1 126 ? -3.115 9.508 9.75 1 98.31 126 ALA B CA 1
ATOM 3298 C C . ALA B 1 126 ? -3.789 8.367 10.5 1 98.31 126 ALA B C 1
ATOM 3300 O O . ALA B 1 126 ? -4.121 8.508 11.68 1 98.31 126 ALA B O 1
ATOM 3301 N N . GLY B 1 127 ? -3.959 7.23 9.805 1 97.81 127 GLY B N 1
ATOM 3302 C CA . GLY B 1 127 ? -4.598 6.07 10.398 1 97.81 127 GLY B CA 1
ATOM 3303 C C . GLY B 1 127 ? -3.812 5.492 11.562 1 97.81 127 GLY B C 1
ATOM 3304 O O . GLY B 1 127 ? -4.398 4.98 12.523 1 97.81 127 GLY B O 1
ATOM 3305 N N . ALA B 1 128 ? -2.48 5.547 11.477 1 98.31 128 ALA B N 1
ATOM 3306 C CA . ALA B 1 128 ? -1.62 5.02 12.531 1 98.31 128 ALA B CA 1
ATOM 3307 C C . ALA B 1 128 ? -1.557 5.977 13.719 1 98.31 128 ALA B C 1
ATOM 3309 O O . ALA B 1 128 ? -1.152 5.586 14.82 1 98.31 128 ALA B O 1
ATOM 3310 N N . GLY B 1 129 ? -1.937 7.215 13.477 1 98.25 129 GLY B N 1
ATOM 3311 C CA . GLY B 1 129 ? -1.882 8.203 14.547 1 98.25 129 GLY B CA 1
ATOM 3312 C C . GLY B 1 129 ? -0.542 8.906 14.633 1 98.25 129 GLY B C 1
ATOM 3313 O O . GLY B 1 129 ? -0.106 9.289 15.727 1 98.25 129 GLY B O 1
ATOM 3314 N N . CYS B 1 130 ? 0.145 9.062 13.508 1 98.69 130 CYS B N 1
ATOM 3315 C CA . CYS B 1 130 ? 1.413 9.781 13.5 1 98.69 130 CYS B CA 1
ATOM 3316 C C . CYS B 1 130 ? 1.228 11.219 13.977 1 98.69 130 CYS B C 1
ATOM 3318 O O . CYS B 1 130 ? 0.227 11.859 13.656 1 98.69 130 CYS B O 1
ATOM 3320 N N . LYS B 1 131 ? 2.223 11.672 14.641 1 98.12 131 LYS B N 1
ATOM 3321 C CA . LYS B 1 131 ? 2.186 13.031 15.164 1 98.12 131 LYS B CA 1
ATOM 3322 C C . LYS B 1 131 ? 2.396 14.055 14.047 1 98.12 131 LYS B C 1
ATOM 3324 O O . LYS B 1 131 ? 1.834 15.148 14.086 1 98.12 131 LYS B O 1
ATOM 3329 N N . LYS B 1 132 ? 3.191 13.664 13.125 1 98.06 132 LYS B N 1
ATOM 3330 C CA . LYS B 1 132 ? 3.609 14.586 12.07 1 98.06 132 LYS B CA 1
ATOM 3331 C C . LYS B 1 132 ? 4.242 13.828 10.906 1 98.06 132 LYS B C 1
ATOM 3333 O O . LYS B 1 132 ? 4.82 12.758 11.094 1 98.06 132 LYS B O 1
ATOM 3338 N N . VAL B 1 133 ? 4.086 14.43 9.703 1 98.81 133 VAL B N 1
ATOM 3339 C CA . VAL B 1 133 ? 4.742 13.883 8.523 1 98.81 133 VAL B CA 1
ATOM 3340 C C . VAL B 1 133 ? 5.648 14.945 7.898 1 98.81 133 VAL B C 1
ATOM 3342 O O . VAL B 1 133 ? 5.215 16.078 7.664 1 98.81 133 VAL B O 1
ATOM 3345 N N . LEU B 1 134 ? 6.883 14.586 7.66 1 98.88 134 LEU B N 1
ATOM 3346 C CA . LEU B 1 134 ? 7.848 15.453 6.988 1 98.88 134 LEU B CA 1
ATOM 3347 C C . LEU B 1 134 ? 8.141 14.945 5.578 1 98.88 134 LEU B C 1
ATOM 3349 O O . LEU B 1 134 ? 8.414 13.758 5.387 1 98.88 134 LEU B O 1
ATOM 3353 N N . LEU B 1 135 ? 8.031 15.828 4.609 1 98.69 135 LEU B N 1
ATOM 3354 C CA . LEU B 1 135 ? 8.344 15.523 3.219 1 98.69 135 LEU B CA 1
ATOM 3355 C C . LEU B 1 135 ? 9.602 16.266 2.773 1 98.69 135 LEU B C 1
ATOM 3357 O O . LEU B 1 135 ? 9.641 17.5 2.795 1 98.69 135 LEU B O 1
ATOM 3361 N N . THR B 1 136 ? 10.57 15.523 2.355 1 98.19 136 THR B N 1
ATOM 3362 C CA . THR B 1 136 ? 11.797 16.156 1.889 1 98.19 136 THR B CA 1
ATOM 3363 C C . THR B 1 136 ? 11.633 16.688 0.469 1 98.19 136 THR B C 1
ATOM 3365 O O . THR B 1 136 ? 10.688 16.312 -0.231 1 98.19 136 THR B O 1
ATOM 3368 N N . LYS B 1 137 ? 12.562 17.562 0.067 1 96.81 137 LYS B N 1
ATOM 3369 C CA . LYS B 1 137 ? 12.625 17.984 -1.331 1 96.81 137 LYS B CA 1
ATOM 3370 C C . LYS B 1 137 ? 12.734 16.766 -2.258 1 96.81 137 LYS B C 1
ATOM 3372 O O . LYS B 1 137 ? 13.453 15.82 -1.962 1 96.81 137 LYS B O 1
ATOM 3377 N N . GLY B 1 138 ? 12.031 16.844 -3.369 1 94.81 138 GLY B N 1
ATOM 3378 C CA . GLY B 1 138 ? 11.953 15.727 -4.293 1 94.81 138 GLY B CA 1
ATOM 3379 C C . GLY B 1 138 ? 10.633 14.984 -4.211 1 94.81 138 GLY B C 1
ATOM 3380 O O . GLY B 1 138 ? 10.234 14.312 -5.164 1 94.81 138 GLY B O 1
ATOM 3381 N N . CYS B 1 139 ? 9.977 15.062 -3.035 1 97.19 139 CYS B N 1
ATOM 3382 C CA . CYS B 1 139 ? 8.633 14.492 -2.932 1 97.19 139 CYS B CA 1
ATOM 3383 C C . CYS B 1 139 ? 7.648 15.25 -3.811 1 97.19 139 CYS B C 1
ATOM 3385 O O . CYS B 1 139 ? 7.785 16.453 -4.004 1 97.19 139 CYS B O 1
ATOM 3387 N N . VAL B 1 140 ? 6.766 14.523 -4.316 1 96.88 140 VAL B N 1
ATOM 3388 C CA . VAL B 1 140 ? 5.684 15.148 -5.066 1 96.88 140 VAL B CA 1
ATOM 3389 C C . VAL B 1 140 ? 4.926 16.125 -4.164 1 96.88 140 VAL B C 1
ATOM 3391 O O . VAL B 1 140 ? 4.906 15.961 -2.943 1 96.88 140 VAL B O 1
ATOM 3394 N N . ASP B 1 141 ? 4.336 17.172 -4.777 1 95.62 141 ASP B N 1
ATOM 3395 C CA . ASP B 1 141 ? 3.543 18.141 -4.035 1 95.62 141 ASP B CA 1
ATOM 3396 C C . ASP B 1 141 ? 2.35 17.484 -3.354 1 95.62 141 ASP B C 1
ATOM 3398 O O . ASP B 1 141 ? 1.483 16.906 -4.02 1 95.62 141 ASP B O 1
ATOM 3402 N N . PRO B 1 142 ? 2.271 17.562 -2.004 1 97 142 PRO B N 1
ATOM 3403 C CA . PRO B 1 142 ? 1.184 16.891 -1.296 1 97 142 PRO B CA 1
ATOM 3404 C C . PRO B 1 142 ? -0.19 17.453 -1.645 1 97 142 PRO B C 1
ATOM 3406 O O . PRO B 1 142 ? -1.212 16.812 -1.378 1 97 142 PRO B O 1
ATOM 3409 N N . TRP B 1 143 ? -0.29 18.547 -2.328 1 95.12 143 TRP B N 1
ATOM 3410 C CA . TRP B 1 143 ? -1.565 19.219 -2.58 1 95.12 143 TRP B CA 1
ATOM 3411 C C . TRP B 1 143 ? -2.014 19 -4.023 1 95.12 143 TRP B C 1
ATOM 3413 O O . TRP B 1 143 ? -3.031 19.547 -4.449 1 95.12 143 TRP B O 1
ATOM 3423 N N . GLU B 1 144 ? -1.252 18.172 -4.707 1 92.25 144 GLU B N 1
ATOM 3424 C CA . GLU B 1 144 ? -1.713 17.797 -6.039 1 92.25 144 GLU B CA 1
ATOM 3425 C C . GLU B 1 144 ? -2.967 16.922 -5.969 1 92.25 144 GLU B C 1
ATOM 3427 O O . GLU B 1 144 ? -3.119 16.125 -5.043 1 92.25 144 GLU B O 1
ATOM 3432 N N . PRO B 1 145 ? -3.822 17.031 -6.969 1 90.19 145 PRO B N 1
ATOM 3433 C CA . PRO B 1 145 ? -5.129 16.375 -6.941 1 90.19 145 PRO B CA 1
ATOM 3434 C C . PRO B 1 145 ? -5.02 14.867 -6.727 1 90.19 145 PRO B C 1
ATOM 3436 O O . PRO B 1 145 ? -5.801 14.289 -5.965 1 90.19 145 PRO B O 1
ATOM 3439 N N . LYS B 1 146 ? -4.102 14.258 -7.363 1 92.12 146 LYS B N 1
ATOM 3440 C CA . LYS B 1 146 ? -3.965 12.812 -7.238 1 92.12 146 LYS B CA 1
ATOM 3441 C C . LYS B 1 146 ? -3.566 12.422 -5.816 1 92.12 146 LYS B C 1
ATOM 3443 O O . LYS B 1 146 ? -4.004 11.383 -5.309 1 92.12 146 LYS B O 1
ATOM 3448 N N . VAL B 1 147 ? -2.691 13.227 -5.207 1 96.56 147 VAL B N 1
ATOM 3449 C CA . VAL B 1 147 ? -2.299 12.969 -3.824 1 96.56 147 VAL B CA 1
ATOM 3450 C C . VAL B 1 147 ? -3.498 13.172 -2.9 1 96.56 147 VAL B C 1
ATOM 3452 O O . VAL B 1 147 ? -3.746 12.359 -2.008 1 96.56 147 VAL B O 1
ATOM 3455 N N . LEU B 1 148 ? -4.25 14.227 -3.135 1 95.31 148 LEU B N 1
ATOM 3456 C CA . LEU B 1 148 ? -5.438 14.523 -2.34 1 95.31 148 LEU B CA 1
ATOM 3457 C C . LEU B 1 148 ? -6.441 13.383 -2.424 1 95.31 148 LEU B C 1
ATOM 3459 O O . LEU B 1 148 ? -7 12.961 -1.406 1 95.31 148 LEU B O 1
ATOM 3463 N N . ARG B 1 149 ? -6.613 12.867 -3.533 1 92.62 149 ARG B N 1
ATOM 3464 C CA . ARG B 1 149 ? -7.566 11.773 -3.727 1 92.62 149 ARG B CA 1
ATOM 3465 C C . ARG B 1 149 ? -7.113 10.516 -2.996 1 92.62 149 ARG B C 1
ATOM 3467 O O . ARG B 1 149 ? -7.902 9.883 -2.291 1 92.62 149 ARG B O 1
ATOM 3474 N N . ALA B 1 150 ? -5.852 10.188 -3.154 1 94.44 150 ALA B N 1
ATOM 3475 C CA . ALA B 1 150 ? -5.316 8.977 -2.537 1 94.44 150 ALA B CA 1
ATOM 3476 C C . ALA B 1 150 ? -5.242 9.125 -1.02 1 94.44 150 ALA B C 1
ATOM 3478 O O . ALA B 1 150 ? -5.344 8.133 -0.29 1 94.44 150 ALA B O 1
ATOM 3479 N N . GLY B 1 151 ? -5.094 10.336 -0.557 1 96.31 151 GLY B N 1
ATOM 3480 C CA . GLY B 1 151 ? -4.957 10.602 0.868 1 96.31 151 GLY B CA 1
ATOM 3481 C C . GLY B 1 151 ? -6.273 10.5 1.619 1 96.31 151 GLY B C 1
ATOM 3482 O O . GLY B 1 151 ? -6.285 10.312 2.838 1 96.31 151 GLY B O 1
ATOM 3483 N N . MET B 1 152 ? -7.406 10.703 0.879 1 93.69 152 MET B N 1
ATOM 3484 C CA . MET B 1 152 ? -8.75 10.547 1.425 1 93.69 152 MET B CA 1
ATOM 3485 C C . MET B 1 152 ? -8.914 11.344 2.715 1 93.69 152 MET B C 1
ATOM 3487 O O . MET B 1 152 ? -9.375 10.812 3.725 1 93.69 152 MET B O 1
ATOM 3491 N N . GLY B 1 153 ? -8.43 12.609 2.748 1 95.31 153 GLY B N 1
ATOM 3492 C CA . GLY B 1 153 ? -8.664 13.516 3.859 1 95.31 153 GLY B CA 1
ATOM 3493 C C . GLY B 1 153 ? -7.535 13.516 4.875 1 95.31 153 GLY B C 1
ATOM 3494 O O . GLY B 1 153 ? -7.547 14.297 5.828 1 95.31 153 GLY B O 1
ATOM 3495 N N . ALA B 1 154 ? -6.5 12.672 4.668 1 97.25 154 ALA B N 1
ATOM 3496 C CA . ALA B 1 154 ? -5.371 12.578 5.586 1 97.25 154 ALA B CA 1
ATOM 3497 C C . ALA B 1 154 ? -4.719 13.945 5.793 1 97.25 154 ALA B C 1
ATOM 3499 O O . ALA B 1 154 ? -4.207 14.234 6.875 1 97.25 154 ALA B O 1
ATOM 3500 N N . HIS B 1 155 ? -4.812 14.805 4.828 1 97.31 155 HIS B N 1
ATOM 3501 C CA . HIS B 1 155 ? -4.215 16.141 4.832 1 97.31 155 HIS B CA 1
ATOM 3502 C C . HIS B 1 155 ? -4.77 16.984 5.969 1 97.31 155 HIS B C 1
ATOM 3504 O O . HIS B 1 155 ? -4.129 17.953 6.398 1 97.31 155 HIS B O 1
ATOM 3510 N N . PHE B 1 156 ? -5.863 16.656 6.434 1 97.25 156 PHE B N 1
ATOM 3511 C CA . PHE B 1 156 ? -6.539 17.469 7.434 1 97.25 156 PHE B CA 1
ATOM 3512 C C . PHE B 1 156 ? -6.621 16.734 8.766 1 97.25 156 PHE B C 1
ATOM 3514 O O . PHE B 1 156 ? -7.41 17.109 9.641 1 97.25 156 PHE B O 1
ATOM 3521 N N . ARG B 1 157 ? -5.816 15.68 8.891 1 97.06 157 ARG B N 1
ATOM 3522 C CA . ARG B 1 157 ? -5.816 14.875 10.109 1 97.06 157 ARG B CA 1
ATOM 3523 C C . ARG B 1 157 ? -4.422 14.82 10.719 1 97.06 157 ARG B C 1
ATOM 3525 O O . ARG B 1 157 ? -4.281 14.648 11.938 1 97.06 157 ARG B O 1
ATOM 3532 N N . VAL B 1 158 ? -3.412 14.945 9.922 1 97.25 158 VAL B N 1
ATOM 3533 C CA . VAL B 1 158 ? -2.037 14.891 10.406 1 97.25 158 VAL B CA 1
ATOM 3534 C C . VAL B 1 158 ? -1.242 16.062 9.82 1 97.25 158 VAL B C 1
ATOM 3536 O O . VAL B 1 158 ? -1.373 16.391 8.641 1 97.25 158 VAL B O 1
ATOM 3539 N N . PRO B 1 159 ? -0.476 16.797 10.633 1 97.88 159 PRO B N 1
ATOM 3540 C CA . PRO B 1 159 ? 0.352 17.875 10.102 1 97.88 159 PRO B CA 1
ATOM 3541 C C . PRO B 1 159 ? 1.387 17.391 9.094 1 97.88 159 PRO B C 1
ATOM 3543 O O . PRO B 1 159 ? 2.084 16.406 9.344 1 97.88 159 PRO B O 1
ATOM 3546 N N . ILE B 1 160 ? 1.461 18.094 7.988 1 98.38 160 ILE B N 1
ATOM 3547 C CA . ILE B 1 160 ? 2.396 17.781 6.914 1 98.38 160 ILE B CA 1
ATOM 3548 C C . ILE B 1 160 ? 3.316 18.969 6.664 1 98.38 160 ILE B C 1
ATOM 3550 O O . ILE B 1 160 ? 2.848 20.078 6.383 1 98.38 160 ILE B O 1
ATOM 3554 N N . VAL B 1 161 ? 4.57 18.828 6.816 1 98.19 161 VAL B N 1
ATOM 3555 C CA . VAL B 1 161 ? 5.578 19.828 6.465 1 98.19 161 VAL B CA 1
ATOM 3556 C C . VAL B 1 161 ? 6.359 19.359 5.238 1 98.19 161 VAL B C 1
ATOM 3558 O O . VAL B 1 161 ? 7.051 18.344 5.285 1 98.19 161 VAL B O 1
ATOM 3561 N N . ALA B 1 162 ? 6.242 20.156 4.195 1 97 162 ALA B N 1
ATOM 3562 C CA . ALA B 1 162 ? 6.746 19.672 2.912 1 97 162 ALA B CA 1
ATOM 3563 C C . ALA B 1 162 ? 7.945 20.5 2.447 1 97 162 ALA B C 1
ATOM 3565 O O . ALA B 1 162 ? 8.258 21.531 3.031 1 97 162 ALA B O 1
ATOM 3566 N N . ASN B 1 163 ? 8.578 19.984 1.434 1 96 163 ASN B N 1
ATOM 3567 C CA . ASN B 1 163 ? 9.656 20.656 0.713 1 96 163 ASN B CA 1
ATOM 3568 C C . ASN B 1 163 ? 10.828 20.969 1.633 1 96 163 ASN B C 1
ATOM 3570 O O . ASN B 1 163 ? 11.359 22.078 1.6 1 96 163 ASN B O 1
ATOM 3574 N N . LEU B 1 164 ? 11.203 20.031 2.451 1 97.94 164 LEU B N 1
ATOM 3575 C CA . LEU B 1 164 ? 12.273 20.234 3.42 1 97.94 164 LEU B CA 1
ATOM 3576 C C . LEU B 1 164 ? 13.617 19.797 2.842 1 97.94 164 LEU B C 1
ATOM 3578 O O . LEU B 1 164 ? 13.734 18.703 2.283 1 97.94 164 LEU B O 1
ATOM 3582 N N . ASP B 1 165 ? 14.57 20.656 3.004 1 97.56 165 ASP B N 1
ATOM 3583 C CA . ASP B 1 165 ? 15.953 20.203 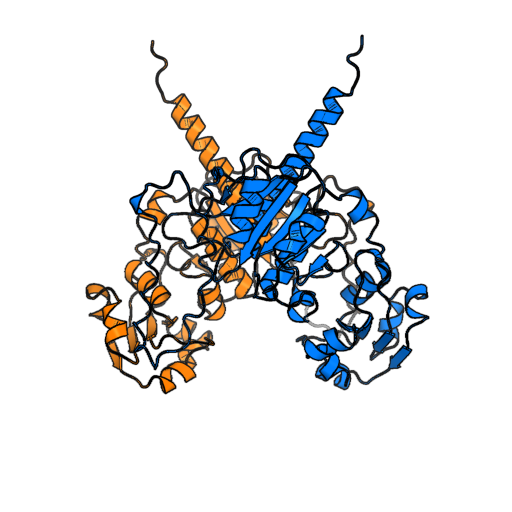2.857 1 97.56 165 ASP B CA 1
ATOM 3584 C C . ASP B 1 165 ? 16.375 19.328 4.035 1 97.56 165 ASP B C 1
ATOM 3586 O O . ASP B 1 165 ? 15.906 19.531 5.16 1 97.56 165 ASP B O 1
ATOM 3590 N N . TRP B 1 166 ? 17.281 18.406 3.77 1 96.81 166 TRP B N 1
ATOM 3591 C CA . TRP B 1 166 ? 17.703 17.484 4.82 1 96.81 166 TRP B CA 1
ATOM 3592 C C . TRP B 1 166 ? 18.297 18.234 5.996 1 96.81 166 TRP B C 1
ATOM 3594 O O . TRP B 1 166 ? 18.188 17.812 7.145 1 96.81 166 TRP B O 1
ATOM 3604 N N . GLU B 1 167 ? 18.859 19.391 5.75 1 96.62 167 GLU B N 1
ATOM 3605 C CA . GLU B 1 167 ? 19.438 20.219 6.801 1 96.62 167 GLU B CA 1
ATOM 3606 C C . GLU B 1 167 ? 18.375 20.766 7.738 1 96.62 167 GLU B C 1
ATOM 3608 O O . GLU B 1 167 ? 18.641 21.047 8.906 1 96.62 167 GLU B O 1
ATOM 3613 N N . SER B 1 168 ? 17.188 20.844 7.207 1 97.44 168 SER B N 1
ATOM 3614 C CA . SER B 1 168 ? 16.094 21.422 7.98 1 97.44 168 SER B CA 1
ATOM 3615 C C . SER B 1 168 ? 15.273 20.359 8.688 1 97.44 168 SER B C 1
ATOM 3617 O O . SER B 1 168 ? 14.484 20.656 9.586 1 97.44 168 SER B O 1
ATOM 3619 N N . VAL B 1 169 ? 15.414 19.094 8.398 1 98.12 169 VAL B N 1
ATOM 3620 C CA . VAL B 1 169 ? 14.609 18 8.922 1 98.12 169 VAL B CA 1
ATOM 3621 C C . VAL B 1 169 ? 14.773 17.922 10.438 1 98.12 169 VAL B C 1
ATOM 3623 O O . VAL B 1 169 ? 13.781 17.875 11.18 1 98.12 169 VAL B O 1
ATOM 3626 N N . PRO B 1 170 ? 16.016 18.016 10.984 1 97.62 170 PRO B N 1
ATOM 3627 C CA . PRO B 1 170 ? 16.203 17.859 12.43 1 97.62 170 PRO B CA 1
ATOM 3628 C C . PRO B 1 170 ? 15.477 18.938 13.234 1 97.62 170 PRO B C 1
ATOM 3630 O O . PRO B 1 170 ? 15.016 18.688 14.352 1 97.62 170 PRO B O 1
ATOM 3633 N N . THR B 1 171 ? 15.305 20.141 12.664 1 97.19 171 THR B N 1
ATOM 3634 C CA . THR B 1 171 ? 14.664 21.234 13.375 1 97.19 171 THR B CA 1
ATOM 3635 C C . THR B 1 171 ? 13.164 21 13.508 1 97.19 171 THR B C 1
ATOM 3637 O O . THR B 1 171 ? 12.484 21.672 14.297 1 97.19 171 THR B O 1
ATOM 3640 N N . ASN B 1 172 ? 12.656 20.062 12.75 1 97.81 172 ASN B N 1
ATOM 3641 C CA . ASN B 1 172 ? 11.234 19.734 12.797 1 97.81 172 ASN B CA 1
ATOM 3642 C C . ASN B 1 172 ? 10.969 18.5 13.656 1 97.81 172 ASN B C 1
ATOM 3644 O O . ASN B 1 172 ? 9.844 18.016 13.719 1 97.81 172 ASN B O 1
ATOM 3648 N N . LEU B 1 173 ? 12 17.969 14.211 1 98.25 173 LEU B N 1
ATOM 3649 C CA . LEU B 1 173 ? 11.898 16.766 15.047 1 98.25 173 LEU B CA 1
ATOM 3650 C C . LEU B 1 173 ? 12.094 17.109 16.516 1 98.25 173 LEU B C 1
ATOM 3652 O O . LEU B 1 173 ? 12.859 18.016 16.844 1 98.25 173 LEU B O 1
ATOM 3656 N N . PRO B 1 174 ? 11.383 16.406 17.375 1 97.19 174 PRO B N 1
ATOM 3657 C CA . PRO B 1 174 ? 11.594 16.672 18.812 1 97.19 174 PRO B CA 1
ATOM 3658 C C . PRO B 1 174 ? 12.984 16.25 19.281 1 97.19 174 PRO B C 1
ATOM 3660 O O . PRO B 1 174 ? 13.609 15.383 18.688 1 97.19 174 PRO B O 1
ATOM 3663 N N . ALA B 1 175 ? 13.352 16.844 20.375 1 95.5 175 ALA B N 1
ATOM 3664 C CA . ALA B 1 175 ? 14.633 16.5 20.984 1 95.5 175 ALA B CA 1
ATOM 3665 C C . ALA B 1 175 ? 14.648 15.047 21.453 1 95.5 175 ALA B C 1
ATOM 3667 O O . ALA B 1 175 ? 13.641 14.547 21.984 1 95.5 175 ALA B O 1
ATOM 3668 N N . GLY B 1 176 ? 15.781 14.414 21.312 1 96.19 176 GLY B N 1
ATOM 3669 C CA . GLY B 1 176 ? 15.961 13.07 21.812 1 96.19 176 GLY B CA 1
ATOM 3670 C C . GLY B 1 176 ? 15.32 12.008 20.938 1 96.19 176 GLY B C 1
ATOM 3671 O O . GLY B 1 176 ? 15.281 10.828 21.297 1 96.19 176 GLY B O 1
ATOM 3672 N N . ILE B 1 177 ? 14.906 12.383 19.766 1 97.69 177 ILE B N 1
ATOM 3673 C CA . ILE B 1 177 ? 14.203 11.469 18.875 1 97.69 177 ILE B CA 1
ATOM 3674 C C . ILE B 1 177 ? 15.188 10.461 18.297 1 97.69 177 ILE B C 1
ATOM 3676 O O . ILE B 1 177 ? 16.359 10.789 18.062 1 97.69 177 ILE B O 1
ATOM 3680 N N . GLN B 1 178 ? 14.75 9.281 18.125 1 98.19 178 GLN B N 1
ATOM 3681 C CA . GLN B 1 178 ? 15.461 8.281 17.328 1 98.19 178 GLN B CA 1
ATOM 3682 C C . GLN B 1 178 ? 14.82 8.125 15.953 1 98.19 178 GLN B C 1
ATOM 3684 O O . GLN B 1 178 ? 13.602 7.965 15.836 1 98.19 178 GLN B O 1
ATOM 3689 N N . VAL B 1 179 ? 15.672 8.25 14.938 1 98.56 179 VAL B N 1
ATOM 3690 C CA . VAL B 1 179 ? 15.172 8.141 13.57 1 98.56 179 VAL B CA 1
ATOM 3691 C C . VAL B 1 179 ? 15.586 6.789 12.977 1 98.56 179 VAL B C 1
ATOM 3693 O O . VAL B 1 179 ? 16.781 6.496 12.852 1 98.56 179 VAL B O 1
ATOM 3696 N N . CYS B 1 180 ? 14.656 5.992 12.648 1 98.62 180 CYS B N 1
ATOM 3697 C CA . CYS B 1 180 ? 14.891 4.711 12 1 98.62 180 CYS B CA 1
ATOM 3698 C C . CYS B 1 180 ? 14.602 4.797 10.508 1 98.62 180 CYS B C 1
ATOM 3700 O O . CYS B 1 180 ? 13.914 5.715 10.055 1 98.62 180 CYS B O 1
ATOM 3702 N N . VAL B 1 181 ? 15.203 3.867 9.797 1 97.94 181 VAL B N 1
ATOM 3703 C CA . VAL B 1 181 ? 14.984 3.842 8.352 1 97.94 181 VAL B CA 1
ATOM 3704 C C . VAL B 1 181 ? 14.43 2.48 7.941 1 97.94 181 VAL B C 1
ATOM 3706 O O . VAL B 1 181 ? 14.891 1.444 8.43 1 97.94 181 VAL B O 1
ATOM 3709 N N . ALA B 1 182 ? 13.344 2.494 7.078 1 96.38 182 ALA B N 1
ATOM 3710 C CA . ALA B 1 182 ? 12.805 1.245 6.551 1 96.38 182 ALA B CA 1
ATOM 3711 C C . ALA B 1 182 ? 13.68 0.703 5.422 1 96.38 182 ALA B C 1
ATOM 3713 O O . ALA B 1 182 ? 14.078 1.448 4.523 1 96.38 182 ALA B O 1
ATOM 3714 N N . ASP B 1 183 ? 13.906 -0.577 5.469 1 89.56 183 ASP B N 1
ATOM 3715 C CA . ASP B 1 183 ? 14.812 -1.218 4.52 1 89.56 183 ASP B CA 1
ATOM 3716 C C . ASP B 1 183 ? 14.367 -2.645 4.211 1 89.56 183 ASP B C 1
ATOM 3718 O O . ASP B 1 183 ? 13.531 -3.207 4.922 1 89.56 183 ASP B O 1
ATOM 3722 N N . ASN B 1 184 ? 14.75 -3.152 3.057 1 84.12 184 ASN B N 1
ATOM 3723 C CA . ASN B 1 184 ? 14.414 -4.535 2.742 1 84.12 184 ASN B CA 1
ATOM 3724 C C . ASN B 1 184 ? 15.664 -5.406 2.623 1 84.12 184 ASN B C 1
ATOM 3726 O O . ASN B 1 184 ? 15.57 -6.582 2.268 1 84.12 184 ASN B O 1
ATOM 3730 N N . ASP B 1 185 ? 16.797 -4.801 2.889 1 77.81 185 ASP B N 1
ATOM 3731 C CA . ASP B 1 185 ? 18.031 -5.574 2.848 1 77.81 185 ASP B CA 1
ATOM 3732 C C . ASP B 1 185 ? 18.188 -6.422 4.105 1 77.81 185 ASP B C 1
ATOM 3734 O O . ASP B 1 185 ? 18.609 -5.918 5.152 1 77.81 185 ASP B O 1
ATOM 3738 N N . ASP B 1 186 ? 17.875 -7.68 3.895 1 72.06 186 ASP B N 1
ATOM 3739 C CA . ASP B 1 186 ? 17.828 -8.602 5.023 1 72.06 186 ASP B CA 1
ATOM 3740 C C . ASP B 1 186 ? 19.234 -8.969 5.496 1 72.06 186 ASP B C 1
ATOM 3742 O O . ASP B 1 186 ? 20.016 -9.547 4.746 1 72.06 186 ASP B O 1
ATOM 3746 N N . PRO B 1 187 ? 19.531 -8.578 6.629 1 67.75 187 PRO B N 1
ATOM 3747 C CA . PRO B 1 187 ? 20.859 -8.875 7.156 1 67.75 187 PRO B CA 1
ATOM 3748 C C . PRO B 1 187 ? 21.156 -10.375 7.199 1 67.75 187 PRO B C 1
ATOM 3750 O O . PRO B 1 187 ? 22.328 -10.781 7.168 1 67.75 187 PRO B O 1
ATOM 3753 N N . ASP B 1 188 ? 20.109 -11.156 7.363 1 64.94 188 ASP B N 1
ATOM 3754 C CA . ASP B 1 188 ? 20.297 -12.594 7.52 1 64.94 188 ASP B CA 1
ATOM 3755 C C . ASP B 1 188 ? 20.281 -13.297 6.164 1 64.94 188 ASP B C 1
ATOM 3757 O O . ASP B 1 188 ? 20.469 -14.516 6.09 1 64.94 188 ASP B O 1
ATOM 3761 N N . ALA B 1 189 ? 20 -12.5 5.164 1 63.62 189 ALA B N 1
ATOM 3762 C CA . ALA B 1 189 ? 19.969 -13.156 3.855 1 63.62 189 ALA B CA 1
ATOM 3763 C C . ALA B 1 189 ? 21.375 -13.617 3.449 1 63.62 189 ALA B C 1
ATOM 3765 O O . ALA B 1 189 ? 22.359 -12.945 3.736 1 63.62 189 ALA B O 1
ATOM 3766 N N . PRO B 1 190 ? 21.453 -14.945 3.047 1 54.72 190 PRO B N 1
ATOM 3767 C CA . PRO B 1 190 ? 22.781 -15.383 2.609 1 54.72 190 PRO B CA 1
ATOM 3768 C C . PRO B 1 190 ? 23.438 -14.414 1.636 1 54.72 190 PRO B C 1
ATOM 3770 O O . PRO B 1 190 ? 22.734 -13.734 0.869 1 54.72 190 PRO B O 1
ATOM 3773 N N . ALA B 1 191 ? 24.625 -13.906 1.95 1 46.91 191 ALA B N 1
ATOM 3774 C CA . ALA B 1 191 ? 25.438 -12.938 1.221 1 46.91 191 ALA B CA 1
ATOM 3775 C C . ALA B 1 191 ? 25.172 -13.016 -0.28 1 46.91 191 ALA B C 1
ATOM 3777 O O . ALA B 1 191 ? 25.406 -12.055 -1.012 1 46.91 191 ALA B O 1
ATOM 3778 N N . GLY B 1 192 ? 24.969 -14.008 -0.989 1 43.12 192 GLY B N 1
ATOM 3779 C CA . GLY B 1 192 ? 24.984 -14.156 -2.436 1 43.12 192 GLY B CA 1
ATOM 3780 C C . GLY B 1 192 ? 23.766 -13.578 -3.107 1 43.12 192 GLY B C 1
ATOM 3781 O O . GLY B 1 192 ? 23.672 -13.562 -4.336 1 43.12 192 GLY B O 1
ATOM 3782 N N . THR B 1 193 ? 22.75 -13.477 -2.422 1 40.72 193 THR B N 1
ATOM 3783 C CA . THR B 1 193 ? 21.5 -13.18 -3.119 1 40.72 193 THR B CA 1
ATOM 3784 C C . THR B 1 193 ? 21.344 -11.68 -3.312 1 40.72 193 THR B C 1
ATOM 3786 O O . THR B 1 193 ? 20.25 -11.203 -3.656 1 40.72 193 THR B O 1
ATOM 3789 N N . ALA B 1 194 ? 22.188 -10.938 -2.805 1 40 194 ALA B N 1
ATOM 3790 C CA . ALA B 1 194 ? 22.031 -9.5 -3.043 1 40 194 ALA B CA 1
ATOM 3791 C C . ALA B 1 194 ? 22.141 -9.18 -4.531 1 40 194 ALA B C 1
ATOM 3793 O O . ALA B 1 194 ? 23.234 -9.195 -5.102 1 40 194 ALA B O 1
ATOM 3794 N N . GLY B 1 195 ? 21.422 -9.656 -5.449 1 34.31 195 GLY B N 1
ATOM 3795 C CA . GLY B 1 195 ? 21.484 -9.203 -6.828 1 34.31 195 GLY B CA 1
ATOM 3796 C C . GLY B 1 195 ? 21.406 -7.691 -6.965 1 34.31 195 GLY B C 1
ATOM 3797 O O . GLY B 1 195 ? 20.328 -7.145 -7.234 1 34.31 195 GLY B O 1
ATOM 3798 N N . SER B 1 196 ? 21.984 -7.004 -6.195 1 33.94 196 SER B N 1
ATOM 3799 C CA . SER B 1 196 ? 22.047 -5.613 -6.629 1 33.94 196 SER B CA 1
ATOM 3800 C C . SER B 1 196 ? 22.594 -5.496 -8.039 1 33.94 196 SER B C 1
ATOM 3802 O O . SER B 1 196 ? 23.703 -5.977 -8.32 1 33.94 196 SER B O 1
ATOM 3804 N N . ALA B 1 197 ? 21.828 -5.508 -9.117 1 31.61 197 ALA B N 1
ATOM 3805 C CA . ALA B 1 197 ? 22.438 -5.121 -10.391 1 31.61 197 ALA B CA 1
ATOM 3806 C C . ALA B 1 197 ? 23.453 -4 -10.188 1 31.61 197 ALA B C 1
ATOM 3808 O O . ALA B 1 197 ? 23.188 -3.037 -9.469 1 31.61 197 ALA B O 1
ATOM 3809 N N . PRO B 1 198 ? 24.672 -4.297 -10.359 1 30.28 198 PRO B N 1
ATOM 3810 C CA . PRO B 1 198 ? 25.656 -3.205 -10.344 1 30.28 198 PRO B CA 1
ATOM 3811 C C . PRO B 1 198 ? 25.219 -2.016 -11.203 1 30.28 198 PRO B C 1
ATOM 3813 O O . PRO B 1 198 ? 24.578 -2.195 -12.234 1 30.28 198 PRO B O 1
ATOM 3816 N N . ALA B 1 199 ? 25.016 -0.897 -10.727 1 31 199 ALA B N 1
ATOM 3817 C CA . ALA B 1 199 ? 24.844 0.341 -11.484 1 31 199 ALA B CA 1
ATOM 3818 C C . ALA B 1 199 ? 25.75 0.355 -12.719 1 31 199 ALA B C 1
ATOM 3820 O O . ALA B 1 199 ? 26.938 0.037 -12.633 1 31 199 ALA B O 1
ATOM 3821 N N . SER B 1 200 ? 25.266 0.06 -13.945 1 29.92 200 SER B N 1
ATOM 3822 C CA . SER B 1 200 ? 26.016 0.173 -15.188 1 29.92 200 SER B CA 1
ATOM 3823 C C . SER B 1 200 ? 26.938 1.391 -15.164 1 29.92 200 SER B C 1
ATOM 3825 O O . SER B 1 200 ? 26.516 2.492 -14.812 1 29.92 200 SER B O 1
ATOM 3827 N N . PRO B 1 201 ? 28.203 1.245 -15.266 1 30.27 201 PRO B N 1
ATOM 3828 C CA . PRO B 1 201 ? 29.125 2.387 -15.359 1 30.27 201 PRO B CA 1
ATOM 3829 C C . PRO B 1 201 ? 28.828 3.289 -16.547 1 30.27 201 PRO B C 1
ATOM 3831 O O . PRO B 1 201 ? 28.562 2.797 -17.656 1 30.27 201 PRO B O 1
ATOM 3834 N N . LYS B 1 202 ? 28.266 4.5 -16.422 1 31.86 202 LYS B N 1
ATOM 3835 C CA . LYS B 1 202 ? 28.078 5.523 -17.453 1 31.86 202 LYS B CA 1
ATOM 3836 C C . LYS B 1 202 ? 29.312 5.652 -18.328 1 31.86 202 LYS B C 1
ATOM 3838 O O . LYS B 1 202 ? 30.438 5.535 -17.844 1 31.86 202 LYS B O 1
ATOM 3843 N N . PRO B 1 203 ? 29.219 5.535 -19.562 1 32.88 203 PRO B N 1
ATOM 3844 C CA . PRO B 1 203 ? 30.344 5.695 -20.484 1 32.88 203 PRO B CA 1
ATOM 3845 C C . PRO B 1 203 ? 31.094 7.012 -20.281 1 32.88 203 PRO B C 1
ATOM 3847 O O . PRO B 1 203 ? 30.5 7.996 -19.828 1 32.88 203 PRO B O 1
ATOM 3850 N N . PRO B 1 204 ? 32.469 7.027 -20.219 1 32.12 204 PRO B N 1
ATOM 3851 C CA . PRO B 1 204 ? 33.281 8.234 -20.031 1 32.12 204 PRO B CA 1
ATOM 3852 C C . PRO B 1 204 ? 33.062 9.266 -21.125 1 32.12 204 PRO B C 1
ATOM 3854 O O . PRO B 1 204 ? 33.219 8.953 -22.312 1 32.12 204 PRO B O 1
ATOM 3857 N N . VAL B 1 205 ? 32.062 10.062 -21.094 1 29.36 205 VAL B N 1
ATOM 3858 C CA . VAL B 1 205 ? 31.922 11.164 -22.047 1 29.36 205 VAL B CA 1
ATOM 3859 C C . VAL B 1 205 ? 33.25 11.922 -22.125 1 29.36 205 VAL B C 1
ATOM 3861 O O . VAL B 1 205 ? 34 11.992 -21.156 1 29.36 205 VAL B O 1
ATOM 3864 N N . LYS B 1 206 ? 33.719 12.266 -23.281 1 32.84 206 LYS B N 1
ATOM 3865 C CA . LYS B 1 206 ? 34.938 12.961 -23.719 1 32.84 206 LYS B CA 1
ATOM 3866 C C . LYS B 1 206 ? 35.125 14.266 -22.953 1 32.84 206 LYS B C 1
ATOM 3868 O O . LYS B 1 206 ? 34.156 15.008 -22.734 1 32.84 206 LYS B O 1
ATOM 3873 N N . PRO B 1 207 ? 36.406 14.539 -22.328 1 29.97 207 PRO B N 1
ATOM 3874 C CA . PRO B 1 207 ? 36.75 15.703 -21.5 1 29.97 207 PRO B CA 1
ATOM 3875 C C . PRO B 1 207 ? 36.625 17.016 -22.25 1 29.97 207 PRO B C 1
ATOM 3877 O O . PRO B 1 207 ? 37.25 17.203 -23.297 1 29.97 207 PRO B O 1
ATOM 3880 N N . SER B 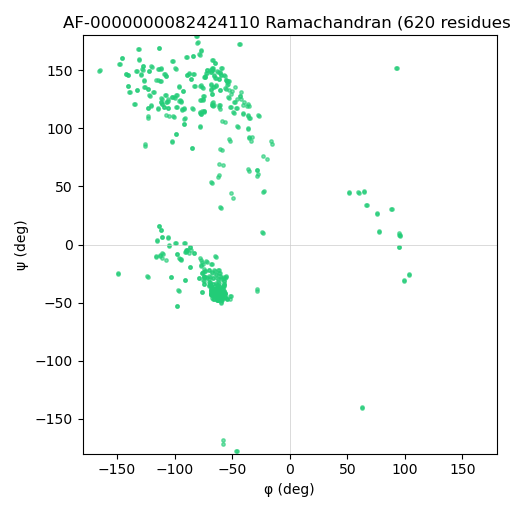1 208 ? 35.531 17.578 -22.656 1 33.19 208 SER B N 1
ATOM 3881 C CA . SER B 1 208 ? 35.688 18.875 -23.297 1 33.19 208 SER B CA 1
ATOM 3882 C C . SER B 1 208 ? 36.656 19.766 -22.531 1 33.19 208 SER B C 1
ATOM 3884 O O . SER B 1 208 ? 36.875 19.562 -21.328 1 33.19 208 SER B O 1
ATOM 3886 N N . PRO B 1 209 ? 37.094 21.031 -23.047 1 33.31 209 PRO B N 1
ATOM 3887 C CA . PRO B 1 209 ? 38.219 21.844 -22.578 1 33.31 209 PRO B CA 1
ATOM 3888 C C . PRO B 1 209 ? 38.25 21.984 -21.047 1 33.31 209 PRO B C 1
ATOM 3890 O O . PRO B 1 209 ? 37.25 21.734 -20.391 1 33.31 209 PRO B O 1
ATOM 3893 N N . LYS B 1 210 ? 39.375 22.859 -20.609 1 32.03 210 LYS B N 1
ATOM 3894 C CA . LYS B 1 210 ? 39.938 23 -19.281 1 32.03 210 LYS B CA 1
ATOM 3895 C C . LYS B 1 210 ? 38.875 23.5 -18.297 1 32.03 210 LYS B C 1
ATOM 3897 O O . LYS B 1 210 ? 38.656 24.703 -18.172 1 32.03 210 LYS B O 1
ATOM 3902 N N . ALA B 1 211 ? 37.688 23.156 -18.469 1 28.81 211 ALA B N 1
ATOM 3903 C CA . ALA B 1 211 ? 36.812 23.859 -17.531 1 28.81 211 ALA B CA 1
ATOM 3904 C C . ALA B 1 211 ? 37.438 23.891 -16.125 1 28.81 211 ALA B C 1
ATOM 3906 O O . ALA B 1 211 ? 38.094 22.953 -15.719 1 28.81 211 ALA B O 1
ATOM 3907 N N . ALA B 1 212 ? 37.531 25.109 -15.523 1 34.16 212 ALA B N 1
ATOM 3908 C CA . ALA B 1 212 ? 38.094 25.406 -14.211 1 34.16 212 ALA B CA 1
ATOM 3909 C C . ALA B 1 212 ? 37.781 24.297 -13.219 1 34.16 212 ALA B C 1
ATOM 3911 O O . ALA B 1 212 ? 36.719 23.656 -13.297 1 34.16 212 ALA B O 1
ATOM 3912 N N . PRO B 1 213 ? 38.844 23.656 -12.633 1 32.81 213 PRO B N 1
ATOM 3913 C CA . PRO B 1 213 ? 38.594 22.609 -11.648 1 32.81 213 PRO B CA 1
ATOM 3914 C C . PRO B 1 213 ? 37.375 22.922 -10.758 1 32.81 213 PRO B C 1
ATOM 3916 O O . PRO B 1 213 ? 37.344 23.969 -10.102 1 32.81 213 PRO B O 1
ATOM 3919 N N . GLU B 1 214 ? 36.25 22.969 -11.328 1 32.38 214 GLU B N 1
ATOM 3920 C CA . GLU B 1 214 ? 35.25 23.062 -10.266 1 32.38 214 GLU B CA 1
ATOM 3921 C C . GLU B 1 214 ? 35.656 22.266 -9.039 1 32.38 214 GLU B C 1
ATOM 3923 O O . GLU B 1 214 ? 36.094 21.125 -9.148 1 32.38 214 GLU B O 1
ATOM 3928 N N . HIS B 1 215 ? 36.312 22.938 -8.156 1 31.42 215 HIS B N 1
ATOM 3929 C CA . HIS B 1 215 ? 36.5 22.359 -6.84 1 31.42 215 HIS B CA 1
ATOM 3930 C C . HIS B 1 215 ? 35.375 21.406 -6.48 1 31.42 215 HIS B C 1
ATOM 3932 O O . HIS B 1 215 ? 34.219 21.828 -6.367 1 31.42 215 HIS B O 1
ATOM 3938 N N . GLU B 1 216 ? 35.219 20.406 -7.293 1 34.28 216 GLU B N 1
ATOM 3939 C CA . GLU B 1 216 ? 34.438 19.359 -6.648 1 34.28 216 GLU B CA 1
ATOM 3940 C C . GLU B 1 216 ? 34.625 19.359 -5.137 1 34.28 216 GLU B C 1
ATOM 3942 O O . GLU B 1 216 ? 35.75 19.188 -4.656 1 34.28 216 GLU B O 1
ATOM 3947 N N . ASP B 1 217 ? 34.219 20.391 -4.508 1 32.84 217 ASP B N 1
ATOM 3948 C CA . ASP B 1 217 ? 34.219 20.266 -3.055 1 32.84 217 ASP B CA 1
ATOM 3949 C C . ASP B 1 217 ? 34.156 18.797 -2.629 1 32.84 217 ASP B C 1
ATOM 3951 O O . ASP B 1 217 ? 33.219 18.078 -2.971 1 32.84 217 ASP B O 1
ATOM 3955 N N . GLU B 1 218 ? 35.25 18.125 -2.742 1 35.47 218 GLU B N 1
ATOM 3956 C CA . GLU B 1 218 ? 35.531 16.922 -1.985 1 35.47 218 GLU B CA 1
ATOM 3957 C C . GLU B 1 218 ? 34.719 16.859 -0.695 1 35.47 218 GLU B C 1
ATOM 3959 O O . GLU B 1 218 ? 35.25 17.156 0.384 1 35.47 218 GLU B O 1
ATOM 3964 N N . GLU B 1 219 ? 33.844 17.656 -0.534 1 36.19 219 GLU B N 1
ATOM 3965 C CA . GLU B 1 219 ? 33.156 17.203 0.665 1 36.19 219 GLU B CA 1
ATOM 3966 C C . GLU B 1 219 ? 33.125 15.68 0.763 1 36.19 219 GLU B C 1
ATOM 3968 O O . GLU B 1 219 ? 32.75 15 -0.182 1 36.19 219 GLU B O 1
ATOM 3973 N N . GLY B 1 220 ? 34.094 15.102 1.423 1 37.72 220 GLY B N 1
ATOM 3974 C CA . GLY B 1 220 ? 34.344 13.703 1.752 1 37.72 220 GLY B CA 1
ATOM 3975 C C . GLY B 1 220 ? 33.094 12.844 1.581 1 37.72 220 GLY B C 1
ATOM 3976 O O . GLY B 1 220 ? 32.031 13.156 2.125 1 37.72 220 GLY B O 1
ATOM 3977 N N . ALA B 1 221 ? 32.875 12.32 0.436 1 44.16 221 ALA B N 1
ATOM 3978 C CA . ALA B 1 221 ? 31.938 11.195 0.386 1 44.16 221 ALA B CA 1
ATOM 3979 C C . ALA B 1 221 ? 31.844 10.5 1.743 1 44.16 221 ALA B C 1
ATOM 3981 O O . ALA B 1 221 ? 32.688 9.672 2.086 1 44.16 221 ALA B O 1
ATOM 3982 N N . ALA B 1 222 ? 31.719 11.352 2.836 1 49.44 222 ALA B N 1
ATOM 3983 C CA . ALA B 1 222 ? 31.594 10.758 4.164 1 49.44 222 ALA B CA 1
ATOM 3984 C C . ALA B 1 222 ? 30.969 9.375 4.094 1 49.44 222 ALA B C 1
ATOM 3986 O O . ALA B 1 222 ? 29.938 9.188 3.439 1 49.44 222 ALA B O 1
ATOM 3987 N N . ALA B 1 223 ? 31.656 8.281 4.367 1 66.75 223 ALA B N 1
ATOM 3988 C CA . ALA B 1 223 ? 31.281 6.871 4.445 1 66.75 223 ALA B CA 1
ATOM 3989 C C . ALA B 1 223 ? 29.875 6.711 4.996 1 66.75 223 ALA B C 1
ATOM 3991 O O . ALA B 1 223 ? 29.5 7.387 5.957 1 66.75 223 ALA B O 1
ATOM 3992 N N . ILE B 1 224 ? 28.922 6.312 4.113 1 76.75 224 ILE B N 1
ATOM 3993 C CA . ILE B 1 224 ? 27.594 5.953 4.609 1 76.75 224 ILE B CA 1
ATOM 3994 C C . ILE B 1 224 ? 27.734 5.164 5.91 1 76.75 224 ILE B C 1
ATOM 3996 O O . ILE B 1 224 ? 28.422 4.152 5.961 1 76.75 224 ILE B O 1
ATOM 4000 N N . PRO B 1 225 ? 27.266 5.816 6.922 1 85.44 225 PRO B N 1
ATOM 4001 C CA . PRO B 1 225 ? 27.391 5.137 8.219 1 85.44 225 PRO B CA 1
ATOM 4002 C C . PRO B 1 225 ? 26.75 3.75 8.219 1 85.44 225 PRO B C 1
ATOM 4004 O O . PRO B 1 225 ? 25.797 3.506 7.484 1 85.44 225 PRO B O 1
ATOM 4007 N N . GLU B 1 226 ? 27.391 2.869 8.883 1 87.5 226 GLU B N 1
ATOM 4008 C CA . GLU B 1 226 ? 26.812 1.544 9.086 1 87.5 226 GLU B CA 1
ATOM 4009 C C . GLU B 1 226 ? 25.734 1.57 10.172 1 87.5 226 GLU B C 1
ATOM 4011 O O . GLU B 1 226 ? 26 1.986 11.305 1 87.5 226 GLU B O 1
ATOM 4016 N N . LEU B 1 227 ? 24.531 1.363 9.836 1 93.31 227 LEU B N 1
ATOM 4017 C CA . LEU B 1 227 ? 23.422 1.294 10.781 1 93.31 227 LEU B CA 1
ATOM 4018 C C . LEU B 1 227 ? 23.109 -0.153 11.148 1 93.31 227 LEU B C 1
ATOM 4020 O O . LEU B 1 227 ? 23.125 -1.035 10.289 1 93.31 227 LEU B O 1
ATOM 4024 N N . ALA B 1 228 ? 22.891 -0.349 12.422 1 95 228 ALA B N 1
ATOM 4025 C CA . ALA B 1 228 ? 22.422 -1.672 12.836 1 95 228 ALA B CA 1
ATOM 4026 C C . ALA B 1 228 ? 21.062 -2 12.203 1 95 228 ALA B C 1
ATOM 4028 O O . ALA B 1 228 ? 20.219 -1.12 12.047 1 95 228 ALA B O 1
ATOM 4029 N N . ALA B 1 229 ? 20.969 -3.26 11.859 1 96 229 ALA B N 1
ATOM 4030 C CA . ALA B 1 229 ? 19.734 -3.721 11.219 1 96 229 ALA B CA 1
ATOM 4031 C C . ALA B 1 229 ? 18.969 -4.68 12.133 1 96 229 ALA B C 1
ATOM 4033 O O . ALA B 1 229 ? 19.578 -5.48 12.844 1 96 229 ALA B O 1
ATOM 4034 N N . GLN B 1 230 ? 17.703 -4.535 12.117 1 96.69 230 GLN B N 1
ATOM 4035 C CA . GLN B 1 230 ? 16.828 -5.484 12.781 1 96.69 230 GLN B CA 1
ATOM 4036 C C . GLN B 1 230 ? 15.516 -5.656 12.023 1 96.69 230 GLN B C 1
ATOM 4038 O O . GLN B 1 230 ? 15.172 -4.832 11.164 1 96.69 230 GLN B O 1
ATOM 4043 N N . HIS B 1 231 ? 14.859 -6.699 12.281 1 97.19 231 HIS B N 1
ATOM 4044 C CA . HIS B 1 231 ? 13.539 -6.867 11.68 1 97.19 231 HIS B CA 1
ATOM 4045 C C . HIS B 1 231 ? 12.547 -5.84 12.227 1 97.19 231 HIS B C 1
ATOM 4047 O O . HIS B 1 231 ? 12.602 -5.488 13.406 1 97.19 231 HIS B O 1
ATOM 4053 N N . TYR B 1 232 ? 11.617 -5.492 11.422 1 97.62 232 TYR B N 1
ATOM 4054 C CA . TYR B 1 232 ? 10.695 -4.402 11.727 1 97.62 232 TYR B CA 1
ATOM 4055 C C . TYR B 1 232 ? 9.82 -4.746 12.93 1 97.62 232 TYR B C 1
ATOM 4057 O O . TYR B 1 232 ? 9.281 -3.855 13.586 1 97.62 232 TYR B O 1
ATOM 4065 N N . TYR B 1 233 ? 9.68 -6.012 13.188 1 96.88 233 TYR B N 1
ATOM 4066 C CA . TYR B 1 233 ? 8.781 -6.434 14.258 1 96.88 233 TYR B CA 1
ATOM 4067 C C . TYR B 1 233 ? 9.523 -6.539 15.586 1 96.88 233 TYR B C 1
ATOM 4069 O O . TYR B 1 233 ? 8.914 -6.816 16.625 1 96.88 233 TYR B O 1
ATOM 4077 N N . GLU B 1 234 ? 10.812 -6.383 15.531 1 96.62 234 GLU B N 1
ATOM 4078 C CA . GLU B 1 234 ? 11.594 -6.316 16.766 1 96.62 234 GLU B CA 1
ATOM 4079 C C . GLU B 1 234 ? 11.461 -4.945 17.422 1 96.62 234 GLU B C 1
ATOM 4081 O O . GLU B 1 234 ? 11.062 -3.977 16.781 1 96.62 234 GLU B O 1
ATOM 4086 N N . ASP B 1 235 ? 11.867 -4.848 18.625 1 96.31 235 ASP B N 1
ATOM 4087 C CA . ASP B 1 235 ? 11.672 -3.652 19.438 1 96.31 235 ASP B CA 1
ATOM 4088 C C . ASP B 1 235 ? 12.461 -2.471 18.891 1 96.31 235 ASP B C 1
ATOM 4090 O O . ASP B 1 235 ? 13.688 -2.527 18.797 1 96.31 235 ASP B O 1
ATOM 4094 N N . TRP B 1 236 ? 11.734 -1.368 18.516 1 97.38 236 TRP B N 1
ATOM 4095 C CA . TRP B 1 236 ? 12.445 -0.199 18 1 97.38 236 TRP B CA 1
ATOM 4096 C C . TRP B 1 236 ? 11.695 1.084 18.344 1 97.38 236 TRP B C 1
ATOM 4098 O O . TRP B 1 236 ? 12.289 2.166 18.375 1 97.38 236 TRP B O 1
ATOM 4108 N N . ALA B 1 237 ? 10.383 0.981 18.531 1 97.06 237 ALA B N 1
ATOM 4109 C CA . ALA B 1 237 ? 9.555 2.178 18.656 1 97.06 237 ALA B CA 1
ATOM 4110 C C . ALA B 1 237 ? 9.547 2.686 20.094 1 97.06 237 ALA B C 1
ATOM 4112 O O . ALA B 1 237 ? 8.641 2.375 20.875 1 97.06 237 ALA B O 1
ATOM 4113 N N . ARG B 1 238 ? 10.516 3.428 20.484 1 94.69 238 ARG B N 1
ATOM 4114 C CA . ARG B 1 238 ? 10.602 4.113 21.781 1 94.69 238 ARG B CA 1
ATOM 4115 C C . ARG B 1 238 ? 10.391 5.617 21.609 1 94.69 238 ARG B C 1
ATOM 4117 O O . ARG B 1 238 ? 11.133 6.277 20.891 1 94.69 238 ARG B O 1
ATOM 4124 N N . ALA B 1 239 ? 9.461 6.164 22.25 1 94.12 239 ALA B N 1
ATOM 4125 C CA . ALA B 1 239 ? 9.008 7.543 22.078 1 94.12 239 ALA B CA 1
ATOM 4126 C C . ALA B 1 239 ? 10.086 8.531 22.5 1 94.12 239 ALA B C 1
ATOM 4128 O O . ALA B 1 239 ? 10.758 8.328 23.516 1 94.12 239 ALA B O 1
ATOM 4129 N N . PRO B 1 240 ? 10.352 9.555 21.766 1 97.44 240 PRO B N 1
ATOM 4130 C CA . PRO B 1 240 ? 9.828 9.852 20.422 1 97.44 240 PRO B CA 1
ATOM 4131 C C . PRO B 1 240 ? 10.609 9.148 19.312 1 97.44 240 PRO B C 1
ATOM 4133 O O . PRO B 1 240 ? 11.828 8.977 19.422 1 97.44 240 PRO B O 1
ATOM 4136 N N . VAL B 1 241 ? 9.93 8.797 18.312 1 98.62 241 VAL B N 1
ATOM 4137 C CA . VAL B 1 241 ? 10.602 8.031 17.281 1 98.62 241 VAL B CA 1
ATOM 4138 C C . VAL B 1 241 ? 10.086 8.461 15.906 1 98.62 241 VAL B C 1
ATOM 4140 O O . VAL B 1 241 ? 8.938 8.898 15.773 1 98.62 241 VAL B O 1
ATOM 4143 N N . ALA B 1 242 ? 10.906 8.43 14.922 1 98.81 242 ALA B N 1
ATOM 4144 C CA . ALA B 1 242 ? 10.539 8.703 13.531 1 98.81 242 ALA B CA 1
ATOM 4145 C C . ALA B 1 242 ? 11 7.582 12.609 1 98.81 242 ALA B C 1
ATOM 4147 O O . ALA B 1 242 ? 11.969 6.883 12.914 1 98.81 242 ALA B O 1
ATOM 4148 N N . VAL B 1 243 ? 10.336 7.449 11.555 1 98.69 243 VAL B N 1
ATOM 4149 C CA . VAL B 1 243 ? 10.734 6.477 10.539 1 98.69 243 VAL B CA 1
ATOM 4150 C C . VAL B 1 243 ? 10.867 7.164 9.188 1 98.69 243 VAL B C 1
ATOM 4152 O O . VAL B 1 243 ? 10.031 7.988 8.812 1 98.69 243 VAL B O 1
ATOM 4155 N N . VAL B 1 244 ? 11.938 6.832 8.5 1 98.75 244 VAL B N 1
ATOM 4156 C CA . VAL B 1 244 ? 12.148 7.316 7.141 1 98.75 244 VAL B CA 1
ATOM 4157 C C . VAL B 1 244 ? 11.727 6.25 6.137 1 98.75 244 VAL B C 1
ATOM 4159 O O . VAL B 1 244 ? 12.133 5.09 6.242 1 98.75 244 VAL B O 1
ATOM 4162 N N . ILE B 1 245 ? 10.891 6.633 5.172 1 98.25 245 ILE B N 1
ATOM 4163 C CA . ILE B 1 245 ? 10.5 5.789 4.047 1 98.25 245 ILE B CA 1
ATOM 4164 C C . ILE B 1 245 ? 11.086 6.344 2.754 1 98.25 245 ILE B C 1
ATOM 4166 O O . ILE B 1 245 ? 10.883 7.512 2.424 1 98.25 245 ILE B O 1
ATOM 4170 N N . GLY B 1 246 ? 11.797 5.492 2.053 1 96.19 246 GLY B N 1
ATOM 4171 C CA . GLY B 1 246 ? 12.422 5.898 0.805 1 96.19 246 GLY B CA 1
ATOM 4172 C C . GLY B 1 246 ? 11.492 5.812 -0.387 1 96.19 246 GLY B C 1
ATOM 4173 O O . GLY B 1 246 ? 10.492 5.098 -0.346 1 96.19 246 GLY B O 1
ATOM 4174 N N . GLY B 1 247 ? 11.875 6.508 -1.451 1 91.44 247 GLY B N 1
ATOM 4175 C CA . GLY B 1 247 ? 11.102 6.523 -2.684 1 91.44 247 GLY B CA 1
ATOM 4176 C C . GLY B 1 247 ? 11.328 5.293 -3.545 1 91.44 247 GLY B C 1
ATOM 4177 O O . GLY B 1 247 ? 12.172 4.453 -3.225 1 91.44 247 GLY B O 1
ATOM 4178 N N . GLU B 1 248 ? 10.578 5.129 -4.66 1 81.81 248 GLU B N 1
ATOM 4179 C CA . GLU B 1 248 ? 10.508 3.965 -5.539 1 81.81 248 GLU B CA 1
ATOM 4180 C C . GLU B 1 248 ? 11.797 3.799 -6.336 1 81.81 248 GLU B C 1
ATOM 4182 O O . GLU B 1 248 ? 12.211 2.676 -6.633 1 81.81 248 GLU B O 1
ATOM 4187 N N . THR B 1 249 ? 12.445 4.887 -6.664 1 77.44 249 THR B N 1
ATOM 4188 C CA . THR B 1 249 ? 13.547 4.82 -7.617 1 77.44 249 THR B CA 1
ATOM 4189 C C . THR B 1 249 ? 14.891 4.738 -6.895 1 77.44 249 THR B C 1
ATOM 4191 O O . THR B 1 249 ? 15.703 3.859 -7.18 1 77.44 249 THR B O 1
ATOM 4194 N N . HIS B 1 250 ? 15.047 5.477 -5.824 1 77.94 250 HIS B N 1
ATOM 4195 C CA . HIS B 1 250 ? 16.391 5.641 -5.262 1 77.94 250 HIS B CA 1
ATOM 4196 C C . HIS B 1 250 ? 16.469 5.047 -3.861 1 77.94 250 HIS B C 1
ATOM 4198 O O . HIS B 1 250 ? 17.562 4.836 -3.336 1 77.94 250 HIS B O 1
ATOM 4204 N N . GLY B 1 251 ? 15.297 4.723 -3.389 1 86.19 251 GLY B N 1
ATOM 4205 C CA . GLY B 1 251 ? 15.312 4.242 -2.016 1 86.19 251 GLY B CA 1
ATOM 4206 C C . GLY B 1 251 ? 15.797 5.285 -1.023 1 86.19 251 GLY B C 1
ATOM 4207 O O . GLY B 1 251 ? 15.383 6.445 -1.091 1 86.19 251 GLY B O 1
ATOM 4208 N N . LEU B 1 252 ? 16.578 4.852 -0.083 1 89.31 252 LEU B N 1
ATOM 4209 C CA . LEU B 1 252 ? 17.047 5.734 0.974 1 89.31 252 LEU B CA 1
ATOM 4210 C C . LEU B 1 252 ? 18.266 6.531 0.508 1 89.31 252 LEU B C 1
ATOM 4212 O O . LEU B 1 252 ? 19.156 5.988 -0.146 1 89.31 252 LEU B O 1
ATOM 4216 N N . SER B 1 253 ? 18.281 7.797 0.817 1 92.44 253 SER B N 1
ATOM 4217 C CA . SER B 1 253 ? 19.406 8.656 0.462 1 92.44 253 SER B CA 1
ATOM 4218 C C . SER B 1 253 ? 20.453 8.672 1.562 1 92.44 253 SER B C 1
ATOM 4220 O O . SER B 1 253 ? 20.172 8.359 2.717 1 92.44 253 SER B O 1
ATOM 4222 N N . PRO B 1 254 ? 21.672 9.086 1.205 1 94 254 PRO B N 1
ATOM 4223 C CA . PRO B 1 254 ? 22.734 9.156 2.199 1 94 254 PRO B CA 1
ATOM 4224 C C . PRO B 1 254 ? 22.391 10.086 3.363 1 94 254 PRO B C 1
ATOM 4226 O O . PRO B 1 254 ? 22.641 9.75 4.523 1 94 254 PRO B O 1
ATOM 4229 N N . PRO B 1 255 ? 21.781 11.258 3.141 1 95.94 255 PRO B N 1
ATOM 4230 C CA . PRO B 1 255 ? 21.422 12.117 4.273 1 95.94 255 PRO B CA 1
ATOM 4231 C C . PRO B 1 255 ? 20.453 11.43 5.238 1 95.94 255 PRO B C 1
ATOM 4233 O O . PRO B 1 255 ? 20.531 11.656 6.449 1 95.94 255 PRO B O 1
ATOM 4236 N N . ALA B 1 256 ? 19.516 10.617 4.711 1 96.44 256 ALA B N 1
ATOM 4237 C CA . ALA B 1 256 ? 18.594 9.875 5.559 1 96.44 256 ALA B CA 1
ATOM 4238 C C . ALA B 1 256 ? 19.344 8.922 6.484 1 96.44 256 ALA B C 1
ATOM 4240 O O . ALA B 1 256 ? 19.047 8.844 7.68 1 96.44 256 ALA B O 1
ATOM 4241 N N . LEU B 1 257 ? 20.328 8.227 5.914 1 96.31 257 LEU B N 1
ATOM 4242 C CA . LEU B 1 257 ? 21.141 7.281 6.68 1 96.31 257 LEU B CA 1
ATOM 4243 C C . LEU B 1 257 ? 21.984 8 7.723 1 96.31 257 LEU B C 1
ATOM 4245 O O . LEU B 1 257 ? 22.141 7.512 8.844 1 96.31 257 LEU B O 1
ATOM 4249 N N . ARG B 1 258 ? 22.484 9.141 7.367 1 97 258 ARG B N 1
ATOM 4250 C CA . ARG B 1 258 ? 23.281 9.93 8.297 1 97 258 ARG B CA 1
ATOM 4251 C C . ARG B 1 258 ? 22.438 10.438 9.453 1 97 258 ARG B C 1
ATOM 4253 O O . ARG B 1 258 ? 22.875 10.438 10.602 1 97 258 ARG B O 1
ATOM 4260 N N . LEU B 1 259 ? 21.234 10.883 9.141 1 97.44 259 LEU B N 1
ATOM 4261 C CA . LEU B 1 259 ? 20.328 11.336 10.188 1 97.44 259 LEU B CA 1
ATOM 4262 C C . LEU B 1 259 ? 20.016 10.203 11.164 1 97.44 259 LEU B C 1
ATOM 4264 O O . LEU B 1 259 ? 20.016 10.406 12.375 1 97.44 259 LEU B O 1
ATOM 4268 N N . ALA B 1 260 ? 19.703 9.031 10.609 1 97.75 260 ALA B N 1
ATOM 4269 C CA . ALA B 1 260 ? 19.422 7.871 11.453 1 97.75 260 ALA B CA 1
ATOM 4270 C C . ALA B 1 260 ? 20.609 7.555 12.352 1 97.75 260 ALA B C 1
ATOM 4272 O O . ALA B 1 260 ? 20.438 7.348 13.555 1 97.75 260 ALA B O 1
ATOM 4273 N N . ALA B 1 261 ? 21.766 7.551 11.797 1 96.94 261 ALA B N 1
ATOM 4274 C CA . ALA B 1 261 ? 22.969 7.242 12.562 1 96.94 261 ALA B CA 1
ATOM 4275 C C . ALA B 1 261 ? 23.203 8.266 13.672 1 96.94 261 ALA B C 1
ATOM 4277 O O . ALA B 1 261 ? 23.547 7.906 14.797 1 96.94 261 ALA B O 1
ATOM 4278 N N . SER B 1 262 ? 23 9.516 13.344 1 96.38 262 SER B N 1
ATOM 4279 C CA . SER B 1 262 ? 23.281 10.602 14.281 1 96.38 262 SER B CA 1
ATOM 4280 C C . SER B 1 262 ? 22.312 10.594 15.453 1 96.38 262 SER B C 1
ATOM 4282 O O . SER B 1 262 ? 22.594 11.172 16.5 1 96.38 262 SER B O 1
ATOM 4284 N N . THR B 1 263 ? 21.188 9.875 15.312 1 97.31 263 THR B N 1
ATOM 4285 C CA . THR B 1 263 ? 20.188 9.852 16.359 1 97.31 263 THR B CA 1
ATOM 4286 C C . THR B 1 263 ? 20.125 8.477 17.016 1 97.31 263 THR B C 1
ATOM 4288 O O . THR B 1 263 ? 19.188 8.18 17.766 1 97.31 263 THR B O 1
ATOM 4291 N N . GLY B 1 264 ? 21.016 7.633 16.641 1 95.94 264 GLY B N 1
ATOM 4292 C CA . GLY B 1 264 ? 21.062 6.301 17.219 1 95.94 264 GLY B CA 1
ATOM 4293 C C . GLY B 1 264 ? 19.969 5.387 16.688 1 95.94 264 GLY B C 1
ATOM 4294 O O . GLY B 1 264 ? 19.531 4.469 17.391 1 95.94 264 GLY B O 1
ATOM 4295 N N . GLY B 1 265 ? 19.516 5.668 15.469 1 96.62 265 GLY B N 1
ATOM 4296 C CA . GLY B 1 265 ? 18.453 4.879 14.883 1 96.62 265 GLY B CA 1
ATOM 4297 C C . GLY B 1 265 ? 18.922 3.574 14.273 1 96.62 265 GLY B C 1
ATOM 4298 O O . GLY B 1 265 ? 20.109 3.23 14.391 1 96.62 265 GLY B O 1
ATOM 4299 N N . LYS B 1 266 ? 17.953 2.812 13.727 1 96.38 266 LYS B N 1
ATOM 4300 C CA . LYS B 1 266 ? 18.203 1.487 13.172 1 96.38 266 LYS B CA 1
ATOM 4301 C C . LYS B 1 266 ? 17.594 1.356 11.773 1 96.38 266 LYS B C 1
ATOM 4303 O O . LYS B 1 266 ? 16.766 2.178 11.367 1 96.38 266 LYS B O 1
ATOM 4308 N N . ARG B 1 267 ? 18.188 0.356 11.086 1 96.75 267 ARG B N 1
ATOM 4309 C CA . ARG B 1 267 ? 17.516 -0.096 9.875 1 96.75 267 ARG B CA 1
ATOM 4310 C C . ARG B 1 267 ? 16.438 -1.124 10.195 1 96.75 267 ARG B C 1
ATOM 4312 O O . ARG B 1 267 ? 16.719 -2.156 10.805 1 96.75 267 ARG B O 1
ATOM 4319 N N . LEU B 1 268 ? 15.227 -0.773 9.898 1 97.75 268 LEU B N 1
ATOM 4320 C CA . LEU B 1 268 ? 14.102 -1.68 10.102 1 97.75 268 LEU B CA 1
ATOM 4321 C C . LEU B 1 268 ? 13.836 -2.51 8.852 1 97.75 268 LEU B C 1
ATOM 4323 O O . LEU B 1 268 ? 13.281 -2.006 7.871 1 97.75 268 LEU B O 1
ATOM 4327 N N . VAL B 1 269 ? 14.141 -3.766 8.914 1 96.88 269 VAL B N 1
ATOM 4328 C CA . VAL B 1 269 ? 14.117 -4.629 7.734 1 96.88 269 VAL B CA 1
ATOM 4329 C C . VAL B 1 269 ? 12.773 -5.348 7.645 1 96.88 269 VAL B C 1
ATOM 4331 O O . VAL B 1 269 ? 12.344 -5.984 8.609 1 96.88 269 VAL B O 1
ATOM 4334 N N . ILE B 1 270 ? 12.094 -5.188 6.566 1 96.94 270 ILE B N 1
ATOM 4335 C CA . ILE B 1 270 ? 10.953 -6.023 6.211 1 96.94 270 ILE B CA 1
ATOM 4336 C C . ILE B 1 270 ? 11.422 -7.203 5.359 1 96.94 270 ILE B C 1
ATOM 4338 O O . ILE B 1 270 ? 11.758 -7.035 4.184 1 96.94 270 ILE B O 1
ATOM 4342 N N . PRO B 1 271 ? 11.5 -8.32 5.902 1 95.38 271 PRO B N 1
ATOM 4343 C CA . PRO B 1 271 ? 12.062 -9.438 5.148 1 95.38 271 PRO B CA 1
ATOM 4344 C C . PRO B 1 271 ? 11.18 -9.859 3.975 1 95.38 271 PRO B C 1
ATOM 4346 O O . PRO B 1 271 ? 10.016 -10.219 4.168 1 95.38 271 PRO B O 1
ATOM 4349 N N . VAL B 1 272 ? 11.672 -9.836 2.818 1 95.81 272 VAL B N 1
ATOM 4350 C CA . VAL B 1 272 ? 10.977 -10.281 1.616 1 95.81 272 VAL B CA 1
ATOM 4351 C C . VAL B 1 272 ? 11.672 -11.516 1.047 1 95.81 272 VAL B C 1
ATOM 4353 O O . VAL B 1 272 ? 12.867 -11.719 1.261 1 95.81 272 VAL B O 1
ATOM 4356 N N . VAL B 1 273 ? 10.883 -12.359 0.369 1 95.75 273 VAL B N 1
ATOM 4357 C CA . VAL B 1 273 ? 11.445 -13.555 -0.259 1 95.75 273 VAL B CA 1
ATOM 4358 C C . VAL B 1 273 ? 12.57 -13.156 -1.213 1 95.75 273 VAL B C 1
ATOM 4360 O O . VAL B 1 273 ? 12.43 -12.203 -1.984 1 95.75 273 VAL B O 1
ATOM 4363 N N . PRO B 1 274 ? 13.68 -13.867 -1.146 1 91.88 274 PRO B N 1
ATOM 4364 C CA . PRO B 1 274 ? 14.773 -13.547 -2.072 1 91.88 274 PRO B CA 1
ATOM 4365 C C . PRO B 1 274 ? 14.328 -13.562 -3.533 1 91.88 274 PRO B C 1
ATOM 4367 O O . PRO B 1 274 ? 13.555 -14.438 -3.938 1 91.88 274 PRO B O 1
ATOM 4370 N N . GLY B 1 275 ? 14.805 -12.555 -4.289 1 87.81 275 GLY B N 1
ATOM 4371 C CA . GLY B 1 275 ? 14.422 -12.445 -5.688 1 87.81 275 GLY B CA 1
ATOM 4372 C C . GLY B 1 275 ? 13.312 -11.43 -5.918 1 87.81 275 GLY B C 1
ATOM 4373 O O . GLY B 1 275 ? 13.156 -10.914 -7.027 1 87.81 275 GLY B O 1
ATOM 4374 N N . VAL B 1 276 ? 12.461 -11.305 -4.875 1 87.62 276 VAL B N 1
ATOM 4375 C CA . VAL B 1 276 ? 11.484 -10.227 -4.938 1 87.62 276 VAL B CA 1
ATOM 4376 C C . VAL B 1 276 ? 12.18 -8.891 -4.645 1 87.62 276 VAL B C 1
ATOM 4378 O O . VAL B 1 276 ? 12.898 -8.766 -3.652 1 87.62 276 VAL B O 1
ATOM 4381 N N . ASP B 1 277 ? 11.953 -8 -5.648 1 82.94 277 ASP B N 1
ATOM 4382 C CA . ASP B 1 277 ? 12.477 -6.66 -5.414 1 82.94 277 ASP B CA 1
ATOM 4383 C C . ASP B 1 277 ? 11.906 -6.062 -4.133 1 82.94 277 ASP B C 1
ATOM 4385 O O . ASP B 1 277 ? 11.102 -6.703 -3.447 1 82.94 277 ASP B O 1
ATOM 4389 N N . SER B 1 278 ? 12.102 -4.871 -3.834 1 88.88 278 SER B N 1
ATOM 4390 C CA . SER B 1 278 ? 11.57 -4.152 -2.676 1 88.88 278 SER B CA 1
ATOM 4391 C C . SER B 1 278 ? 10.062 -3.988 -2.768 1 88.88 278 SER B C 1
ATOM 4393 O O . SER B 1 278 ? 9.469 -4.195 -3.83 1 88.88 278 SER B O 1
ATOM 4395 N N . LEU B 1 279 ? 9.438 -3.938 -1.607 1 95.06 279 LEU B N 1
ATOM 4396 C CA . LEU B 1 279 ? 8.016 -3.611 -1.568 1 95.06 279 LEU B CA 1
ATOM 4397 C C . LEU B 1 279 ? 7.77 -2.189 -2.062 1 95.06 279 LEU B C 1
ATOM 4399 O O . LEU B 1 279 ? 8.703 -1.385 -2.135 1 95.06 279 LEU B O 1
ATOM 4403 N N . ASN B 1 280 ? 6.555 -1.993 -2.523 1 95.19 280 ASN B N 1
ATOM 4404 C CA . ASN B 1 280 ? 6.102 -0.63 -2.775 1 95.19 280 ASN B CA 1
ATOM 4405 C C . ASN B 1 280 ? 6.285 0.258 -1.549 1 95.19 280 ASN B C 1
ATOM 4407 O O . ASN B 1 280 ? 6.035 -0.173 -0.422 1 95.19 280 ASN B O 1
ATOM 4411 N N . SER B 1 281 ? 6.691 1.495 -1.779 1 96.88 281 SER B N 1
ATOM 4412 C CA . SER B 1 281 ? 7.016 2.406 -0.687 1 96.88 281 SER B CA 1
ATOM 4413 C C . SER B 1 281 ? 5.832 2.578 0.259 1 96.88 281 SER B C 1
ATOM 4415 O O . SER B 1 281 ? 6.008 2.652 1.477 1 96.88 281 SER B O 1
ATOM 4417 N N . ALA B 1 282 ? 4.625 2.66 -0.306 1 98 282 ALA B N 1
ATOM 4418 C CA . ALA B 1 282 ? 3.447 2.865 0.532 1 98 282 ALA B CA 1
ATOM 4419 C C . ALA B 1 282 ? 3.16 1.634 1.386 1 98 282 ALA B C 1
ATOM 4421 O O . ALA B 1 282 ? 2.742 1.754 2.539 1 98 282 ALA B O 1
ATOM 4422 N N . ILE B 1 283 ? 3.418 0.43 0.832 1 98.06 283 ILE B N 1
ATOM 4423 C CA . ILE B 1 283 ? 3.23 -0.814 1.568 1 98.06 283 ILE B CA 1
ATOM 4424 C C . ILE B 1 283 ? 4.219 -0.881 2.73 1 98.06 283 ILE B C 1
ATOM 4426 O O . ILE B 1 283 ? 3.838 -1.191 3.861 1 98.06 283 ILE B O 1
ATOM 4430 N N . ALA B 1 284 ? 5.488 -0.571 2.4 1 97.94 284 ALA B N 1
ATOM 4431 C CA . ALA B 1 284 ? 6.52 -0.57 3.436 1 97.94 284 ALA B CA 1
ATOM 4432 C C . ALA B 1 284 ? 6.168 0.402 4.559 1 97.94 284 ALA B C 1
ATOM 4434 O O . ALA B 1 284 ? 6.297 0.07 5.738 1 97.94 284 ALA B O 1
ATOM 4435 N N . ALA B 1 285 ? 5.703 1.587 4.18 1 98.56 285 ALA B N 1
ATOM 4436 C CA . ALA B 1 285 ? 5.293 2.586 5.164 1 98.56 285 ALA B CA 1
ATOM 4437 C C . ALA B 1 285 ? 4.188 2.049 6.066 1 98.56 285 ALA B C 1
ATOM 4439 O O . ALA B 1 285 ? 4.258 2.178 7.289 1 98.56 285 ALA B O 1
ATOM 4440 N N . GLY B 1 286 ? 3.15 1.429 5.445 1 98.56 286 GLY B N 1
ATOM 4441 C CA . GLY B 1 286 ? 2.051 0.876 6.219 1 98.56 286 GLY B CA 1
ATOM 4442 C C . GLY B 1 286 ? 2.494 -0.18 7.215 1 98.56 286 GLY B C 1
ATOM 4443 O O . GLY B 1 286 ? 2.107 -0.139 8.383 1 98.56 286 GLY B O 1
ATOM 4444 N N . ILE B 1 287 ? 3.359 -1.098 6.77 1 98.69 287 ILE B N 1
ATOM 4445 C CA . ILE B 1 287 ? 3.84 -2.193 7.602 1 98.69 287 ILE B CA 1
ATOM 4446 C C . ILE B 1 287 ? 4.609 -1.636 8.797 1 98.69 287 ILE B C 1
ATOM 4448 O O . ILE B 1 287 ? 4.34 -2.006 9.945 1 98.69 287 ILE B O 1
ATOM 4452 N N . VAL B 1 288 ? 5.484 -0.668 8.57 1 98.69 288 VAL B N 1
ATOM 4453 C CA . VAL B 1 288 ? 6.371 -0.165 9.609 1 98.69 288 VAL B CA 1
ATOM 4454 C C . VAL B 1 288 ? 5.594 0.743 10.562 1 98.69 288 VAL B C 1
ATOM 4456 O O . VAL B 1 288 ? 5.766 0.672 11.781 1 98.69 288 VAL B O 1
ATOM 4459 N N . LEU B 1 289 ? 4.719 1.575 10.047 1 98.81 289 LEU B N 1
ATOM 4460 C CA . LEU B 1 289 ? 3.969 2.512 10.883 1 98.81 289 LEU B CA 1
ATOM 4461 C C . LEU B 1 289 ? 3.033 1.77 11.828 1 98.81 289 LEU B C 1
ATOM 4463 O O . LEU B 1 289 ? 2.959 2.096 13.016 1 98.81 289 LEU B O 1
ATOM 4467 N N . PHE B 1 290 ? 2.365 0.72 11.398 1 98.62 290 PHE B N 1
ATOM 4468 C CA . PHE B 1 290 ? 1.396 0.038 12.25 1 98.62 290 PHE B CA 1
ATOM 4469 C C . PHE B 1 290 ? 2.1 -0.874 13.25 1 98.62 290 PHE B C 1
ATOM 4471 O O . PHE B 1 290 ? 1.601 -1.096 14.352 1 98.62 290 PHE B O 1
ATOM 4478 N N . GLU B 1 291 ? 3.301 -1.357 12.82 1 98.62 291 GLU B N 1
ATOM 4479 C CA . GLU B 1 291 ? 4.125 -2.014 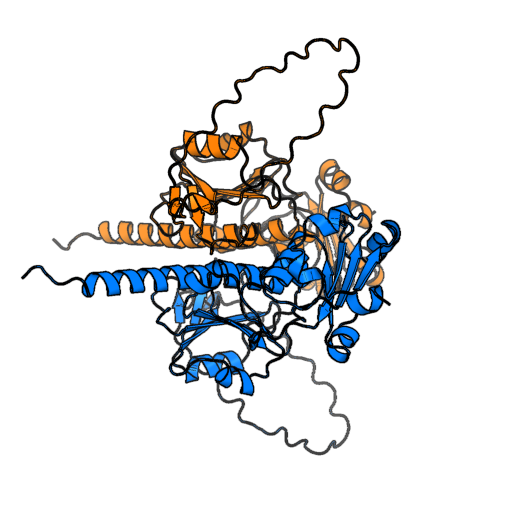13.828 1 98.62 291 GLU B CA 1
ATOM 4480 C C . GLU B 1 291 ? 4.574 -1.025 14.898 1 98.62 291 GLU B C 1
ATOM 4482 O O . GLU B 1 291 ? 4.547 -1.34 16.094 1 98.62 291 GLU B O 1
ATOM 4487 N N . GLY B 1 292 ? 5.027 0.188 14.484 1 98.56 292 GLY B N 1
ATOM 4488 C CA . GLY B 1 292 ? 5.363 1.224 15.453 1 98.56 292 GLY B CA 1
ATOM 4489 C C . GLY B 1 292 ? 4.219 1.563 16.391 1 98.56 292 GLY B C 1
ATOM 4490 O O . GLY B 1 292 ? 4.418 1.699 17.594 1 98.56 292 GLY B O 1
ATOM 4491 N N . LYS B 1 293 ? 3.043 1.663 15.836 1 98.25 293 LYS B N 1
ATOM 4492 C CA . LYS B 1 293 ? 1.846 1.915 16.641 1 98.25 293 LYS B CA 1
ATOM 4493 C C . LYS B 1 293 ? 1.631 0.812 17.672 1 98.25 293 LYS B C 1
ATOM 4495 O O . LYS B 1 293 ? 1.402 1.095 18.844 1 98.25 293 LYS B O 1
ATOM 4500 N N . ARG B 1 294 ? 1.681 -0.426 17.234 1 97.44 294 ARG B N 1
ATOM 4501 C CA . ARG B 1 294 ? 1.502 -1.563 18.125 1 97.44 294 ARG B CA 1
ATOM 4502 C C . ARG B 1 294 ? 2.492 -1.509 19.281 1 97.44 294 ARG B C 1
ATOM 4504 O O . ARG B 1 294 ? 2.109 -1.684 20.453 1 97.44 294 ARG B O 1
ATOM 4511 N N . GLN B 1 295 ? 3.754 -1.245 18.969 1 98 295 GLN B N 1
ATOM 4512 C CA . GLN B 1 295 ? 4.801 -1.257 19.984 1 98 295 GLN B CA 1
ATOM 4513 C C . GLN B 1 295 ? 4.633 -0.099 20.969 1 98 295 GLN B C 1
ATOM 4515 O O . GLN B 1 295 ? 4.797 -0.272 22.172 1 98 295 GLN B O 1
ATOM 4520 N N . LEU B 1 296 ? 4.305 1.074 20.469 1 97.88 296 LEU B N 1
ATOM 4521 C CA . LEU B 1 296 ? 4.117 2.242 21.328 1 97.88 296 LEU B CA 1
ATOM 4522 C C . LEU B 1 296 ? 2.924 2.051 22.25 1 97.88 296 LEU B C 1
ATOM 4524 O O . LEU B 1 296 ? 2.979 2.426 23.422 1 97.88 296 LEU B O 1
ATOM 4528 N N . LEU B 1 297 ? 1.866 1.455 21.703 1 95.19 297 LEU B N 1
ATOM 4529 C CA . LEU B 1 297 ? 0.679 1.218 22.531 1 95.19 297 LEU B CA 1
ATOM 4530 C C . LEU B 1 297 ? 0.956 0.171 23.594 1 95.19 297 LEU B C 1
ATOM 4532 O O . LEU B 1 297 ? 0.469 0.288 24.719 1 95.19 297 LEU B O 1
ATOM 4536 N N . TRP B 1 298 ? 1.711 -0.845 23.234 1 93.88 298 TRP B N 1
ATOM 4537 C CA . TRP B 1 298 ? 2.078 -1.881 24.203 1 93.88 298 TRP B CA 1
ATOM 4538 C C . TRP B 1 298 ? 2.904 -1.297 25.344 1 93.88 298 TRP B C 1
ATOM 4540 O O . TRP B 1 298 ? 2.709 -1.659 26.5 1 93.88 298 TRP B O 1
ATOM 4550 N N . ARG B 1 299 ? 3.779 -0.42 25.031 1 92.5 299 ARG B N 1
ATOM 4551 C CA . ARG B 1 299 ? 4.637 0.199 26.031 1 92.5 299 ARG B CA 1
ATOM 4552 C C . ARG B 1 299 ? 3.828 1.109 26.953 1 92.5 299 ARG B C 1
ATOM 4554 O O . ARG B 1 299 ? 4.094 1.18 28.156 1 92.5 299 ARG B O 1
ATOM 4561 N N . HIS B 1 300 ? 2.938 1.789 26.391 1 88.75 300 HIS B N 1
ATOM 4562 C CA . HIS B 1 300 ? 2.08 2.654 27.188 1 88.75 300 HIS B CA 1
ATOM 4563 C C . HIS B 1 300 ? 1.266 1.845 28.188 1 88.75 300 HIS B C 1
ATOM 4565 O O . HIS B 1 300 ? 1.074 2.273 29.328 1 88.75 300 HIS B O 1
ATOM 4571 N N . LYS B 1 301 ? 0.82 0.714 27.781 1 86 301 LYS B N 1
ATOM 4572 C CA . LYS B 1 301 ? 0.048 -0.157 28.656 1 86 301 LYS B CA 1
ATOM 4573 C C . LYS B 1 301 ? 0.917 -0.709 29.781 1 86 301 LYS B C 1
ATOM 4575 O O . LYS B 1 301 ? 0.459 -0.842 30.922 1 86 301 LYS B O 1
ATOM 4580 N N . GLN B 1 302 ? 2.109 -1.034 29.5 1 85.38 302 GLN B N 1
ATOM 4581 C CA . GLN B 1 302 ? 3.027 -1.555 30.516 1 85.38 302 GLN B CA 1
ATOM 4582 C C . GLN B 1 302 ? 3.379 -0.483 31.547 1 85.38 302 GLN B C 1
ATOM 4584 O O . GLN B 1 302 ? 3.496 -0.774 32.719 1 85.38 302 GLN B O 1
ATOM 4589 N N . ASP B 1 303 ? 3.527 0.708 31.031 1 84.44 303 ASP B N 1
ATOM 4590 C CA . ASP B 1 303 ? 3.848 1.817 31.922 1 84.44 303 ASP B CA 1
ATOM 4591 C C . ASP B 1 303 ? 2.674 2.135 32.844 1 84.44 303 ASP B C 1
ATOM 4593 O O . ASP B 1 303 ? 2.871 2.473 34.031 1 84.44 303 ASP B O 1
ATOM 4597 N N . ASP B 1 304 ? 1.499 2.029 32.375 1 79.06 304 ASP B N 1
ATOM 4598 C CA . ASP B 1 304 ? 0.301 2.281 33.188 1 79.06 304 ASP B CA 1
ATOM 4599 C C . ASP B 1 304 ? 0.101 1.19 34.25 1 79.06 304 ASP B C 1
ATOM 4601 O O . ASP B 1 304 ? -0.401 1.459 35.344 1 79.06 304 ASP B O 1
ATOM 4605 N N . ARG B 1 305 ? 0.455 -0.036 33.875 1 73.62 305 ARG B N 1
ATOM 4606 C CA . ARG B 1 305 ? 0.323 -1.15 34.781 1 73.62 305 ARG B CA 1
ATOM 4607 C C . ARG B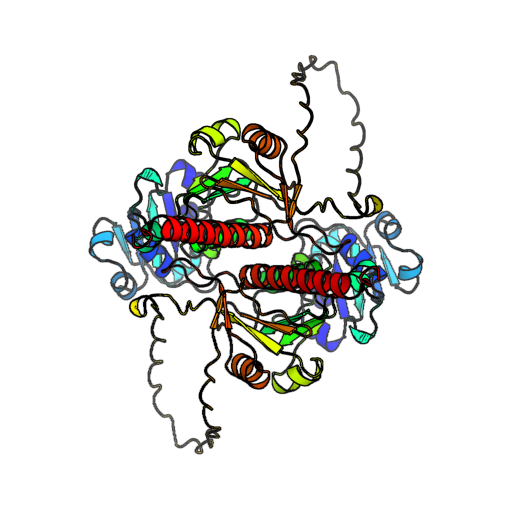 1 305 ? 1.326 -1.029 35.938 1 73.62 305 ARG B C 1
ATOM 4609 O O . ARG B 1 305 ? 1.054 -1.464 37.062 1 73.62 305 ARG B O 1
ATOM 4616 N N . GLN B 1 306 ? 2.385 -0.548 35.625 1 69.5 306 GLN B N 1
ATOM 4617 C CA . GLN B 1 306 ? 3.412 -0.368 36.656 1 69.5 306 GLN B CA 1
ATOM 4618 C C . GLN B 1 306 ? 3.076 0.801 37.562 1 69.5 306 GLN B C 1
ATOM 4620 O O . GLN B 1 306 ? 3.506 0.833 38.719 1 69.5 306 GLN B O 1
ATOM 4625 N N . LYS B 1 307 ? 2.385 1.778 37.219 1 68.38 307 LYS B N 1
ATOM 4626 C CA . LYS B 1 307 ? 2.008 2.922 38.031 1 68.38 307 LYS B CA 1
ATOM 4627 C C . LYS B 1 307 ? 0.86 2.568 39 1 68.38 307 LYS B C 1
ATOM 4629 O O . LYS B 1 307 ? 0.542 3.332 39.906 1 68.38 307 LYS B O 1
ATOM 4634 N N . LEU B 1 308 ? 0.207 1.465 38.812 1 60.19 308 LEU B N 1
ATOM 4635 C CA . LEU B 1 308 ? -0.839 1.076 39.75 1 60.19 308 LEU B CA 1
ATOM 4636 C C . LEU B 1 308 ? -0.235 0.56 41.062 1 60.19 308 LEU B C 1
ATOM 4638 O O . LEU B 1 308 ? 0.639 -0.31 41.031 1 60.19 308 LEU B O 1
ATOM 4642 N N . PRO B 1 309 ? -0.455 1.252 42.156 1 49.88 309 PRO B N 1
ATOM 4643 C CA . PRO B 1 309 ? 0.069 0.879 43.469 1 49.88 309 PRO B CA 1
ATOM 4644 C C . PRO B 1 309 ? -0.241 -0.57 43.844 1 49.88 309 PRO B C 1
ATOM 4646 O O . PRO B 1 309 ? -1.328 -1.068 43.531 1 49.88 309 PRO B O 1
ATOM 4649 N N . VAL B 1 310 ? 0.782 -1.462 44.062 1 47.84 310 VAL B N 1
ATOM 4650 C CA . VAL B 1 310 ? 0.587 -2.721 44.781 1 47.84 310 VAL B CA 1
ATOM 4651 C C . VAL B 1 310 ? -0.173 -2.469 46.094 1 47.84 310 VAL B C 1
ATOM 4653 O O . VAL B 1 310 ? 0.184 -1.574 46.844 1 47.84 310 VAL B O 1
ATOM 4656 N N . PRO B 1 311 ? -1.353 -3.057 45.969 1 44.78 311 PRO B N 1
ATOM 4657 C CA . PRO B 1 311 ? -1.912 -2.885 47.312 1 44.78 311 PRO B CA 1
ATOM 4658 C C . PRO B 1 311 ? -0.913 -3.223 48.406 1 44.78 311 PRO B C 1
ATOM 4660 O O . PRO B 1 311 ? -0.282 -4.281 48.375 1 44.78 311 PRO B O 1
ATOM 4663 N N . GLY B 1 312 ? -0.361 -2.246 48.969 1 32.16 312 GLY B N 1
ATOM 4664 C CA . GLY B 1 312 ? 0.263 -2.506 50.281 1 32.16 312 GLY B CA 1
ATOM 4665 C C . GLY B 1 312 ? -0.685 -3.129 51.281 1 32.16 312 GLY B C 1
ATOM 4666 O O . GLY B 1 312 ? -1.895 -2.895 51.219 1 32.16 312 GLY B O 1
#

Secondary structure (DSSP, 8-state):
-HHHHHH-HHHHHHHTEEEEESHHHHHHHHHTT--EEEEEESSHHHHHTS-HHHHTTSEEEE--HHHHHHH--SSS--SEEEEEEPPPTTT----HHHHHT-EEEEEEEES---HHHHHHHHHHHHHHTEEEEEEETTSPPTTSHHHHHHHTTGGGTS-EEEEE-GGGGGGGS-TT-EEEEEE---TTS-GGG---------------S-------------------EEETTSS---SSEEEEEEBTTTBS-HHHHHHHHHTT--EEE----TT--PPPHHHHHHHHHHHHHHHHHHHHHHHHHHTS----/-HHHHHH-HHHHHHHTEEEEESHHHHHHHHHTT--EEEEEESSHHHHHTS-HHHHTTSEEEE--HHHHHHH--SSS--SEEEEEEPPPTTT----HHHHHT-EEEEEEEES---HHHHHHHHHHHHHHTEEEEEEETTSPPTTSHHHHHHHTTGGGTS-EEEEE-GGGGGGGS-TT-EEEEEE---TTS-GGG---------------S-------------------EEETTSS---SSEEEEEEBTTTBS-HHHHHHHHHTT--EEE----TT--PPPHHHHHHHHHHHHHHHHHHHHHHHHHHSS----

Nearest PDB structures (foldseek):
  5l0z-assembly1_B  TM=8.462E-01  e=4.781E-20  Sinorhizobium meliloti 1021
  2i6d-assembly1_A  TM=8.444E-01  e=2.854E-19  Porphyromonas gingivalis W83
  1x7p-assembly1_A  TM=8.168E-01  e=2.294E-18  Streptomyces viridochromogenes
  1x7o-assembly1_B  TM=8.260E-01  e=5.075E-17  Streptomyces viridochromogenes
  6yxx-assembly1_EF  TM=6.561E-01  e=1.265E-12  Trypanosoma brucei brucei

pLDDT: mean 85.17, std 20.09, range [28.25, 98.94]

InterPro domains:
  IPR001537 tRNA/rRNA methyltransferase, SpoU type [PF00588] (105-290)
  IPR013123 RNA 2-O ribose methyltransferase, substrate binding [SM00967] (19-90)
  IPR029026 tRNA (guanine-N1-)-methyltransferase, N-terminal [G3DSA:3.40.1280.10] (99-300)
  IPR029028 Alpha/beta knot methyltransferases [SSF75217] (95-300)
  IPR029064 Ribosomal protein eL30-like superfamily [G3DSA:3.30.1330.30] (1-88)
  IPR029064 Ribosomal protein eL30-like superfamily [SSF55315] (7-88)
  IPR051259 Ribosomal RNA Methyltransferase [PTHR43191] (2-301)
  IPR053888 MRM3-like, substrate binding domain [PF22435] (7-82)

Solvent-accessible surface area (backbone atoms only — not comparable to full-atom values): 33862 Å² total; per-residue (Å²): 104,71,45,51,46,53,71,30,64,68,46,20,68,73,64,44,36,36,56,40,61,31,67,67,44,44,39,42,32,43,67,13,55,42,49,50,50,36,37,40,28,47,49,72,69,65,59,70,76,37,65,61,85,64,48,68,78,26,46,78,42,81,45,57,53,68,57,44,51,70,56,42,90,52,94,73,62,75,40,37,40,32,36,25,47,52,76,51,58,90,72,44,42,53,46,66,53,38,64,73,48,47,37,64,33,33,41,33,37,39,36,35,55,51,39,55,42,46,9,40,33,42,28,40,38,32,22,46,12,32,53,33,36,38,28,25,56,67,32,48,66,73,70,36,58,59,12,44,60,43,14,68,49,19,77,40,51,25,41,65,48,66,70,31,51,78,86,51,49,65,81,76,46,66,87,85,36,27,26,26,35,60,39,55,75,47,85,81,50,66,82,81,65,69,72,66,75,72,76,75,79,74,76,82,71,77,83,66,77,87,63,71,78,65,72,64,70,68,63,65,80,65,73,76,65,86,59,56,72,43,51,52,86,48,94,75,53,53,81,40,26,32,39,35,40,29,13,86,86,72,36,70,49,67,68,58,49,45,51,15,52,77,37,70,25,38,30,30,19,52,74,47,30,67,85,51,72,76,72,56,46,34,36,51,42,34,37,49,45,47,43,37,37,52,46,41,53,51,49,52,52,52,53,55,59,66,68,52,76,69,84,121,105,72,46,54,48,55,70,28,65,66,46,20,68,73,66,42,37,38,57,42,62,31,67,67,44,43,42,43,33,43,67,13,56,43,48,50,49,36,37,39,29,47,49,71,68,65,58,69,76,36,63,61,86,64,50,68,79,26,46,78,41,80,45,56,52,68,55,44,51,69,56,41,90,50,93,74,65,76,40,38,38,32,38,24,45,51,75,51,58,89,72,45,43,54,46,67,51,41,64,74,47,46,37,64,34,32,39,34,38,39,37,34,55,51,39,55,42,46,9,40,33,42,28,41,37,32,24,46,12,32,53,33,36,37,27,26,55,66,32,46,66,72,69,37,59,57,12,44,60,44,14,71,47,20,79,39,51,26,43,64,48,67,70,31,52,79,87,52,49,65,80,76,46,67,87,83,36,28,27,27,35,61,39,55,74,46,85,82,50,68,82,80,66,68,72,64,76,71,80,75,78,76,77,84,71,78,84,67,79,86,62,71,78,66,73,65,71,69,65,65,80,65,74,75,64,88,58,56,72,43,52,53,86,50,94,74,54,52,81,39,25,32,38,34,39,28,13,86,86,70,36,68,50,68,68,59,49,45,51,14,52,75,36,69,25,40,32,30,19,52,74,48,30,67,86,51,72,77,72,57,47,33,34,50,43,32,37,50,44,48,43,38,39,51,46,42,52,52,50,52,51,52,54,55,59,65,68,52,77,70,84,121

Foldseek 3Di:
DLLCQQADPVNCVVVQKFKDFDLQQVQLCLVFPWAFAEKEFQDVVSVVSHDPVSCVNYHYHYDHQVVVVVSDPDPDGPGMMTMTRNDDLVPTRADPVLVVLADLEEEEEAQAADLLLLLLLLLLCLVLSYQAYEEEANYDDCRHPSSSVNVSSSPSHHHYHYHDHLVCVVVVHDPLEAEEEEDAPDPPPDPPLPPPPPPPDDPPPDPPDPPDPPCPVCPPPPPLDDFAEDALLDDFQDPNYYYYFYYDPPTDDSSSSVRNVVSNYHYHHDHDDRPDDDDHRSVSSNVNSNSSSVNSVVVVVVVVVVPPDDPD/DLLCCQADPCNCVVVQKFKDFDLQQVQLCQVFPWAWAEKEFQDVVSVVSHDPVSCVNYHYHYDHQVVVVVSDPDPDGPGMMTMTRNDDLVPTRADPVLVVLADLEEEEEAQAADLLLLLLLLLLCLVLSYQAYEEEANYDDCRRPSSSVNVSSSPSHHHYHYHHHLVCVVVVHDPLEAEEEEDAPDPPPDPPLPPPPPDPDDPPDDPPDPPPPPCPVCPPPPPLDDFAEDALLDDFQDPNYYYYFYYDPPTDDSSSSVRNVVSNYHYHHDHDDRPDDDDHRSVSSNVNSNSSSVNRVVVVVVVVVVPPDDPD

Sequence (624 aa):
KVVTIAKSKKFRDNHGKVLLEGHRLIKDALEAGAVPQTLFFSTVGHLKLLPEAQIKRASLVKVKFEDIKTWSDLVTPQGLLGIFSKPDPAKMSYPAAQLANSLPLLLICNNIRDPGNLGTILRSAAGAGCKKVLLTKGCVDPWEPKVLRAGMGAHFRVPIVANLDWESVPTNLPAGIQVCVADNDDPDAPAGTAGSAPASPKPPVKPSPKAAPEHEDEEGAAAIPELAAQHYYEDWARAPVAVVIGGETHGLSPPALRLAASTGGKRLVIPVVPGVDSLNSAIAAGIVLFEGKRQLLWRHKQDDRQKLPVPGKVVTIAKSKKFRDNHGKVLLEGHRLIKDALEAGAVPQTLFFSTVGHLKLLPEAQIKRASLVKVKFEDIKTWSDLVTPQGLLGIFSKPDPAKMSYPAAQLANSLPLLLICNNIRDPGNLGTILRSAAGAGCKKVLLTKGCVDPWEPKVLRAGMGAHFRVPIVANLDWESVPTNLPAGIQVCVADNDDPDAPAGTAGSAPASPKPPVKPSPKAAPEHEDEEGAAAIPELAAQHYYEDWARAPVAVVIGGETHGLSPPALRLAASTGGKRLVIPVVPGVDSLNSAIAAGIVLFEGKRQLLWRHKQDDRQKLPVPG